Protein AF-0000000085132473 (afdb_homodimer)

Organism: Acidimicrobium ferrooxidans (strain DSM 10331 / JCM 15462 / NBRC 103882 / ICP) (NCBI:txid525909)

pLDDT: mean 80.56, std 19.64, range [21.95, 98.56]

Sequence (642 aa):
MSDLEELVGRARAGDRGATARLISVVERRAGAGEPIGIADLWSARPRVVVGVTGSPGAGKSTLVDRLVGAWRTRGHRVGVVAVDPSSPFSGGAILGDRVRMQGHTHDPDVFIRSVATRGALGGLARSVPEIVRLLGLVGYDLVVIETVGVGQVEVEVVGEADVTVVVITPGWGDAIQANKAGIMEIADLFVINKADRAGLAETRRDLVAMLDLGHREPRPPILETVATSGEGTDAVAEAVVALAAELDDRGILKSRVAARRRRAVERVIVDRVLRAAADADQAVWAQVEAGTVDPGAAADALLDALEIAPGHGARGGSSDEMSDLEELVGRARAGDRGATARLISVVERRAGAGEPIGIADLWSARPRVVVGVTGSPGAGKSTLVDRLVGAWRTRGHRVGVVAVDPSSPFSGGAILGDRVRMQGHTHDPDVFIRSVATRGALGGLARSVPEIVRLLGLVGYDLVVIETVGVGQVEVEVVGEADVTVVVITPGWGDAIQANKAGIMEIADLFVINKADRAGLAETRRDLVAMLDLGHREPRPPILETVATSGEGTDAVAEAVVALAAELDDRGILKSRVAARRRRAVERVIVDRVLRAAADADQAVWAQVEAGTVDPGAAADALLDALEIAPGHGARGGSSDE

Secondary structure (DSSP, 8-state):
--HHHHHHHHHHTT-HHHHHHHHHHHHHHHHTT-----TTTTT---SEEEEEEE-TTS-HHHHHHHHHHHHHHTT--EEEEEEETTTTS-TTHHHHHHHHTGGGTT-TTEEEEEEE-TT-SSSS-TTHHHHHHHHHHTT--EEEEEE-SSS---HHHHTT-SEEEEEE-TTTHHHHHHTHHHHHHH-SEEEE--TTSTTHHHHHHHHHHHHHHTT-SSPPPEEE-BTTTTBTHHHHHHHHHHHHHHHHHTTHHHHHHHHHHHHHHHHHHHHHHHHHHHTT-HHHHHHHHHT-S-HHHHHHHHHHHTT--------------/--HHHHHHHHHHTT-HHHHHHHHHHHHHHHHTT-----TTTTT---SEEEEEEE-TTS-HHHHHHHHHHHHHHTT--EEEEEEETTTTS-TTHHHHHHHHTGGGTT-TTEEEEEEE-TT-SSSS-TTHHHHHHHHHHTT--EEEEEE-SSSS--GGGGGG-SEEEEEE-TTTHHHHHHTHHHHHHH-SEEEE--TTSTTHHHHHHHHHHHHHHTT-SSPPPEEE-BTTTTBTHHHHHHHHHHHHHHHHHTTHHHHHHHHHHHHHHHHHHHHHHHHHHHTT-HHHHHHHHHT-S-HHHHHHHHHHHTT--------------

InterPro domains:
  IPR005129 SIMIBI class G3E GTPase, ArgK/MeaB [TIGR00750] (14-303)
  IPR027417 P-loop containing nucleoside triphosphate hydrolase [G3DSA:3.40.50.300] (43-246)
  IPR027417 P-loop containing nucleoside triphosphate hydrolase [SSF52540] (3-305)
  IPR052040 GTPase and isobutyryl-CoA mutase domain-containing protein [PTHR43087] (9-263)

Solvent-accessible surface area (backbone atoms only — not comparable to full-atom values): 33304 Å² total; per-residue (Å²): 123,56,76,62,53,51,35,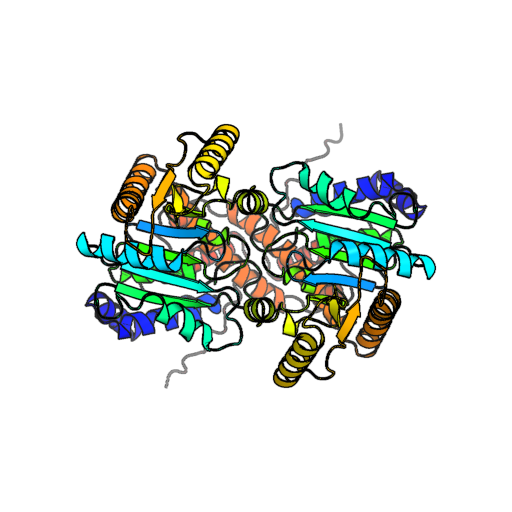47,53,42,18,52,72,58,35,62,67,35,42,53,50,51,45,51,51,38,40,55,24,36,64,68,70,41,80,70,83,56,85,65,38,66,59,29,53,35,79,40,32,35,15,42,43,46,54,62,86,33,47,61,64,50,33,50,41,45,32,51,51,49,40,44,78,70,70,45,26,37,32,37,41,36,35,27,62,47,28,54,66,54,82,49,58,57,56,64,59,56,61,61,46,54,90,40,73,82,41,82,52,44,45,79,42,74,42,55,18,42,84,43,80,46,40,64,34,73,26,51,68,57,45,50,14,44,42,18,62,37,60,24,38,33,33,38,37,31,66,46,64,66,39,50,71,59,66,48,46,55,60,73,28,68,35,26,34,34,37,38,37,46,68,35,60,65,55,48,60,61,50,32,55,57,50,72,73,58,38,53,28,37,34,37,24,51,48,85,44,75,44,37,70,59,38,52,52,52,50,52,51,52,48,59,71,64,65,50,82,78,66,54,52,78,44,56,21,28,42,91,80,43,46,45,34,60,59,52,46,51,45,53,55,51,47,43,52,50,34,43,75,69,47,50,38,57,51,49,51,23,50,40,40,45,50,49,20,51,51,46,39,43,52,52,50,52,58,43,43,72,69,45,42,66,68,55,52,50,32,31,46,68,33,77,44,43,41,66,61,46,26,50,53,34,34,48,62,44,45,28,67,70,73,71,70,81,74,77,76,79,76,86,128,124,57,75,62,53,50,34,48,53,42,16,50,72,58,35,60,67,35,43,51,52,51,46,50,49,40,40,53,24,36,64,67,70,41,81,70,84,58,85,65,37,66,60,29,51,35,81,39,31,35,16,41,40,44,56,61,85,31,45,61,65,51,33,50,41,46,30,53,51,49,38,42,76,68,69,47,25,37,32,35,40,37,33,26,63,47,26,52,67,55,82,48,55,58,55,63,58,55,58,63,46,53,91,41,72,81,39,81,52,43,47,80,45,74,43,55,18,40,85,42,81,44,39,64,33,72,26,52,67,56,45,49,14,44,42,17,62,36,59,24,38,33,33,38,39,33,66,47,64,67,40,47,70,58,65,50,45,56,59,72,29,68,36,26,35,36,35,38,38,44,66,34,60,65,55,48,60,62,51,32,55,57,51,74,73,59,39,52,29,38,32,36,24,48,49,85,45,76,45,36,67,60,39,52,52,51,48,52,52,51,46,60,70,65,64,49,82,78,67,55,52,78,46,55,21,27,43,93,81,43,45,46,34,61,60,51,44,50,44,53,55,51,47,44,52,50,33,43,76,70,46,51,40,59,52,49,51,22,51,41,40,45,50,49,20,51,50,47,38,44,53,51,50,52,57,42,45,71,70,45,42,65,68,56,53,49,33,31,47,70,34,77,44,44,40,65,61,45,26,50,52,33,35,47,61,44,46,28,68,70,73,72,71,81,73,78,75,78,74,81,124

Foldseek 3Di:
DPPLAVLLVCLLVLDLVSLVVLLVLLLVQLLVLHDSPDPCLLVFAAQFEEEEWEAPPLCRLLLVLLLCVLVVVVPFQEEEEEEEAPCDPPPPVPPPSCVSNVVCPPPSSYHYDYDYLYPPPLATRSRVLSSRSSCRSSPGRYYYYYYDDHDQRRVRSLLRGLAYEYGYEAPCVVVCVVNPPRPLVRHLAYEHEPCVDPRNVVVVVVNVVSQVVVVDPPGRYYFYYHSVVSRRSNVVSVVSSVSSVVCVVVCNSVVSSVSSSVVNVVVSVVSVLVVQLVPQDVVLVVCVVVVNDDPVVSVVVSCVSVVNPDPPDPPPPPDPD/DPPLAVLLVCLLVLDLVSLVVLLVLLLVQLLVLHDSPDPCLLVFAAQFEEEEWEAPPLCRLLLVLLLCVLVVVVPFQEEEEEEEAPCPPPPPLPPDSVVSNVVCPPPSSYHYDYDYLYPPVLATRSRVLSSRSSCRSSPGRYYYYYYDDHDARRVRSLLRGLAYEYGAEAPCVVVCVVNPPRPLVRHLAYEHEPCVDPRNVVVVVSNVVSQVVVVDPPGRYYFYYHSVVSRRSNVVSVVSSVSSVVCVVVCNSVVSSVSSSVVNVVVSVVSVLVVQLVPQDVVLVVCVVVVNDDPVVSVVVSCVSVVNPDPPDPPPPPPDD

Radius of gyration: 25.76 Å; Cα contacts (8 Å, |Δi|>4): 1147; chains: 2; bounding box: 74×65×72 Å

Structure (mmCIF, N/CA/C/O backbone):
data_AF-0000000085132473-model_v1
#
loop_
_entity.id
_entity.type
_entity.pdbx_description
1 polymer 'LAO/AO transport system ATPase'
#
loop_
_atom_site.group_PDB
_atom_site.id
_atom_site.type_symbol
_atom_site.label_atom_id
_atom_site.label_alt_id
_atom_site.label_comp_id
_atom_site.label_asym_id
_atom_site.label_entity_id
_atom_site.label_seq_id
_atom_site.pdbx_PDB_ins_code
_atom_site.Cartn_x
_atom_site.Cartn_y
_atom_site.Cartn_z
_atom_site.occupancy
_atom_site.B_iso_or_equiv
_atom_site.auth_seq_id
_atom_site.auth_comp_id
_atom_site.auth_asym_id
_atom_site.auth_atom_id
_atom_site.pdbx_PDB_model_num
ATOM 1 N N . MET A 1 1 ? -15.719 14.625 34.688 1 53.19 1 MET A N 1
ATOM 2 C CA . MET A 1 1 ? -14.992 14.602 33.438 1 53.19 1 MET A CA 1
ATOM 3 C C . MET A 1 1 ? -14.273 13.266 33.25 1 53.19 1 MET A C 1
ATOM 5 O O . MET A 1 1 ? -13.656 12.758 34.188 1 53.19 1 MET A O 1
ATOM 9 N N . SER A 1 2 ? -14.602 12.516 32.125 1 74.38 2 SER A N 1
ATOM 10 C CA . SER A 1 2 ? -13.922 11.25 31.875 1 74.38 2 SER A CA 1
ATOM 11 C C . SER A 1 2 ? -12.406 11.43 31.875 1 74.38 2 SER A C 1
ATOM 13 O O . SER A 1 2 ? -11.906 12.547 31.75 1 74.38 2 SER A O 1
ATOM 15 N N . ASP A 1 3 ? -11.719 10.477 32.312 1 87.06 3 ASP A N 1
ATOM 16 C CA . ASP A 1 3 ? -10.258 10.453 32.312 1 87.06 3 ASP A CA 1
ATOM 17 C C . ASP A 1 3 ? -9.719 10.992 30.984 1 87.06 3 ASP A C 1
ATOM 19 O O . ASP A 1 3 ? -8.773 11.773 30.969 1 87.06 3 ASP A O 1
ATOM 23 N N . LEU A 1 4 ? -10.445 10.867 29.984 1 92.44 4 LEU A N 1
ATOM 24 C CA . LEU A 1 4 ? -10 11.305 28.672 1 92.44 4 LEU A CA 1
ATOM 25 C C . LEU A 1 4 ? -10.219 12.805 28.5 1 92.44 4 LEU A C 1
ATOM 27 O O . LEU A 1 4 ? -9.375 13.5 27.922 1 92.44 4 LEU A O 1
ATOM 31 N N . GLU A 1 5 ? -11.328 13.305 29.047 1 92.38 5 GLU A N 1
ATOM 32 C CA . GLU A 1 5 ? -11.617 14.734 28.969 1 92.38 5 GLU A CA 1
ATOM 33 C C . GLU A 1 5 ? -10.586 15.539 29.75 1 92.38 5 GLU A C 1
ATOM 35 O O . GLU A 1 5 ? -10.164 16.609 29.312 1 92.38 5 GLU A O 1
ATOM 40 N N . GLU A 1 6 ? -10.273 14.969 30.859 1 94.25 6 GLU A N 1
ATOM 41 C CA . GLU A 1 6 ? -9.242 15.625 31.656 1 94.25 6 GLU A CA 1
ATOM 42 C C . GLU A 1 6 ? -7.914 15.672 30.906 1 94.25 6 GLU A C 1
ATOM 44 O O . GLU A 1 6 ? -7.219 16.688 30.922 1 94.25 6 GLU A O 1
ATOM 49 N N . LEU A 1 7 ? -7.559 14.594 30.266 1 95.5 7 LEU A N 1
ATOM 50 C CA . LEU A 1 7 ? -6.328 14.531 29.484 1 95.5 7 LEU A CA 1
ATOM 51 C C . LEU A 1 7 ? -6.348 15.562 28.359 1 95.5 7 LEU A C 1
ATOM 53 O O . LEU A 1 7 ? -5.336 16.203 28.094 1 95.5 7 LEU A O 1
ATOM 57 N N . VAL A 1 8 ? -7.469 15.711 27.75 1 96.56 8 VAL A N 1
ATOM 58 C CA . VAL A 1 8 ? -7.605 16.672 26.656 1 96.56 8 VAL A CA 1
ATOM 59 C C . VAL A 1 8 ? -7.387 18.094 27.188 1 96.56 8 VAL A C 1
ATOM 61 O O . VAL A 1 8 ? -6.688 18.891 26.562 1 96.56 8 VAL A O 1
ATOM 64 N N . GLY A 1 9 ? -8.031 18.375 28.328 1 96 9 GLY A N 1
ATOM 65 C CA . GLY A 1 9 ? -7.844 19.672 28.938 1 96 9 GLY A CA 1
ATOM 66 C C . GLY A 1 9 ? -6.391 19.984 29.234 1 96 9 GLY A C 1
ATOM 67 O O . GLY A 1 9 ? -5.91 21.078 28.938 1 96 9 GLY A O 1
ATOM 68 N N . ARG A 1 10 ? -5.711 19.078 29.797 1 96.5 10 ARG A N 1
ATOM 69 C CA . ARG A 1 10 ? -4.297 19.25 30.125 1 96.5 10 ARG A CA 1
ATOM 70 C C . ARG A 1 10 ? -3.469 19.438 28.859 1 96.5 10 ARG A C 1
ATOM 72 O O . ARG A 1 10 ? -2.557 20.266 28.828 1 96.5 10 ARG A O 1
ATOM 79 N N . ALA A 1 11 ? -3.74 18.672 27.844 1 96.38 11 ALA A N 1
ATOM 80 C CA . ALA A 1 11 ? -3.027 18.797 26.562 1 96.38 11 ALA A CA 1
ATOM 81 C C . ALA A 1 11 ? -3.244 20.172 25.953 1 96.38 11 ALA A C 1
ATOM 83 O O . ALA A 1 11 ? -2.303 20.797 25.438 1 96.38 11 ALA A O 1
ATOM 84 N N . ARG A 1 12 ? -4.453 20.703 26.031 1 95.5 12 ARG A N 1
ATOM 85 C CA . ARG A 1 12 ? -4.773 22.016 25.5 1 95.5 12 ARG A CA 1
ATOM 86 C C . ARG A 1 12 ? -3.99 23.109 26.234 1 95.5 12 ARG A C 1
ATOM 88 O O . ARG A 1 12 ? -3.662 24.141 25.656 1 95.5 12 ARG A O 1
ATOM 95 N N . ALA A 1 13 ? -3.736 22.766 27.469 1 95.19 13 ALA A N 1
ATOM 96 C CA . ALA A 1 13 ? -3.004 23.734 28.297 1 95.19 13 ALA A CA 1
ATOM 97 C C . ALA A 1 13 ? -1.498 23.609 28.078 1 95.19 13 ALA A C 1
ATOM 99 O O . ALA A 1 13 ? -0.71 24.281 28.734 1 95.19 13 ALA A O 1
ATOM 100 N N . GLY A 1 14 ? -1.111 22.734 27.219 1 92.25 14 GLY A N 1
ATOM 101 C CA . GLY A 1 14 ? 0.289 22.672 26.828 1 92.25 14 GLY A CA 1
ATOM 102 C C . GLY A 1 14 ? 1.032 21.516 27.453 1 92.25 14 GLY A C 1
ATOM 103 O O . GLY A 1 14 ? 2.254 21.406 27.328 1 92.25 14 GLY A O 1
ATOM 104 N N . ASP A 1 15 ? 0.376 20.562 28.156 1 93.75 15 ASP A N 1
ATOM 105 C CA . ASP A 1 15 ? 0.994 19.391 28.75 1 93.75 15 ASP A CA 1
ATOM 106 C C . ASP A 1 15 ? 1.361 18.359 27.688 1 93.75 15 ASP A C 1
ATOM 108 O O . ASP A 1 15 ? 0.501 17.609 27.219 1 93.75 15 ASP A O 1
ATOM 112 N N . ARG A 1 16 ? 2.596 18.219 27.438 1 91.44 16 ARG A N 1
ATOM 113 C CA . ARG A 1 16 ? 3.084 17.328 26.391 1 91.44 16 ARG A CA 1
ATOM 114 C C . ARG A 1 16 ? 2.846 15.875 26.766 1 91.44 16 ARG A C 1
ATOM 116 O O . ARG A 1 16 ? 2.568 15.047 25.891 1 91.44 16 ARG A O 1
ATOM 123 N N . GLY A 1 17 ? 3.01 15.625 28.031 1 91.25 17 GLY A N 1
ATOM 124 C CA . GLY A 1 17 ? 2.729 14.266 28.484 1 91.25 17 GLY A CA 1
ATOM 125 C C . GLY A 1 17 ? 1.296 13.836 28.234 1 91.25 17 GLY A C 1
ATOM 126 O O . GLY A 1 17 ? 1.044 12.703 27.828 1 91.25 17 GLY A O 1
ATOM 127 N N . ALA A 1 18 ? 0.455 14.75 28.5 1 94.94 18 ALA A N 1
ATOM 128 C CA . ALA A 1 18 ? -0.956 14.477 28.25 1 94.94 18 ALA A CA 1
ATOM 129 C C . ALA A 1 18 ? -1.208 14.266 26.75 1 94.94 18 ALA A C 1
ATOM 131 O O . ALA A 1 18 ? -1.97 13.375 26.375 1 94.94 18 ALA A O 1
ATOM 132 N N . THR A 1 19 ? -0.599 15.078 25.938 1 94.56 19 THR A N 1
ATOM 133 C CA . THR A 1 19 ? -0.716 14.914 24.484 1 94.56 19 THR A CA 1
ATOM 134 C C . THR A 1 19 ? -0.229 13.539 24.047 1 94.56 19 THR A C 1
ATOM 136 O O . THR A 1 19 ? -0.909 12.844 23.297 1 94.56 19 THR A O 1
ATOM 139 N N . ALA A 1 20 ? 0.874 13.117 24.594 1 91.75 20 ALA A N 1
ATOM 140 C CA . ALA A 1 20 ? 1.444 11.812 24.266 1 91.75 20 ALA A CA 1
ATOM 141 C C . ALA A 1 20 ? 0.502 10.688 24.672 1 91.75 20 ALA A C 1
ATOM 143 O O . ALA A 1 20 ? 0.304 9.734 23.922 1 91.75 20 ALA A O 1
ATOM 144 N N . ARG A 1 21 ? -0.043 10.805 25.797 1 92.56 21 ARG A N 1
ATOM 145 C CA . ARG A 1 21 ? -0.963 9.781 26.266 1 92.56 21 ARG A CA 1
ATOM 146 C C . ARG A 1 21 ? -2.215 9.719 25.406 1 92.56 21 ARG A C 1
ATOM 148 O O . ARG A 1 21 ? -2.707 8.625 25.094 1 92.56 21 ARG A O 1
ATOM 155 N N . LEU A 1 22 ? -2.691 10.875 25.078 1 94.69 22 LEU A N 1
ATOM 156 C CA . LEU A 1 22 ? -3.854 10.93 24.203 1 94.69 22 LEU A CA 1
ATOM 157 C C . LEU A 1 22 ? -3.557 10.258 22.859 1 94.69 22 LEU A C 1
ATOM 159 O O . LEU A 1 22 ? -4.387 9.516 22.344 1 94.69 22 LEU A O 1
ATOM 163 N N . ILE A 1 23 ? -2.426 10.477 22.297 1 92.69 23 ILE A N 1
ATOM 164 C CA . ILE A 1 23 ? -2.047 9.875 21.016 1 92.69 23 ILE A CA 1
ATOM 165 C C . ILE A 1 23 ? -1.986 8.359 21.156 1 92.69 23 ILE A C 1
ATOM 167 O O . ILE A 1 23 ? -2.432 7.629 20.266 1 92.69 23 ILE A O 1
ATOM 171 N N . SER A 1 24 ? -1.526 7.938 22.297 1 90.31 24 SER A N 1
ATOM 172 C CA . SER A 1 24 ? -1.48 6.5 22.547 1 90.31 24 SER A CA 1
ATOM 173 C C . SER A 1 24 ? -2.881 5.898 22.562 1 90.31 24 SER A C 1
ATOM 175 O O . SER A 1 24 ? -3.102 4.816 22 1 90.31 24 SER A O 1
ATOM 177 N N . VAL A 1 25 ? -3.699 6.582 23.188 1 90 25 VAL A N 1
ATOM 178 C CA . VAL A 1 25 ? -5.086 6.129 23.219 1 90 25 VAL A CA 1
ATOM 179 C C . VAL A 1 25 ? -5.66 6.082 21.812 1 90 25 VAL A C 1
ATOM 181 O O . VAL A 1 25 ? -6.281 5.094 21.422 1 90 25 VAL A O 1
ATOM 184 N N . VAL A 1 26 ? -5.461 7.117 21.031 1 89.31 26 VAL A N 1
ATOM 185 C CA . VAL A 1 26 ? -5.961 7.223 19.656 1 89.31 26 VAL A CA 1
ATOM 186 C C . VAL A 1 26 ? -5.379 6.102 18.812 1 89.31 26 VAL A C 1
ATOM 188 O O . VAL A 1 26 ? -6.102 5.445 18.062 1 89.31 26 VAL A O 1
ATOM 191 N N . GLU A 1 27 ? -4.121 5.836 18.922 1 84.5 27 GLU A N 1
ATOM 192 C CA . GLU A 1 27 ? -3.457 4.777 18.156 1 84.5 27 GLU A CA 1
ATOM 193 C C . GLU A 1 27 ? -4.078 3.414 18.469 1 84.5 27 GLU A C 1
ATOM 195 O O . GLU A 1 27 ? -4.371 2.646 17.547 1 84.5 27 GLU A O 1
ATOM 200 N N . ARG A 1 28 ? -4.27 3.205 19.688 1 81.88 28 ARG A N 1
ATOM 201 C CA . ARG A 1 28 ? -4.812 1.918 20.109 1 81.88 28 ARG A CA 1
ATOM 202 C C . ARG A 1 28 ? -6.238 1.732 19.594 1 81.88 28 ARG A C 1
ATOM 204 O O . ARG A 1 28 ? -6.559 0.705 18.984 1 81.88 28 ARG A O 1
ATOM 211 N N . ARG A 1 29 ? -7.016 2.686 19.812 1 81.19 29 ARG A N 1
ATOM 212 C CA . ARG A 1 29 ? -8.43 2.549 19.5 1 81.19 29 ARG A CA 1
ATOM 213 C C . ARG A 1 29 ? -8.664 2.6 17.984 1 81.19 29 ARG A C 1
ATOM 215 O O . ARG A 1 29 ? -9.461 1.833 17.453 1 81.19 29 ARG A O 1
ATOM 222 N N . ALA A 1 30 ? -8.008 3.555 17.359 1 78.19 30 ALA A N 1
ATOM 223 C CA . ALA A 1 30 ? -8.109 3.613 15.898 1 78.19 30 ALA A CA 1
ATOM 224 C C . ALA A 1 30 ? -7.633 2.311 15.258 1 78.19 30 ALA A C 1
ATOM 226 O O . ALA A 1 30 ? -8.258 1.803 14.328 1 78.19 30 ALA A O 1
ATOM 227 N N . GLY A 1 31 ? -6.59 1.85 15.805 1 70.94 31 GLY A N 1
ATOM 228 C CA . GLY A 1 31 ? -6.07 0.581 15.32 1 70.94 31 GLY A CA 1
ATOM 229 C C . GLY A 1 31 ? -7.047 -0.568 15.492 1 70.94 31 GLY A C 1
ATOM 230 O O . GLY A 1 31 ? -7.117 -1.461 14.641 1 70.94 31 GLY A O 1
ATOM 231 N N . ALA A 1 32 ? -7.84 -0.519 16.453 1 69.31 32 ALA A N 1
ATOM 232 C CA . ALA A 1 32 ? -8.789 -1.588 16.75 1 69.31 32 ALA A CA 1
ATOM 233 C C . ALA A 1 32 ? -10.141 -1.328 16.078 1 69.31 32 ALA A C 1
ATOM 235 O O . ALA A 1 32 ? -11.062 -2.143 16.188 1 69.31 32 ALA A O 1
ATOM 236 N N . GLY A 1 33 ? -10.18 -0.192 15.43 1 69.5 33 GLY A N 1
ATOM 237 C CA . GLY A 1 33 ? -11.445 0.162 14.812 1 69.5 33 GLY A CA 1
ATOM 238 C C . GLY A 1 33 ? -12.516 0.522 15.828 1 69.5 33 GLY A C 1
ATOM 239 O O . GLY A 1 33 ? -13.711 0.325 15.578 1 69.5 33 GLY A O 1
ATOM 240 N N . GLU A 1 34 ? -12.078 0.95 16.922 1 72.69 34 GLU A N 1
ATOM 241 C CA . GLU A 1 34 ? -12.984 1.342 18 1 72.69 34 GLU A CA 1
ATOM 242 C C . GLU A 1 34 ? -13.219 2.85 18 1 72.69 34 GLU A C 1
ATOM 244 O O . GLU A 1 34 ? -12.391 3.613 17.516 1 72.69 34 GLU A O 1
ATOM 249 N N . PRO A 1 35 ? -14.367 3.193 18.578 1 76.5 35 PRO A N 1
ATOM 250 C CA . PRO A 1 35 ? -14.547 4.637 18.75 1 76.5 35 PRO A CA 1
ATOM 251 C C . PRO A 1 35 ? -13.477 5.262 19.641 1 76.5 35 PRO A C 1
ATOM 253 O O . PRO A 1 35 ? -13.125 4.695 20.688 1 76.5 35 PRO A O 1
ATOM 256 N N . ILE A 1 36 ? -12.93 6.32 19.297 1 82.94 36 ILE A N 1
ATOM 257 C CA . ILE A 1 36 ? -11.82 6.953 20 1 82.94 36 ILE A CA 1
ATOM 258 C C . ILE A 1 36 ? -12.328 7.535 21.328 1 82.94 36 ILE A C 1
ATOM 260 O O . ILE A 1 36 ? -11.625 7.484 22.344 1 82.94 36 ILE A O 1
ATOM 264 N N . GLY A 1 37 ? -13.617 8.062 21.344 1 84.56 37 GLY A N 1
ATOM 265 C CA . GLY A 1 37 ? -14.242 8.523 22.578 1 84.56 37 GLY A CA 1
ATOM 266 C C . GLY A 1 37 ? -13.766 9.898 23 1 84.56 37 GLY A C 1
ATOM 267 O O . GLY A 1 37 ? -13.828 10.242 24.172 1 84.56 37 GLY A O 1
ATOM 268 N N . ILE A 1 38 ? -13.164 10.68 22.203 1 89.88 38 ILE A N 1
ATOM 269 C CA . ILE A 1 38 ? -12.773 12.055 22.469 1 89.88 38 ILE A CA 1
ATOM 270 C C . ILE A 1 38 ? -13.758 13.016 21.812 1 89.88 38 ILE A C 1
ATOM 272 O O . ILE A 1 38 ? -13.945 12.984 20.594 1 89.88 38 ILE A O 1
ATOM 276 N N . ALA A 1 39 ? -14.281 13.797 22.688 1 85.88 39 ALA A N 1
ATOM 277 C CA . ALA A 1 39 ? -15.281 14.75 22.203 1 85.88 39 ALA A CA 1
ATOM 278 C C . ALA A 1 39 ? -14.672 15.711 21.188 1 85.88 39 ALA A C 1
ATOM 280 O O . ALA A 1 39 ? -13.547 16.188 21.375 1 85.88 39 ALA A O 1
ATOM 281 N N . ASP A 1 40 ? -15.328 16.016 20.094 1 87.81 40 ASP A N 1
ATOM 282 C CA . ASP A 1 40 ? -15.031 17.031 19.094 1 87.81 40 ASP A CA 1
ATOM 283 C C . ASP A 1 40 ? -13.82 16.656 18.25 1 87.81 40 ASP A C 1
ATOM 285 O O . ASP A 1 40 ? -13.359 17.453 17.422 1 87.81 40 ASP A O 1
ATOM 289 N N . LEU A 1 41 ? -13.352 15.461 18.5 1 90.19 41 LEU A N 1
ATOM 290 C CA . LEU A 1 41 ? -12.18 15.039 17.734 1 90.19 41 LEU A CA 1
ATOM 291 C C . LEU A 1 41 ? -12.477 15.055 16.234 1 90.19 41 LEU A C 1
ATOM 293 O O . LEU A 1 41 ? -11.656 15.523 15.438 1 90.19 41 LEU A O 1
ATOM 297 N N . TRP A 1 42 ? -13.625 14.688 15.844 1 85.38 42 TRP A N 1
ATOM 298 C CA . TRP A 1 42 ? -13.953 14.477 14.438 1 85.38 42 TRP A CA 1
ATOM 299 C C . TRP A 1 42 ? -14.07 15.812 13.703 1 85.38 42 TRP A C 1
ATOM 301 O O . TRP A 1 42 ? -13.828 15.891 12.5 1 85.38 42 TRP A O 1
ATOM 311 N N . SER A 1 43 ? -14.406 16.844 14.422 1 87.31 43 SER A N 1
ATOM 312 C CA . SER A 1 43 ? -14.562 18.141 13.781 1 87.31 43 SER A CA 1
ATOM 313 C C . SER A 1 43 ? -13.281 18.953 13.875 1 87.31 43 SER A C 1
ATOM 315 O O . SER A 1 43 ? -13.164 20.016 13.25 1 87.31 43 SER A O 1
ATOM 317 N N . ALA A 1 44 ? -12.383 18.391 14.625 1 91.81 44 ALA A N 1
ATOM 318 C CA . ALA A 1 44 ? -11.148 19.156 14.844 1 91.81 44 ALA A CA 1
ATOM 319 C C . ALA A 1 44 ? -10.172 18.953 13.695 1 91.81 44 ALA A C 1
ATOM 321 O O . ALA A 1 44 ? -10.172 17.891 13.047 1 91.81 44 ALA A O 1
ATOM 322 N N . ARG A 1 45 ? -9.398 19.984 13.453 1 92.38 45 ARG A N 1
ATOM 323 C CA . ARG A 1 45 ? -8.312 19.906 12.484 1 92.38 45 ARG A CA 1
ATOM 324 C C . ARG A 1 45 ? -7.336 21.062 12.672 1 92.38 45 ARG A C 1
ATOM 326 O O . ARG A 1 45 ? -7.734 22.156 13.062 1 92.38 45 ARG A O 1
ATOM 333 N N . PRO A 1 46 ? -6.102 20.859 12.398 1 96.38 46 PRO A N 1
ATOM 334 C CA . PRO A 1 46 ? -5.18 22 12.344 1 96.38 46 PRO A CA 1
ATOM 335 C C . PRO A 1 46 ? -5.516 22.969 11.219 1 96.38 46 PRO A C 1
ATOM 337 O O . PRO A 1 46 ? -6.25 22.625 10.289 1 96.38 46 PRO A O 1
ATOM 340 N N . ARG A 1 47 ? -4.996 24.141 11.383 1 95.38 47 ARG A N 1
ATOM 341 C CA . ARG A 1 47 ? -5.176 25.141 10.336 1 95.38 47 ARG A CA 1
ATOM 342 C C . ARG A 1 47 ? -4.551 24.672 9.023 1 95.38 47 ARG A C 1
ATOM 344 O O . ARG A 1 47 ? -5.129 24.875 7.949 1 95.38 47 ARG A O 1
ATOM 351 N N . VAL A 1 48 ? -3.422 24.094 9.125 1 97.25 48 VAL A N 1
ATOM 352 C CA . VAL A 1 48 ? -2.734 23.594 7.934 1 97.25 48 VAL A CA 1
ATOM 353 C C . VAL A 1 48 ? -2.129 22.219 8.219 1 97.25 48 VAL A C 1
ATOM 355 O O . VAL A 1 48 ? -1.451 22.031 9.227 1 97.25 48 VAL A O 1
ATOM 358 N N . VAL A 1 49 ? -2.406 21.297 7.383 1 96.94 49 VAL A N 1
ATOM 359 C CA . VAL A 1 49 ? -1.738 20 7.391 1 96.94 49 VAL A CA 1
ATOM 360 C C . VAL A 1 49 ? -0.845 19.859 6.16 1 96.94 49 VAL A C 1
ATOM 362 O O . VAL A 1 49 ? -1.324 19.953 5.027 1 96.94 49 VAL A O 1
ATOM 365 N N . VAL A 1 50 ? 0.425 19.625 6.406 1 96.19 50 VAL A N 1
ATOM 366 C CA . VAL A 1 50 ? 1.383 19.531 5.309 1 96.19 50 VAL A CA 1
ATOM 367 C C . VAL A 1 50 ? 1.939 18.125 5.215 1 96.19 50 VAL A C 1
ATOM 369 O O . VAL A 1 50 ? 2.387 17.547 6.215 1 96.19 50 VAL A O 1
ATOM 372 N N . GLY A 1 51 ? 1.812 17.578 4.082 1 92.06 51 GLY A N 1
ATOM 373 C CA . GLY A 1 51 ? 2.48 16.312 3.797 1 92.06 51 GLY A CA 1
ATOM 374 C C . GLY A 1 51 ? 3.805 16.484 3.078 1 92.06 51 GLY A C 1
ATOM 375 O O . GLY A 1 51 ? 3.885 17.203 2.078 1 92.06 51 GLY A O 1
ATOM 376 N N . VAL A 1 52 ? 4.852 15.82 3.615 1 89.12 52 VAL A N 1
ATOM 377 C CA . VAL A 1 52 ? 6.172 15.891 2.998 1 89.12 52 VAL A CA 1
ATOM 378 C C . VAL A 1 52 ? 6.602 14.492 2.539 1 89.12 52 VAL A C 1
ATOM 380 O O . VAL A 1 52 ? 6.656 13.562 3.342 1 89.12 52 VAL A O 1
ATOM 383 N N . THR A 1 53 ? 6.824 14.414 1.268 1 81.94 53 THR A N 1
ATOM 384 C CA . THR A 1 53 ? 7.277 13.148 0.69 1 81.94 53 THR A CA 1
ATOM 385 C C . THR A 1 53 ? 8.43 13.383 -0.279 1 81.94 53 THR A C 1
ATOM 387 O O . THR A 1 53 ? 8.828 14.523 -0.514 1 81.94 53 THR A O 1
ATOM 390 N N . GLY A 1 54 ? 8.992 12.266 -0.737 1 76.62 54 GLY A N 1
ATOM 391 C CA . GLY A 1 54 ? 10.148 12.344 -1.613 1 76.62 54 GLY A CA 1
ATOM 392 C C . GLY A 1 54 ? 11.055 11.125 -1.525 1 76.62 54 GLY A C 1
ATOM 393 O O . GLY A 1 54 ? 10.781 10.203 -0.762 1 76.62 54 GLY A O 1
ATOM 394 N N . SER A 1 55 ? 12.07 11.242 -2.303 1 69.81 55 SER A N 1
ATOM 395 C CA . SER A 1 55 ? 12.961 10.086 -2.379 1 69.81 55 SER A CA 1
ATOM 396 C C . SER A 1 55 ? 13.758 9.914 -1.091 1 69.81 55 SER A C 1
ATOM 398 O O . SER A 1 55 ? 14.023 10.891 -0.382 1 69.81 55 SER A O 1
ATOM 400 N N . PRO A 1 56 ? 14.109 8.617 -0.824 1 65.81 56 PRO A N 1
ATOM 401 C CA . PRO A 1 56 ? 15.023 8.43 0.302 1 65.81 56 PRO A CA 1
ATOM 402 C C . PRO A 1 56 ? 16.328 9.219 0.145 1 65.81 56 PRO A C 1
ATOM 404 O O . PRO A 1 56 ? 16.859 9.32 -0.961 1 65.81 56 PRO A O 1
ATOM 407 N N . GLY A 1 57 ? 16.703 9.789 1.19 1 71.25 57 GLY A N 1
ATOM 408 C CA . GLY A 1 57 ? 17.969 10.508 1.169 1 71.25 57 GLY A CA 1
ATOM 409 C C . GLY A 1 57 ? 17.844 11.922 0.644 1 71.25 57 GLY A C 1
ATOM 410 O O . GLY A 1 57 ? 18.828 12.672 0.621 1 71.25 57 GLY A O 1
ATOM 411 N N . ALA A 1 58 ? 16.719 12.289 0.34 1 81.12 58 ALA A N 1
ATOM 412 C CA . ALA A 1 58 ? 16.516 13.609 -0.243 1 81.12 58 ALA A CA 1
ATOM 413 C C . ALA A 1 58 ? 16.703 14.703 0.804 1 81.12 58 ALA A C 1
ATOM 415 O O . ALA A 1 58 ? 16.781 15.891 0.467 1 81.12 58 ALA A O 1
ATOM 416 N N . GLY A 1 59 ? 16.797 14.328 2.035 1 83.5 59 GLY A N 1
ATOM 417 C CA . GLY A 1 59 ? 16.984 15.297 3.1 1 83.5 59 GLY A CA 1
ATOM 418 C C . GLY A 1 59 ? 15.664 15.797 3.674 1 83.5 59 GLY A C 1
ATOM 419 O O . GLY A 1 59 ? 15.586 16.922 4.176 1 83.5 59 GLY A O 1
ATOM 420 N N . LYS A 1 60 ? 14.648 14.969 3.553 1 86.12 60 LYS A N 1
ATOM 421 C CA . LYS A 1 60 ? 13.312 15.352 3.996 1 86.12 60 LYS A CA 1
ATOM 422 C C . LYS A 1 60 ? 13.305 15.695 5.48 1 86.12 60 LYS A C 1
ATOM 424 O O . LYS A 1 60 ? 12.797 16.75 5.875 1 86.12 60 LYS A O 1
ATOM 429 N N . SER A 1 61 ? 13.914 14.852 6.324 1 84.38 61 SER A N 1
ATOM 430 C CA . SER A 1 61 ? 13.859 15.062 7.77 1 84.38 61 SER A CA 1
ATOM 431 C C . SER A 1 61 ? 14.617 16.328 8.172 1 84.38 61 SER A C 1
ATOM 433 O O . SER A 1 61 ? 14.172 17.062 9.047 1 84.38 61 SER A O 1
ATOM 435 N N . THR A 1 62 ? 15.742 16.578 7.543 1 87.69 62 THR A N 1
ATOM 436 C CA . THR A 1 62 ? 16.484 17.812 7.816 1 87.69 62 THR A CA 1
ATOM 437 C C . THR A 1 62 ? 15.695 19.031 7.395 1 87.69 62 THR A C 1
ATOM 439 O O . THR A 1 62 ? 15.648 20.031 8.117 1 87.69 62 THR A O 1
ATOM 442 N N . LEU A 1 63 ? 15.109 18.891 6.258 1 93.12 63 LEU A N 1
ATOM 443 C CA . LEU A 1 63 ? 14.297 20 5.77 1 93.12 63 LEU A CA 1
ATOM 444 C C . LEU A 1 63 ? 13.109 20.25 6.695 1 93.12 63 LEU A C 1
ATOM 446 O O . LEU A 1 63 ? 12.812 21.391 7.023 1 93.12 63 LEU A O 1
ATOM 450 N N . VAL A 1 64 ? 12.422 19.203 7.109 1 92.5 64 VAL A N 1
ATOM 451 C CA . VAL A 1 64 ? 11.281 19.344 8.008 1 92.5 64 VAL A CA 1
ATOM 452 C C . VAL A 1 64 ? 11.727 20.016 9.312 1 92.5 64 VAL A C 1
ATOM 454 O O . VAL A 1 64 ? 11.039 20.891 9.836 1 92.5 64 VAL A O 1
ATOM 457 N N . ASP A 1 65 ? 12.852 19.656 9.773 1 91.25 65 ASP A N 1
ATOM 458 C CA . ASP A 1 65 ? 13.406 20.281 10.977 1 91.25 65 ASP A CA 1
ATOM 459 C C . ASP A 1 65 ? 13.555 21.797 10.797 1 91.25 65 ASP A C 1
ATOM 461 O O . ASP A 1 65 ? 13.172 22.562 11.672 1 91.25 65 ASP A O 1
ATOM 465 N N . ARG A 1 66 ? 14.109 22.172 9.672 1 93.94 66 ARG A N 1
ATOM 466 C CA . ARG A 1 66 ? 14.297 23.594 9.383 1 93.94 66 ARG A CA 1
ATOM 467 C C . ARG A 1 66 ? 12.953 24.297 9.227 1 93.94 66 ARG A C 1
ATOM 469 O O . ARG A 1 66 ? 12.781 25.438 9.68 1 93.94 66 ARG A O 1
ATOM 476 N N . LEU A 1 67 ? 12.07 23.656 8.594 1 96.44 67 LEU A N 1
ATOM 477 C CA . LEU A 1 67 ? 10.75 24.234 8.383 1 96.44 67 LEU A CA 1
ATOM 478 C C . LEU A 1 67 ? 10.039 24.453 9.711 1 96.44 67 LEU A C 1
ATOM 480 O O . LEU A 1 67 ? 9.383 25.484 9.906 1 96.44 67 LEU A O 1
ATOM 484 N N . VAL A 1 68 ? 10.133 23.469 10.609 1 95.44 68 VAL A N 1
ATOM 485 C CA . VAL A 1 68 ? 9.539 23.609 11.938 1 95.44 68 VAL A CA 1
ATOM 486 C C . VAL A 1 68 ? 10.078 24.859 12.625 1 95.44 68 VAL A C 1
ATOM 488 O O . VAL A 1 68 ? 9.312 25.656 13.156 1 95.44 68 VAL A O 1
ATOM 491 N N . GLY A 1 69 ? 11.391 25.047 12.492 1 94.56 69 GLY A N 1
ATOM 492 C CA . GLY A 1 69 ? 11.984 26.25 13.055 1 94.56 69 GLY A CA 1
ATOM 493 C C . GLY A 1 69 ? 11.445 27.516 12.438 1 94.56 69 GLY A C 1
ATOM 494 O O . GLY A 1 69 ? 11.117 28.469 13.148 1 94.56 69 GLY A O 1
ATOM 495 N N . ALA A 1 70 ? 11.375 27.531 11.188 1 96.81 70 ALA A N 1
ATOM 496 C CA . ALA A 1 70 ? 10.867 28.688 10.469 1 96.81 70 ALA A CA 1
ATOM 497 C C . ALA A 1 70 ? 9.43 29 10.875 1 96.81 70 ALA A C 1
ATOM 499 O O . ALA A 1 70 ? 9.078 30.172 11.062 1 96.81 70 ALA A O 1
ATOM 500 N N . TRP A 1 71 ? 8.617 28.031 11.055 1 97.5 71 TRP A N 1
ATOM 501 C CA . TRP A 1 71 ? 7.223 28.219 11.43 1 97.5 71 TRP A CA 1
ATOM 502 C C . TRP A 1 71 ? 7.105 28.656 12.891 1 97.5 71 TRP A C 1
ATOM 504 O O . TRP A 1 71 ? 6.254 29.484 13.227 1 97.5 71 TRP A O 1
ATOM 514 N N . ARG A 1 72 ? 8.016 28.172 13.719 1 96.19 72 ARG A N 1
ATOM 515 C CA . ARG A 1 72 ? 8.023 28.578 15.125 1 96.19 72 ARG A CA 1
ATOM 516 C C . ARG A 1 72 ? 8.336 30.062 15.258 1 96.19 72 ARG A C 1
ATOM 518 O O . ARG A 1 72 ? 7.691 30.766 16.031 1 96.19 72 ARG A O 1
ATOM 525 N N . THR A 1 73 ? 9.258 30.516 14.438 1 95.81 73 THR A N 1
ATOM 526 C CA . THR A 1 73 ? 9.633 31.922 14.477 1 95.81 73 THR A CA 1
ATOM 527 C C . THR A 1 73 ? 8.477 32.812 14.023 1 95.81 73 THR A C 1
ATOM 529 O O . THR A 1 73 ? 8.438 34 14.328 1 95.81 73 THR A O 1
ATOM 532 N N . ARG A 1 74 ? 7.559 32.219 13.438 1 96.25 74 ARG A N 1
ATOM 533 C CA . ARG A 1 74 ? 6.406 32.938 12.922 1 96.25 74 ARG A CA 1
ATOM 534 C C . ARG A 1 74 ? 5.195 32.75 13.836 1 96.25 74 ARG A C 1
ATOM 536 O O . ARG A 1 74 ? 4.078 33.125 13.469 1 96.25 74 ARG A O 1
ATOM 543 N N . GLY A 1 75 ? 5.344 32.031 14.922 1 95.94 75 GLY A N 1
ATOM 544 C CA . GLY A 1 75 ? 4.332 31.969 15.969 1 95.94 75 GLY A CA 1
ATOM 545 C C . GLY A 1 75 ? 3.449 30.734 15.883 1 95.94 75 GLY A C 1
ATOM 546 O O . GLY A 1 75 ? 2.482 30.609 16.641 1 95.94 75 GLY A O 1
ATOM 547 N N . HIS A 1 76 ? 3.758 29.844 15.016 1 97.06 76 HIS A N 1
ATOM 548 C CA . HIS A 1 76 ? 2.947 28.641 14.883 1 97.06 76 HIS A CA 1
ATOM 549 C C . HIS A 1 76 ? 3.283 27.625 15.969 1 97.06 76 HIS A C 1
ATOM 551 O O . HIS A 1 76 ? 4.434 27.531 16.406 1 97.06 76 HIS A O 1
ATOM 557 N N . ARG A 1 77 ? 2.318 26.938 16.453 1 97.31 77 ARG A N 1
ATOM 558 C CA . ARG A 1 77 ? 2.525 25.688 17.172 1 97.31 77 ARG A CA 1
ATOM 559 C C . ARG A 1 77 ? 2.529 24.5 16.203 1 97.31 77 ARG A C 1
ATOM 561 O O . ARG A 1 77 ? 1.567 24.297 15.461 1 97.31 77 ARG A O 1
ATOM 568 N N . VAL A 1 78 ? 3.617 23.734 16.266 1 96.81 78 VAL A N 1
ATOM 569 C CA . VAL A 1 78 ? 3.85 22.812 15.164 1 96.81 78 VAL A CA 1
ATOM 570 C C . VAL A 1 78 ? 3.863 21.375 15.688 1 96.81 78 VAL A C 1
ATOM 572 O O . VAL A 1 78 ? 4.578 21.062 16.641 1 96.81 78 VAL A O 1
ATOM 575 N N . GLY A 1 79 ? 2.957 20.531 15.164 1 95.69 79 GLY A N 1
ATOM 576 C CA . GLY A 1 79 ? 3.047 19.094 15.359 1 95.69 79 GLY A CA 1
ATOM 577 C C . GLY A 1 79 ? 3.689 18.375 14.195 1 95.69 79 GLY A C 1
ATOM 578 O O . GLY A 1 79 ? 3.461 18.719 13.031 1 95.69 79 GLY A O 1
ATOM 579 N N . VAL A 1 80 ? 4.523 17.328 14.492 1 92.69 80 VAL A N 1
ATOM 580 C CA . VAL A 1 80 ? 5.141 16.516 13.453 1 92.69 80 VAL A CA 1
ATOM 581 C C . VAL A 1 80 ? 4.801 15.047 13.672 1 92.69 80 VAL A C 1
ATOM 583 O O . VAL A 1 80 ? 5.055 14.5 14.742 1 92.69 80 VAL A O 1
ATOM 586 N N . VAL A 1 81 ? 4.184 14.508 12.656 1 90.06 81 VAL A N 1
ATOM 587 C CA . VAL A 1 81 ? 3.902 13.078 12.656 1 90.06 81 VAL A CA 1
ATOM 588 C C . VAL A 1 81 ? 4.797 12.375 11.641 1 90.06 81 VAL A C 1
ATOM 590 O O . VAL A 1 81 ? 4.586 12.5 10.43 1 90.06 81 VAL A O 1
ATOM 593 N N . ALA A 1 82 ? 5.758 11.656 12.117 1 83.12 82 ALA A N 1
ATOM 594 C CA . ALA A 1 82 ? 6.672 10.906 11.258 1 83.12 82 ALA A CA 1
ATOM 595 C C . ALA A 1 82 ? 6.188 9.477 11.055 1 83.12 82 ALA A C 1
ATOM 597 O O . ALA A 1 82 ? 6.062 8.711 12.016 1 83.12 82 ALA A O 1
ATOM 598 N N . VAL A 1 83 ? 5.906 9.133 9.836 1 78.75 83 VAL A N 1
ATOM 599 C CA . VAL A 1 83 ? 5.336 7.824 9.531 1 78.75 83 VAL A CA 1
ATOM 600 C C . VAL A 1 83 ? 6.418 6.914 8.953 1 78.75 83 VAL A C 1
ATOM 602 O O . VAL A 1 83 ? 7.031 7.234 7.938 1 78.75 83 VAL A O 1
ATOM 605 N N . ASP A 1 84 ? 6.641 5.746 9.586 1 64.12 84 ASP A N 1
ATOM 606 C CA . ASP A 1 84 ? 7.656 4.781 9.164 1 64.12 84 ASP A CA 1
ATOM 607 C C . ASP A 1 84 ? 7.02 3.445 8.781 1 64.12 84 ASP A C 1
ATOM 609 O O . ASP A 1 84 ? 6.434 2.768 9.633 1 64.12 84 ASP A O 1
ATOM 613 N N . PRO A 1 85 ? 7.07 3.064 7.492 1 55.94 85 PRO A N 1
ATOM 614 C CA . PRO A 1 85 ? 6.477 1.786 7.098 1 55.94 85 PRO A CA 1
ATOM 615 C C . PRO A 1 85 ? 7.199 0.586 7.703 1 55.94 85 PRO A C 1
ATOM 617 O O . PRO A 1 85 ? 6.633 -0.508 7.777 1 55.94 85 PRO A O 1
ATOM 620 N N . SER A 1 86 ? 8.461 0.506 7.918 1 48.75 86 SER A N 1
ATOM 621 C CA . SER A 1 86 ? 9.273 -0.641 8.297 1 48.75 86 SER A CA 1
ATOM 622 C C . SER A 1 86 ? 9.18 -0.918 9.797 1 48.75 86 SER A C 1
ATOM 624 O O . SER A 1 86 ? 9.695 -1.93 10.273 1 48.75 86 SER A O 1
ATOM 626 N N . SER A 1 87 ? 8.539 -0.016 10.562 1 44.72 87 SER A N 1
ATOM 627 C CA . SER A 1 87 ? 8.734 -0.145 12.008 1 44.72 87 SER A CA 1
ATOM 628 C C . SER A 1 87 ? 7.965 -1.338 12.562 1 44.72 87 SER A C 1
ATOM 630 O O . SER A 1 87 ? 7.309 -1.229 13.602 1 44.72 87 SER A O 1
ATOM 632 N N . PRO A 1 88 ? 7.461 -2.299 11.836 1 38.38 88 PRO A N 1
ATOM 633 C CA . PRO A 1 88 ? 6.66 -3.244 12.609 1 38.38 88 PRO A CA 1
ATOM 634 C C . PRO A 1 88 ? 7.332 -3.65 13.922 1 38.38 88 PRO A C 1
ATOM 636 O O . PRO A 1 88 ? 6.66 -3.795 14.945 1 38.38 88 PRO A O 1
ATOM 639 N N . PHE A 1 89 ? 8.305 -4.629 13.812 1 32.47 89 PHE A N 1
ATOM 640 C CA . PHE A 1 89 ? 8.875 -5.324 14.961 1 32.47 89 PHE A CA 1
ATOM 641 C C . PHE A 1 89 ? 9.672 -4.363 15.836 1 32.47 89 PHE A C 1
ATOM 643 O O . PHE A 1 89 ? 9.977 -4.672 16.984 1 32.47 89 PHE A O 1
ATOM 650 N N . SER A 1 90 ? 10.742 -3.748 15.172 1 32.97 90 SER A N 1
ATOM 651 C CA . SER A 1 90 ? 11.633 -3.18 16.188 1 32.97 90 SER A CA 1
ATOM 652 C C . SER A 1 90 ? 10.945 -2.061 16.953 1 32.97 90 SER A C 1
ATOM 654 O O . SER A 1 90 ? 10.078 -1.37 16.422 1 32.97 90 SER A O 1
ATOM 656 N N . GLY A 1 91 ? 10.508 -2.289 18.047 1 32.44 91 GLY A N 1
ATOM 657 C CA . GLY A 1 91 ? 10.453 -1.237 19.047 1 32.44 91 GLY A CA 1
ATOM 658 C C . GLY A 1 91 ? 11.047 0.074 18.578 1 32.44 91 GLY A C 1
ATOM 659 O O . GLY A 1 91 ? 11.117 1.044 19.328 1 32.44 91 GLY A O 1
ATOM 660 N N . GLY A 1 92 ? 12.047 0.051 17.641 1 33.81 92 GLY A N 1
ATOM 661 C CA . GLY A 1 92 ? 12.992 1.138 17.438 1 33.81 92 GLY A CA 1
ATOM 662 C C . GLY A 1 92 ? 12.469 2.209 16.5 1 33.81 92 GLY A C 1
ATOM 663 O O . GLY A 1 92 ? 13.25 2.941 15.891 1 33.81 92 GLY A O 1
ATOM 664 N N . ALA A 1 93 ? 11.406 2.125 15.719 1 39.5 93 ALA A N 1
ATOM 665 C CA . ALA A 1 93 ? 11.055 3.402 15.102 1 39.5 93 ALA A CA 1
ATOM 666 C C . ALA A 1 93 ? 11.445 4.57 16 1 39.5 93 ALA A C 1
ATOM 668 O O . ALA A 1 93 ? 11.414 5.73 15.578 1 39.5 93 ALA A O 1
ATOM 669 N N . ILE A 1 94 ? 11.367 4.277 17.203 1 35.03 94 ILE A N 1
ATOM 670 C CA . ILE A 1 94 ? 11.578 5.281 18.25 1 35.03 94 ILE A CA 1
ATOM 671 C C . ILE A 1 94 ? 12.844 6.078 17.938 1 35.03 94 ILE A C 1
ATOM 673 O O . ILE A 1 94 ? 12.875 7.297 18.109 1 35.03 94 ILE A O 1
ATOM 677 N N . LEU A 1 95 ? 13.922 5.289 17.703 1 35.38 95 LEU A N 1
ATOM 678 C CA . LEU A 1 95 ? 15.227 5.895 17.938 1 35.38 95 LEU A CA 1
ATOM 679 C C . LEU A 1 95 ? 15.578 6.883 16.828 1 35.38 95 LEU A C 1
ATOM 681 O O . LEU A 1 95 ? 16.172 7.934 17.078 1 35.38 95 LEU A O 1
ATOM 685 N N . GLY A 1 96 ? 15.391 6.316 15.516 1 37.59 96 GLY A N 1
ATOM 686 C CA . GLY A 1 96 ? 16.078 7.133 14.531 1 37.59 96 GLY A CA 1
ATOM 687 C C . GLY A 1 96 ? 15.469 8.508 14.359 1 37.59 96 GLY A C 1
ATOM 688 O O . GLY A 1 96 ? 16.188 9.492 14.148 1 37.59 96 GLY A O 1
ATOM 689 N N . ASP A 1 97 ? 14.148 8.531 14.281 1 41.69 97 ASP A N 1
ATOM 690 C CA . ASP A 1 97 ? 13.5 9.797 13.945 1 41.69 97 ASP A CA 1
ATOM 691 C C . ASP A 1 97 ? 13.703 10.828 15.055 1 41.69 97 ASP A C 1
ATOM 693 O O . ASP A 1 97 ? 13.828 12.023 14.781 1 41.69 97 ASP A O 1
ATOM 697 N N . ARG A 1 98 ? 13.594 10.359 16.359 1 44.69 98 ARG A N 1
ATOM 698 C CA . ARG A 1 98 ? 13.734 11.344 17.422 1 44.69 98 ARG A CA 1
ATOM 699 C C . ARG A 1 98 ? 15.07 12.078 17.328 1 44.69 98 ARG A C 1
ATOM 701 O O . ARG A 1 98 ? 15.164 13.258 17.672 1 44.69 98 ARG A O 1
ATOM 708 N N . VAL A 1 99 ? 15.969 11.211 16.891 1 43.97 99 VAL A N 1
ATOM 709 C CA . VAL A 1 99 ? 17.266 11.867 16.875 1 43.97 99 VAL A CA 1
ATOM 710 C C . VAL A 1 99 ? 17.297 12.953 15.805 1 43.97 99 VAL A C 1
ATOM 712 O O . VAL A 1 99 ? 18.047 13.93 15.922 1 43.97 99 VAL A O 1
ATOM 715 N N . ARG A 1 100 ? 16.375 12.781 14.883 1 48.34 100 ARG A N 1
ATOM 716 C CA . ARG A 1 100 ? 16.578 13.625 13.711 1 48.34 100 ARG A CA 1
ATOM 717 C C . ARG A 1 100 ? 16.125 15.055 13.977 1 48.34 100 ARG A C 1
ATOM 719 O O . ARG A 1 100 ? 16.672 16 13.414 1 48.34 100 ARG A O 1
ATOM 726 N N . MET A 1 101 ? 14.969 15.18 14.773 1 56 101 MET A N 1
ATOM 727 C CA . MET A 1 101 ? 14.531 16.562 14.898 1 56 101 MET A CA 1
ATOM 728 C C . MET A 1 101 ? 14.852 17.109 16.281 1 56 101 MET A C 1
ATOM 730 O O . MET A 1 101 ? 13.945 17.516 17.016 1 56 101 MET A O 1
ATOM 734 N N . GLN A 1 102 ? 16.109 16.953 16.688 1 56.53 102 GLN A N 1
ATOM 735 C CA . GLN A 1 102 ? 16.625 17.266 18.016 1 56.53 102 GLN A CA 1
ATOM 736 C C . GLN A 1 102 ? 16.516 18.75 18.328 1 56.53 102 GLN A C 1
ATOM 738 O O . GLN A 1 102 ? 16.406 19.141 19.484 1 56.53 102 GLN A O 1
ATOM 743 N N . GLY A 1 103 ? 16.5 19.547 17.266 1 62.75 103 GLY A N 1
ATOM 744 C CA . GLY A 1 103 ? 16.594 20.984 17.531 1 62.75 103 GLY A CA 1
ATOM 745 C C . GLY A 1 103 ? 15.352 21.547 18.188 1 62.75 103 GLY A C 1
ATOM 746 O O . GLY A 1 103 ? 15.367 22.672 18.688 1 62.75 103 GLY A O 1
ATOM 747 N N . HIS A 1 104 ? 14.289 20.688 18.281 1 74.38 104 HIS A N 1
ATOM 748 C CA . HIS A 1 104 ? 13.047 21.297 18.766 1 74.38 104 HIS A CA 1
ATOM 749 C C . HIS A 1 104 ? 12.492 20.531 19.953 1 74.38 104 HIS A C 1
ATOM 751 O O . HIS A 1 104 ? 11.359 20.766 20.375 1 74.38 104 HIS A O 1
ATOM 757 N N . THR A 1 105 ? 13.305 19.672 20.453 1 71.25 105 THR A N 1
ATOM 758 C CA . THR A 1 105 ? 12.828 18.781 21.516 1 71.25 105 THR A CA 1
ATOM 759 C C . THR A 1 105 ? 12.453 19.578 22.75 1 71.25 105 THR A C 1
ATOM 761 O O . THR A 1 105 ? 11.57 19.172 23.516 1 71.25 105 THR A O 1
ATOM 764 N N . HIS A 1 106 ? 12.977 20.844 22.875 1 78.94 106 HIS A N 1
ATOM 765 C CA . HIS A 1 106 ? 12.727 21.609 24.094 1 78.94 106 HIS A CA 1
ATOM 766 C C . HIS A 1 106 ? 11.719 22.719 23.844 1 78.94 106 HIS A C 1
ATOM 768 O O . HIS A 1 106 ? 11.32 23.422 24.781 1 78.94 106 HIS A O 1
ATOM 774 N N . ASP A 1 107 ? 11.32 22.891 22.672 1 87.94 107 ASP A N 1
ATOM 775 C CA . ASP A 1 107 ? 10.297 23.875 22.344 1 87.94 107 ASP A CA 1
ATOM 776 C C . ASP A 1 107 ? 8.898 23.359 22.703 1 87.94 107 ASP A C 1
ATOM 778 O O . ASP A 1 107 ? 8.43 22.391 22.125 1 87.94 107 ASP A O 1
ATOM 782 N N . PRO A 1 108 ? 8.234 23.938 23.656 1 88 108 PRO A N 1
ATOM 783 C CA . PRO A 1 108 ? 6.93 23.438 24.109 1 88 108 PRO A CA 1
ATOM 784 C C . PRO A 1 108 ? 5.863 23.547 23.016 1 88 108 PRO A C 1
ATOM 786 O O . PRO A 1 108 ? 4.801 22.922 23.125 1 88 108 PRO A O 1
ATOM 789 N N . ASP A 1 109 ? 6.16 24.359 22.047 1 94 109 ASP A N 1
ATOM 790 C CA . ASP A 1 109 ? 5.184 24.578 20.984 1 94 109 ASP A CA 1
ATOM 791 C C . ASP A 1 109 ? 5.465 23.672 19.797 1 94 109 ASP A C 1
ATOM 793 O O . ASP A 1 109 ? 4.898 23.859 18.719 1 94 109 ASP A O 1
ATOM 797 N N . VAL A 1 110 ? 6.348 22.703 20.016 1 93.56 110 VAL A N 1
ATOM 798 C CA . VAL A 1 110 ? 6.633 21.688 19.016 1 93.56 110 VAL A CA 1
ATOM 799 C C . VAL A 1 110 ? 6.387 20.297 19.594 1 93.56 110 VAL A C 1
ATOM 801 O O . VAL A 1 110 ? 6.832 20 20.703 1 93.56 110 VAL A O 1
ATOM 804 N N . PHE A 1 111 ? 5.605 19.516 18.938 1 93.25 111 PHE A N 1
ATOM 805 C CA . PHE A 1 111 ? 5.367 18.141 19.344 1 93.25 111 PHE A CA 1
ATOM 806 C C . PHE A 1 111 ? 5.699 17.188 18.203 1 93.25 111 PHE A C 1
ATOM 808 O O . PHE A 1 111 ? 5.195 17.344 17.094 1 93.25 111 PHE A O 1
ATOM 815 N N . ILE A 1 112 ? 6.547 16.188 18.469 1 89 112 ILE A N 1
ATOM 816 C CA . ILE A 1 112 ? 6.973 15.227 17.453 1 89 112 ILE A CA 1
ATOM 817 C C . ILE A 1 112 ? 6.578 13.82 17.875 1 89 112 ILE A C 1
ATOM 819 O O . ILE A 1 112 ? 6.832 13.414 19.016 1 89 112 ILE A O 1
ATOM 823 N N . ARG A 1 113 ? 5.926 13.188 16.953 1 86.25 113 ARG A N 1
ATOM 824 C CA . ARG A 1 113 ? 5.539 11.805 17.203 1 86.25 113 ARG A CA 1
ATOM 825 C C . ARG A 1 113 ? 5.867 10.922 16 1 86.25 113 ARG A C 1
ATOM 827 O O . ARG A 1 113 ? 5.555 11.273 14.859 1 86.25 113 ARG A O 1
ATOM 834 N N . SER A 1 114 ? 6.469 9.75 16.297 1 80.81 114 SER A N 1
ATOM 835 C CA . SER A 1 114 ? 6.68 8.734 15.266 1 80.81 114 SER A CA 1
ATOM 836 C C . SER A 1 114 ? 5.59 7.672 15.312 1 80.81 114 SER A C 1
ATOM 838 O O . SER A 1 114 ? 5.188 7.234 16.391 1 80.81 114 SER A O 1
ATOM 840 N N . VAL A 1 115 ? 5.039 7.41 14.133 1 76.38 115 VAL A N 1
ATOM 841 C CA . VAL A 1 115 ? 3.99 6.398 14.023 1 76.38 115 VAL A CA 1
ATOM 842 C C . VAL A 1 115 ? 4.445 5.285 13.078 1 76.38 115 VAL A C 1
ATOM 844 O O . VAL A 1 115 ? 4.938 5.555 11.984 1 76.38 115 VAL A O 1
ATOM 847 N N . ALA A 1 116 ? 4.336 4.055 13.539 1 64.56 116 ALA A N 1
ATOM 848 C CA . ALA A 1 116 ? 4.684 2.896 12.719 1 64.56 116 ALA A CA 1
ATOM 849 C C . ALA A 1 116 ? 3.473 2.398 11.938 1 64.56 116 ALA A C 1
ATOM 851 O O . ALA A 1 116 ? 2.352 2.389 12.445 1 64.56 116 ALA A O 1
ATOM 852 N N . THR A 1 117 ? 3.504 2.352 10.641 1 57.56 117 THR A N 1
ATOM 853 C CA . THR A 1 117 ? 2.414 1.801 9.844 1 57.56 117 THR A CA 1
ATOM 854 C C . THR A 1 117 ? 2.559 0.289 9.703 1 57.56 117 THR A C 1
ATOM 856 O O . THR A 1 117 ? 1.874 -0.33 8.883 1 57.56 117 THR A O 1
ATOM 859 N N . ARG A 1 118 ? 2.906 -0.455 10.711 1 46.12 118 ARG A N 1
ATOM 860 C CA . ARG A 1 118 ? 3.068 -1.903 10.633 1 46.12 118 ARG A CA 1
ATOM 861 C C . ARG A 1 118 ? 1.908 -2.545 9.883 1 46.12 118 ARG A C 1
ATOM 863 O O . ARG A 1 118 ? 0.742 -2.283 10.188 1 46.12 118 ARG A O 1
ATOM 870 N N . GLY A 1 119 ? 2.248 -3.49 8.969 1 41.78 119 GLY A N 1
ATOM 871 C CA . GLY A 1 119 ? 1.308 -4.473 8.453 1 41.78 119 GLY A CA 1
ATOM 872 C C . GLY A 1 119 ? 0.105 -3.846 7.773 1 41.78 119 GLY A C 1
ATOM 873 O O . GLY A 1 119 ? -0.851 -4.543 7.422 1 41.78 119 GLY A O 1
ATOM 874 N N . ALA A 1 120 ? -0.002 -2.512 8.172 1 40.66 120 ALA A N 1
ATOM 875 C CA . ALA A 1 120 ? -1.246 -2.074 7.543 1 40.66 120 ALA A CA 1
ATOM 876 C C . ALA A 1 120 ? -1.187 -2.252 6.031 1 40.66 120 ALA A C 1
ATOM 878 O O . ALA A 1 120 ? -0.186 -1.908 5.398 1 40.66 120 ALA A O 1
ATOM 879 N N . LEU A 1 121 ? -1.512 -3.371 5.652 1 37.31 121 LEU A N 1
ATOM 880 C CA . LEU A 1 121 ? -1.689 -3.586 4.219 1 37.31 121 LEU A CA 1
ATOM 881 C C . LEU A 1 121 ? -1.871 -2.258 3.488 1 37.31 121 LEU A C 1
ATOM 883 O O . LEU A 1 121 ? -2.963 -1.686 3.496 1 37.31 121 LEU A O 1
ATOM 887 N N . GLY A 1 122 ? -0.724 -1.624 2.936 1 42.12 122 GLY A N 1
ATOM 888 C CA . GLY A 1 122 ? -0.655 -0.654 1.854 1 42.12 122 GLY A CA 1
ATOM 889 C C . GLY A 1 122 ? -0.97 0.761 2.301 1 42.12 122 GLY A C 1
ATOM 890 O O . GLY A 1 122 ? -0.928 1.695 1.498 1 42.12 122 GLY A O 1
ATOM 891 N N . GLY A 1 123 ? -1.328 0.912 3.6 1 48.12 123 GLY A N 1
ATOM 892 C CA . GLY A 1 123 ? -1.703 2.311 3.742 1 48.12 123 GLY A CA 1
ATOM 893 C C . GLY A 1 123 ? -1.212 2.93 5.035 1 48.12 123 GLY A C 1
ATOM 894 O O . GLY A 1 123 ? -0.464 2.301 5.789 1 48.12 123 GLY A O 1
ATOM 895 N N . LEU A 1 124 ? -1.224 4.27 5.082 1 56.91 124 LEU A N 1
ATOM 896 C CA . LEU A 1 124 ? -1.021 5.07 6.285 1 56.91 124 LEU A CA 1
ATOM 897 C C . LEU A 1 124 ? -1.663 4.406 7.496 1 56.91 124 LEU A C 1
ATOM 899 O O . LEU A 1 124 ? -2.729 3.795 7.383 1 56.91 124 LEU A O 1
ATOM 903 N N . ALA A 1 125 ? -0.83 4.32 8.508 1 64.69 125 ALA A N 1
ATOM 904 C CA . ALA A 1 125 ? -1.387 3.801 9.758 1 64.69 125 ALA A CA 1
ATOM 905 C C . ALA A 1 125 ? -2.787 4.355 10.008 1 64.69 125 ALA A C 1
ATOM 907 O O . ALA A 1 125 ? -3.037 5.543 9.789 1 64.69 125 ALA A O 1
ATOM 908 N N . ARG A 1 126 ? -3.691 3.553 10.242 1 71.62 126 ARG A N 1
ATOM 909 C CA . ARG A 1 126 ? -5.094 3.863 10.5 1 71.62 126 ARG A CA 1
ATOM 910 C C . ARG A 1 126 ? -5.227 4.996 11.516 1 71.62 126 ARG A C 1
ATOM 912 O O . ARG A 1 126 ? -6.234 5.707 11.531 1 71.62 126 ARG A O 1
ATOM 919 N N . SER A 1 127 ? -4.141 5.227 12.18 1 83.38 127 SER A N 1
ATOM 920 C CA . SER A 1 127 ? -4.254 6.168 13.289 1 83.38 127 SER A CA 1
ATOM 921 C C . SER A 1 127 ? -3.795 7.562 12.883 1 83.38 127 SER A C 1
ATOM 923 O O . SER A 1 127 ? -4.07 8.539 13.578 1 83.38 127 SER A O 1
ATOM 925 N N . VAL A 1 128 ? -3.129 7.738 11.812 1 87.19 128 VAL A N 1
ATOM 926 C CA . VAL A 1 128 ? -2.465 8.984 11.453 1 87.19 128 VAL A CA 1
ATOM 927 C C . VAL A 1 128 ? -3.502 10.094 11.281 1 87.19 128 VAL A C 1
ATOM 929 O O . VAL A 1 128 ? -3.369 11.172 11.859 1 87.19 128 VAL A O 1
ATOM 932 N N . PRO A 1 129 ? -4.578 9.836 10.578 1 88.12 129 PRO A N 1
ATOM 933 C CA . PRO A 1 129 ? -5.57 10.906 10.453 1 88.12 129 PRO A CA 1
ATOM 934 C C . PRO A 1 129 ? -6.129 11.352 11.805 1 88.12 129 PRO A C 1
ATOM 936 O O . PRO A 1 129 ? -6.344 12.547 12.023 1 88.12 129 PRO A O 1
ATOM 939 N N . GLU A 1 130 ? -6.312 10.422 12.695 1 89.5 130 GLU A N 1
ATOM 940 C CA . GLU A 1 130 ? -6.859 10.734 14.008 1 89.5 130 GLU A CA 1
ATOM 941 C C . GLU A 1 130 ? -5.848 11.492 14.859 1 89.5 130 GLU A C 1
ATOM 943 O O . GLU A 1 130 ? -6.215 12.367 15.648 1 89.5 130 GLU A O 1
ATOM 948 N N . ILE A 1 131 ? -4.656 11.109 14.672 1 92.44 131 ILE A N 1
ATOM 949 C CA . ILE A 1 131 ? -3.594 11.797 15.391 1 92.44 131 ILE A CA 1
ATOM 950 C C . ILE A 1 131 ? -3.506 13.25 14.922 1 92.44 131 ILE A C 1
ATOM 952 O O . ILE A 1 131 ? -3.365 14.164 15.734 1 92.44 131 ILE A O 1
ATOM 956 N N . VAL A 1 132 ? -3.615 13.43 13.672 1 94.5 132 VAL A N 1
ATOM 957 C CA . VAL A 1 132 ? -3.578 14.766 13.102 1 94.5 132 VAL A CA 1
ATOM 958 C C . VAL A 1 132 ? -4.738 15.594 13.648 1 94.5 132 VAL A C 1
ATOM 960 O O . VAL A 1 132 ? -4.551 16.734 14.07 1 94.5 132 VAL A O 1
ATOM 963 N N . ARG A 1 133 ? -5.898 15.055 13.703 1 93.56 133 ARG A N 1
ATOM 964 C CA . ARG A 1 133 ? -7.059 15.742 14.266 1 93.56 133 ARG A CA 1
ATOM 965 C C . ARG A 1 133 ? -6.836 16.094 15.734 1 93.56 133 ARG A C 1
ATOM 967 O O . ARG A 1 133 ? -7.188 17.188 16.172 1 93.56 133 ARG A O 1
ATOM 974 N N . LEU A 1 134 ? -6.273 15.141 16.438 1 95.94 134 LEU A N 1
ATOM 975 C CA . LEU A 1 134 ? -6.027 15.344 17.859 1 95.94 134 LEU A CA 1
ATOM 976 C C . LEU A 1 134 ? -5.078 16.516 18.078 1 95.94 134 LEU A C 1
ATOM 978 O O . LEU A 1 134 ? -5.312 17.359 18.953 1 95.94 134 LEU A O 1
ATOM 982 N N . LEU A 1 135 ? -4.066 16.547 17.297 1 97.19 135 LEU A N 1
ATOM 983 C CA . LEU A 1 135 ? -3.119 17.641 17.422 1 97.19 135 LEU A CA 1
ATOM 984 C C . LEU A 1 135 ? -3.803 18.984 17.156 1 97.19 135 LEU A C 1
ATOM 986 O O . LEU A 1 135 ? -3.551 19.969 17.844 1 97.19 135 LEU A O 1
ATOM 990 N N . GLY A 1 136 ? -4.629 19 16.203 1 97.06 136 GLY A N 1
ATOM 991 C CA . GLY A 1 136 ? -5.441 20.188 15.977 1 97.06 136 GLY A CA 1
ATOM 992 C C . GLY A 1 136 ? -6.316 20.547 17.172 1 97.06 136 GLY A C 1
ATOM 993 O O . GLY A 1 136 ? -6.395 21.703 17.562 1 97.06 136 GLY A O 1
ATOM 994 N N . LEU A 1 137 ? -6.934 19.547 17.672 1 96.25 137 LEU A N 1
ATOM 995 C CA . LEU A 1 137 ? -7.852 19.719 18.797 1 96.25 137 LEU A CA 1
ATOM 996 C C . LEU A 1 137 ? -7.137 20.328 20 1 96.25 137 LEU A C 1
ATOM 998 O O . LEU A 1 137 ? -7.711 21.156 20.719 1 96.25 137 LEU A O 1
ATOM 1002 N N . VAL A 1 138 ? -5.902 19.969 20.172 1 97.19 138 VAL A N 1
ATOM 1003 C CA . VAL A 1 138 ? -5.234 20.391 21.406 1 97.19 138 VAL A CA 1
ATOM 1004 C C . VAL A 1 138 ? -4.371 21.625 21.109 1 97.19 138 VAL A C 1
ATOM 1006 O O . VAL A 1 138 ? -3.566 22.031 21.953 1 97.19 138 VAL A O 1
ATOM 1009 N N . GLY A 1 139 ? -4.453 22.172 19.875 1 96.88 139 GLY A N 1
ATOM 1010 C CA . GLY A 1 139 ? -3.992 23.547 19.719 1 96.88 139 GLY A CA 1
ATOM 1011 C C . GLY A 1 139 ? -2.84 23.672 18.734 1 96.88 139 GLY A C 1
ATOM 1012 O O . GLY A 1 139 ? -2.322 24.781 18.531 1 96.88 139 GLY A O 1
ATOM 1013 N N . TYR A 1 140 ? -2.383 22.656 18.156 1 97.44 140 TYR A N 1
ATOM 1014 C CA . TYR A 1 140 ? -1.374 22.781 17.109 1 97.44 140 TYR A CA 1
ATOM 1015 C C . TYR A 1 140 ? -2.002 23.234 15.789 1 97.44 140 TYR A C 1
ATOM 1017 O O . TYR A 1 140 ? -2.898 22.578 15.266 1 97.44 140 TYR A O 1
ATOM 1025 N N . ASP A 1 141 ? -1.498 24.312 15.336 1 97.25 141 ASP A N 1
ATOM 1026 C CA . ASP A 1 141 ? -2.191 24.891 14.188 1 97.25 141 ASP A CA 1
ATOM 1027 C C . ASP A 1 141 ? -1.549 24.438 12.875 1 97.25 141 ASP A C 1
ATOM 1029 O O . ASP A 1 141 ? -2.162 24.531 11.812 1 97.25 141 ASP A O 1
ATOM 1033 N N . LEU A 1 142 ? -0.338 24.016 12.906 1 98 142 LEU A N 1
ATOM 1034 C CA . LEU A 1 142 ? 0.339 23.469 11.742 1 98 142 LEU A CA 1
ATOM 1035 C C . LEU A 1 142 ? 0.881 22.062 12.039 1 98 142 LEU A C 1
ATOM 1037 O O . LEU A 1 142 ? 1.625 21.875 13.008 1 98 142 LEU A O 1
ATOM 1041 N N . VAL A 1 143 ? 0.462 21.094 11.258 1 97.31 143 VAL A N 1
ATOM 1042 C CA . VAL A 1 143 ? 0.898 19.719 11.477 1 97.31 143 VAL A CA 1
ATOM 1043 C C . VAL A 1 143 ? 1.563 19.172 10.211 1 97.31 143 VAL A C 1
ATOM 1045 O O . VAL A 1 143 ? 1.018 19.297 9.117 1 97.31 143 VAL A O 1
ATOM 1048 N N . VAL A 1 144 ? 2.742 18.578 10.406 1 95.31 144 VAL A N 1
ATOM 1049 C CA . VAL A 1 144 ? 3.5 17.984 9.312 1 95.31 144 VAL A CA 1
ATOM 1050 C C . VAL A 1 144 ? 3.393 16.453 9.375 1 95.31 144 VAL A C 1
ATOM 1052 O O . VAL A 1 144 ? 3.566 15.867 10.445 1 95.31 144 VAL A O 1
ATOM 1055 N N . ILE A 1 145 ? 3.008 15.93 8.273 1 91.06 145 ILE A N 1
ATOM 1056 C CA . ILE A 1 145 ? 3.102 14.484 8.102 1 91.06 145 ILE A CA 1
ATOM 1057 C C . ILE A 1 145 ? 4.297 14.141 7.211 1 91.06 145 ILE A C 1
ATOM 1059 O O . ILE A 1 145 ? 4.348 14.555 6.051 1 91.06 145 ILE A O 1
ATOM 1063 N N . GLU A 1 146 ? 5.199 13.438 7.758 1 85.5 146 GLU A N 1
ATOM 1064 C CA . GLU A 1 146 ? 6.395 13.07 7.004 1 85.5 146 GLU A CA 1
ATOM 1065 C C . GLU A 1 146 ? 6.5 11.555 6.84 1 85.5 146 GLU A C 1
ATOM 1067 O O . GLU A 1 146 ? 6.414 10.812 7.82 1 85.5 146 GLU A O 1
ATOM 1072 N N . THR A 1 147 ? 6.617 11.18 5.641 1 74.75 147 THR A N 1
ATOM 1073 C CA . THR A 1 147 ? 6.93 9.773 5.422 1 74.75 147 THR A CA 1
ATOM 1074 C C . THR A 1 147 ? 8.43 9.516 5.574 1 74.75 147 THR A C 1
ATOM 1076 O O . THR A 1 147 ? 9.25 10.297 5.09 1 74.75 147 THR A O 1
ATOM 1079 N N . VAL A 1 148 ? 8.688 8.477 6.492 1 58.97 148 VAL A N 1
ATOM 1080 C CA . VAL A 1 148 ? 10.094 8.156 6.723 1 58.97 148 VAL A CA 1
ATOM 1081 C C . VAL A 1 148 ? 10.453 6.848 6.027 1 58.97 148 VAL A C 1
ATOM 1083 O O . VAL A 1 148 ? 9.602 5.969 5.871 1 58.97 148 VAL A O 1
ATOM 1086 N N . GLY A 1 149 ? 11.711 6.84 5.297 1 50.78 149 GLY A N 1
ATOM 1087 C CA . GLY A 1 149 ? 12.25 5.574 4.816 1 50.78 149 GLY A CA 1
ATOM 1088 C C . GLY A 1 149 ? 12.07 5.383 3.322 1 50.78 149 GLY A C 1
ATOM 1089 O O . GLY A 1 149 ? 11.508 6.238 2.643 1 50.78 149 GLY A O 1
ATOM 1090 N N . VAL A 1 150 ? 12.703 4.441 2.77 1 45.25 150 VAL A N 1
ATOM 1091 C CA . VAL A 1 150 ? 13.172 4.164 1.418 1 45.25 150 VAL A CA 1
ATOM 1092 C C . VAL A 1 150 ? 12 3.76 0.531 1 45.25 150 VAL A C 1
ATOM 1094 O O . VAL A 1 150 ? 12.133 3.688 -0.693 1 45.25 150 VAL A O 1
ATOM 1097 N N . GLY A 1 151 ? 10.914 3.531 1.11 1 42.94 151 GLY A N 1
ATOM 1098 C CA . GLY A 1 151 ? 10.016 2.885 0.169 1 42.94 151 GLY A CA 1
ATOM 1099 C C . GLY A 1 151 ? 9.102 3.859 -0.553 1 42.94 151 GLY A C 1
ATOM 1100 O O . GLY A 1 151 ? 9.312 5.07 -0.495 1 42.94 151 GLY A O 1
ATOM 1101 N N . GLN A 1 152 ? 8.141 3.352 -1.35 1 44.44 152 GLN A N 1
ATOM 1102 C CA . GLN A 1 152 ? 7.195 3.986 -2.262 1 44.44 152 GLN A CA 1
ATOM 1103 C C . GLN A 1 152 ? 6.602 5.25 -1.646 1 44.44 152 GLN A C 1
ATOM 1105 O O . GLN A 1 152 ? 6.52 5.371 -0.422 1 44.44 152 GLN A O 1
ATOM 1110 N N . VAL A 1 153 ? 6.977 6.32 -2.395 1 44.72 153 VAL A N 1
ATOM 1111 C CA . VAL A 1 153 ? 6.227 7.562 -2.225 1 44.72 153 VAL A CA 1
ATOM 1112 C C . VAL A 1 153 ? 4.82 7.254 -1.721 1 44.72 153 VAL A C 1
ATOM 1114 O O . VAL A 1 153 ? 4.031 6.617 -2.42 1 44.72 153 VAL A O 1
ATOM 1117 N N . GLU A 1 154 ? 4.727 7.086 -0.427 1 49.69 154 GLU A N 1
ATOM 1118 C CA . GLU A 1 154 ? 3.467 6.723 0.208 1 49.69 154 GLU A CA 1
ATOM 1119 C C . GLU A 1 154 ? 2.367 7.723 -0.132 1 49.69 154 GLU A C 1
ATOM 1121 O O . GLU A 1 154 ? 2.381 8.859 0.354 1 49.69 154 GLU A O 1
ATOM 1126 N N . VAL A 1 155 ? 1.872 7.656 -1.454 1 51.75 155 VAL A N 1
ATOM 1127 C CA . VAL A 1 155 ? 0.699 8.391 -1.918 1 51.75 155 VAL A CA 1
ATOM 1128 C C . VAL A 1 155 ? -0.306 8.531 -0.777 1 51.75 155 VAL A C 1
ATOM 1130 O O . VAL A 1 155 ? -1.096 9.477 -0.752 1 51.75 155 VAL A O 1
ATOM 1133 N N . GLU A 1 156 ? 0.008 7.77 0.239 1 59.34 156 GLU A N 1
ATOM 1134 C CA . GLU A 1 156 ? -0.998 7.793 1.297 1 59.34 156 GLU A CA 1
ATOM 1135 C C . GLU A 1 156 ? -0.926 9.086 2.104 1 59.34 156 GLU A C 1
ATOM 1137 O O . GLU A 1 156 ? -1.945 9.57 2.596 1 59.34 156 GLU A O 1
ATOM 1142 N N . VAL A 1 157 ? 0.232 9.672 2.104 1 64.31 157 VAL A N 1
ATOM 1143 C CA . VAL A 1 157 ? 0.353 10.938 2.83 1 64.31 157 VAL A CA 1
ATOM 1144 C C . VAL A 1 157 ? -0.529 12 2.176 1 64.31 157 VAL A C 1
ATOM 1146 O O . VAL A 1 157 ? -1.184 12.781 2.865 1 64.31 157 VAL A O 1
ATOM 1149 N N . VAL A 1 158 ? -0.543 11.906 0.831 1 64.62 158 VAL A N 1
ATOM 1150 C CA . VAL A 1 158 ? -1.243 12.922 0.044 1 64.62 158 VAL A CA 1
ATOM 1151 C C . VAL A 1 158 ? -2.721 12.938 0.427 1 64.62 158 VAL A C 1
ATOM 1153 O O . VAL A 1 158 ? -3.35 14 0.448 1 64.62 158 VAL A O 1
ATOM 1156 N N . GLY A 1 159 ? -3.035 11.82 0.843 1 75 159 GLY A N 1
ATOM 1157 C CA . GLY A 1 159 ? -4.465 11.766 1.098 1 75 159 GLY A CA 1
ATOM 1158 C C . GLY A 1 159 ? -4.863 12.422 2.408 1 75 159 GLY A C 1
ATOM 1159 O O . GLY A 1 159 ? -6.027 12.773 2.604 1 75 159 GLY A O 1
ATOM 1160 N N . GLU A 1 160 ? -3.883 12.75 3.199 1 85.44 160 GLU A N 1
ATOM 1161 C CA . GLU A 1 160 ? -4.211 13.281 4.52 1 85.44 160 GLU A CA 1
ATOM 1162 C C . GLU A 1 160 ? -3.744 14.727 4.664 1 85.44 160 GLU A C 1
ATOM 1164 O O . GLU A 1 160 ? -4.012 15.367 5.68 1 85.44 160 GLU A O 1
ATOM 1169 N N . ALA A 1 161 ? -3.129 15.25 3.604 1 92 161 ALA A N 1
ATOM 1170 C CA . ALA A 1 161 ? -2.533 16.578 3.725 1 92 161 ALA A CA 1
ATOM 1171 C C . ALA A 1 161 ? -3.375 17.625 3 1 92 161 ALA A C 1
ATOM 1173 O O . ALA A 1 161 ? -4.102 17.312 2.059 1 92 161 ALA A O 1
ATOM 1174 N N . ASP A 1 162 ? -3.277 18.875 3.533 1 95.31 162 ASP A N 1
ATOM 1175 C CA . ASP A 1 162 ? -3.816 20.031 2.824 1 95.31 162 ASP A CA 1
ATOM 1176 C C . ASP A 1 162 ? -2.9 20.453 1.675 1 95.31 162 ASP A C 1
ATOM 1178 O O . ASP A 1 162 ? -3.373 20.797 0.592 1 95.31 162 ASP A O 1
ATOM 1182 N N . VAL A 1 163 ? -1.68 20.438 1.998 1 95.31 163 VAL A N 1
ATOM 1183 C CA . VAL A 1 163 ? -0.628 20.781 1.046 1 95.31 163 VAL A CA 1
ATOM 1184 C C . VAL A 1 163 ? 0.404 19.656 0.99 1 95.31 163 VAL A C 1
ATOM 1186 O O . VAL A 1 163 ? 0.896 19.203 2.027 1 95.31 163 VAL A O 1
ATOM 1189 N N . THR A 1 164 ? 0.684 19.219 -0.25 1 92 164 THR A N 1
ATOM 1190 C CA . THR A 1 164 ? 1.674 18.156 -0.428 1 92 164 THR A CA 1
ATOM 1191 C C . THR A 1 164 ? 2.975 18.734 -0.99 1 92 164 THR A C 1
ATOM 1193 O O . THR A 1 164 ? 2.979 19.344 -2.057 1 92 164 THR A O 1
ATOM 1196 N N . VAL A 1 165 ? 4.039 18.453 -0.249 1 92.94 165 VAL A N 1
ATOM 1197 C CA . VAL A 1 165 ? 5.371 18.875 -0.66 1 92.94 165 VAL A CA 1
ATOM 1198 C C . VAL A 1 165 ? 6.184 17.672 -1.105 1 92.94 165 VAL A C 1
ATOM 1200 O O . VAL A 1 165 ? 6.352 16.703 -0.347 1 92.94 165 VAL A O 1
ATOM 1203 N N . VAL A 1 166 ? 6.66 17.75 -2.326 1 87.88 166 VAL A N 1
ATOM 1204 C CA . VAL A 1 166 ? 7.535 16.703 -2.83 1 87.88 166 VAL A CA 1
ATOM 1205 C C . VAL A 1 166 ? 8.977 17.203 -2.877 1 87.88 166 VAL A C 1
ATOM 1207 O O . VAL A 1 166 ? 9.273 18.203 -3.545 1 87.88 166 VAL A O 1
ATOM 1210 N N . VAL A 1 167 ? 9.828 16.469 -2.158 1 89.31 167 VAL A N 1
ATOM 1211 C CA . VAL A 1 167 ? 11.234 16.859 -2.068 1 89.31 167 VAL A CA 1
ATOM 1212 C C . VAL A 1 167 ? 12.07 15.977 -2.996 1 89.31 167 VAL A C 1
ATOM 1214 O O . VAL A 1 167 ? 12.016 14.742 -2.914 1 89.31 167 VAL A O 1
ATOM 1217 N N . ILE A 1 168 ? 12.852 16.625 -3.877 1 87.31 168 ILE A N 1
ATOM 1218 C CA . ILE A 1 168 ? 13.742 15.898 -4.781 1 87.31 168 ILE A CA 1
ATOM 1219 C C . ILE A 1 168 ? 15.156 16.469 -4.684 1 87.31 168 ILE A C 1
ATOM 1221 O O . ILE A 1 168 ? 15.359 17.516 -4.059 1 87.31 168 ILE A O 1
ATOM 1225 N N . THR A 1 169 ? 16.109 15.766 -5.156 1 89.75 169 THR A N 1
ATOM 1226 C CA . THR A 1 169 ? 17.5 16.219 -5.16 1 89.75 169 THR A CA 1
ATOM 1227 C C . THR A 1 169 ? 18.031 16.328 -6.59 1 89.75 169 THR A C 1
ATOM 1229 O O . THR A 1 169 ? 17.5 15.68 -7.5 1 89.75 169 THR A O 1
ATOM 1232 N N . PRO A 1 170 ? 19.016 17.172 -6.727 1 89.94 170 PRO A N 1
ATOM 1233 C CA . PRO A 1 170 ? 19.641 17.219 -8.055 1 89.94 170 PRO A CA 1
ATOM 1234 C C . PRO A 1 170 ? 20.125 15.852 -8.523 1 89.94 170 PRO A C 1
ATOM 1236 O O . PRO A 1 170 ? 20.672 15.078 -7.73 1 89.94 170 PRO A O 1
ATOM 1239 N N . GLY A 1 171 ? 20 15.562 -9.812 1 76.06 171 GLY A N 1
ATOM 1240 C CA . GLY A 1 171 ? 20.422 14.297 -10.398 1 76.06 171 GLY A CA 1
ATOM 1241 C C . GLY A 1 171 ? 19.391 13.195 -10.234 1 76.06 171 GLY A C 1
ATOM 1242 O O . GLY A 1 171 ? 19.625 12.062 -10.664 1 76.06 171 GLY A O 1
ATOM 1243 N N . TRP A 1 172 ? 18.438 13.477 -9.516 1 61.81 172 TRP A N 1
ATOM 1244 C CA . TRP A 1 172 ? 17.438 12.461 -9.195 1 61.81 172 TRP A CA 1
ATOM 1245 C C . TRP A 1 172 ? 16.531 12.195 -10.391 1 61.81 172 TRP A C 1
ATOM 1247 O O . TRP A 1 172 ? 15.438 11.633 -10.242 1 61.81 172 TRP A O 1
ATOM 1257 N N . GLY A 1 173 ? 16.922 12.766 -11.453 1 53.5 173 GLY A N 1
ATOM 1258 C CA . GLY A 1 173 ? 16.109 12.602 -12.641 1 53.5 173 GLY A CA 1
ATOM 1259 C C . GLY A 1 173 ? 15.609 11.18 -12.828 1 53.5 173 GLY A C 1
ATOM 1260 O O . GLY A 1 173 ? 14.422 10.969 -13.094 1 53.5 173 GLY A O 1
ATOM 1261 N N . ASP A 1 174 ? 16.438 10.25 -12.609 1 49.56 174 ASP A N 1
ATOM 1262 C CA . ASP A 1 174 ? 16.031 8.859 -12.82 1 49.56 174 ASP A CA 1
ATOM 1263 C C . ASP A 1 174 ? 15.047 8.406 -11.742 1 49.56 174 ASP A C 1
ATOM 1265 O O . ASP A 1 174 ? 14.141 7.621 -12.016 1 49.56 174 ASP A O 1
ATOM 1269 N N . ALA A 1 175 ? 15.273 8.984 -10.625 1 49.12 175 ALA A N 1
ATOM 1270 C CA . ALA A 1 175 ? 14.43 8.578 -9.508 1 49.12 175 ALA A CA 1
ATOM 1271 C C . ALA A 1 175 ? 13.016 9.133 -9.656 1 49.12 175 ALA A C 1
ATOM 1273 O O . ALA A 1 175 ? 12.039 8.469 -9.305 1 49.12 175 ALA A O 1
ATOM 1274 N N . ILE A 1 176 ? 12.984 10.391 -10.172 1 52.56 176 ILE A N 1
ATOM 1275 C CA . ILE A 1 176 ? 11.68 11 -10.438 1 52.56 176 ILE A CA 1
ATOM 1276 C C . ILE A 1 176 ? 10.914 10.156 -11.453 1 52.56 176 ILE A C 1
ATOM 1278 O O . ILE A 1 176 ? 9.703 9.984 -11.328 1 52.56 176 ILE A O 1
ATOM 1282 N N . GLN A 1 177 ? 11.695 9.703 -12.328 1 47.5 177 GLN A N 1
ATOM 1283 C CA . GLN A 1 177 ? 11.094 8.914 -13.398 1 47.5 177 GLN A CA 1
ATOM 1284 C C . GLN A 1 177 ? 10.492 7.621 -12.844 1 47.5 177 GLN A C 1
ATOM 1286 O O . GLN A 1 177 ? 9.453 7.164 -13.32 1 47.5 177 GLN A O 1
ATOM 1291 N N . ALA A 1 178 ? 11.289 7.16 -11.961 1 45.03 178 ALA A N 1
ATOM 1292 C CA . ALA A 1 178 ? 10.844 5.891 -11.391 1 45.03 178 ALA A CA 1
ATOM 1293 C C . ALA A 1 178 ? 9.57 6.07 -10.57 1 45.03 178 ALA A C 1
ATOM 1295 O O . ALA A 1 178 ? 8.766 5.141 -10.453 1 45.03 178 ALA A O 1
ATOM 1296 N N . ASN A 1 179 ? 9.469 7.254 -9.945 1 46.81 179 ASN A N 1
ATOM 1297 C CA . ASN A 1 179 ? 8.375 7.496 -9.016 1 46.81 179 ASN A CA 1
ATOM 1298 C C . ASN A 1 179 ? 7.254 8.305 -9.656 1 46.81 179 ASN A C 1
ATOM 1300 O O . ASN A 1 179 ? 6.523 9.023 -8.969 1 46.81 179 ASN A O 1
ATOM 1304 N N . LYS A 1 180 ? 7.359 8.406 -10.984 1 48.34 180 LYS A N 1
ATOM 1305 C CA . LYS A 1 180 ? 6.723 9.43 -11.812 1 48.34 180 LYS A CA 1
ATOM 1306 C C . LYS A 1 180 ? 5.223 9.492 -11.547 1 48.34 180 LYS A C 1
ATOM 1308 O O . LYS A 1 180 ? 4.676 10.578 -11.328 1 48.34 180 LYS A O 1
ATOM 1313 N N . ALA A 1 181 ? 4.508 8.367 -11.906 1 49.03 181 ALA A N 1
ATOM 1314 C CA . ALA A 1 181 ? 3.145 8.633 -12.352 1 49.03 181 ALA A CA 1
ATOM 1315 C C . ALA A 1 181 ? 2.258 9.062 -11.188 1 49.03 181 ALA A C 1
ATOM 1317 O O . ALA A 1 181 ? 1.368 9.898 -11.344 1 49.03 181 ALA A O 1
ATOM 1318 N N . GLY A 1 182 ? 2.891 9.109 -9.969 1 56.66 182 GLY A N 1
ATOM 1319 C CA . GLY A 1 182 ? 1.915 9.414 -8.93 1 56.66 182 GLY A CA 1
ATOM 1320 C C . GLY A 1 182 ? 2.293 10.617 -8.086 1 56.66 182 GLY A C 1
ATOM 1321 O O . GLY A 1 182 ? 1.447 11.461 -7.793 1 56.66 182 GLY A O 1
ATOM 1322 N N . ILE A 1 183 ? 3.51 10.898 -8.133 1 64 183 ILE A N 1
ATOM 1323 C CA . ILE A 1 183 ? 3.926 11.945 -7.207 1 64 183 ILE A CA 1
ATOM 1324 C C . ILE A 1 183 ? 3.799 13.312 -7.879 1 64 183 ILE A C 1
ATOM 1326 O O . ILE A 1 183 ? 3.484 14.305 -7.223 1 64 183 ILE A O 1
ATOM 1330 N N . MET A 1 184 ? 3.979 13.312 -9.211 1 70.12 184 MET A N 1
ATOM 1331 C CA . MET A 1 184 ? 3.902 14.555 -9.977 1 70.12 184 MET A CA 1
ATOM 1332 C C . MET A 1 184 ? 2.486 15.117 -9.961 1 70.12 184 MET A C 1
ATOM 1334 O O . MET A 1 184 ? 2.299 16.328 -10.031 1 70.12 184 MET A O 1
ATOM 1338 N N . GLU A 1 185 ? 1.612 14.195 -9.781 1 72.44 185 GLU A N 1
ATOM 1339 C CA . GLU A 1 185 ? 0.21 14.594 -9.852 1 72.44 185 GLU A CA 1
ATOM 1340 C C . GLU A 1 185 ? -0.287 15.109 -8.508 1 72.44 185 GLU A C 1
ATOM 1342 O O . GLU A 1 185 ? -1.229 15.906 -8.453 1 72.44 185 GLU A O 1
ATOM 1347 N N . ILE A 1 186 ? 0.413 14.758 -7.559 1 74.75 186 ILE A N 1
ATOM 1348 C CA . ILE A 1 186 ? -0.17 15.039 -6.25 1 74.75 186 ILE A CA 1
ATOM 1349 C C . ILE A 1 186 ? 0.539 16.234 -5.613 1 74.75 186 ILE A C 1
ATOM 1351 O O . ILE A 1 186 ? 0.027 16.828 -4.664 1 74.75 186 ILE A O 1
ATOM 1355 N N . ALA A 1 187 ? 1.612 16.625 -6.148 1 86.38 187 ALA A N 1
ATOM 1356 C CA . ALA A 1 187 ? 2.428 17.672 -5.52 1 86.38 187 ALA A CA 1
ATOM 1357 C C . ALA A 1 187 ? 1.782 19.047 -5.668 1 86.38 187 ALA A C 1
ATOM 1359 O O . ALA A 1 187 ? 1.353 19.422 -6.762 1 86.38 187 ALA A O 1
ATOM 1360 N N . ASP A 1 188 ? 1.708 19.75 -4.555 1 92.19 188 ASP A N 1
ATOM 1361 C CA . ASP A 1 188 ? 1.325 21.156 -4.59 1 92.19 188 ASP A CA 1
ATOM 1362 C C . ASP A 1 188 ? 2.557 22.062 -4.637 1 92.19 188 ASP A C 1
ATOM 1364 O O . ASP A 1 188 ? 2.471 23.219 -5.059 1 92.19 188 ASP A O 1
ATOM 1368 N N . LEU A 1 189 ? 3.629 21.531 -4.168 1 95.06 189 LEU A N 1
ATOM 1369 C CA . LEU A 1 189 ? 4.91 22.234 -4.105 1 95.06 189 LEU A CA 1
ATOM 1370 C C . LEU A 1 189 ? 6.07 21.266 -4.305 1 95.06 189 LEU A C 1
ATOM 1372 O O . LEU A 1 189 ? 6.102 20.188 -3.684 1 95.06 189 LEU A O 1
ATOM 1376 N N . PHE A 1 190 ? 6.945 21.625 -5.188 1 92.81 190 PHE A N 1
ATOM 1377 C CA . PHE A 1 190 ? 8.195 20.891 -5.332 1 92.81 190 PHE A CA 1
ATOM 1378 C C . PHE A 1 190 ? 9.344 21.625 -4.668 1 92.81 190 PHE A C 1
ATOM 1380 O O . PHE A 1 190 ? 9.484 22.844 -4.824 1 92.81 190 PHE A O 1
ATOM 1387 N N . VAL A 1 191 ? 10.125 20.906 -3.953 1 95.75 191 VAL A N 1
ATOM 1388 C CA . VAL A 1 191 ? 11.336 21.453 -3.357 1 95.75 191 VAL A CA 1
ATOM 1389 C C . VAL A 1 191 ? 12.555 20.672 -3.842 1 95.75 191 VAL A C 1
ATOM 1391 O O . VAL A 1 191 ? 12.648 19.453 -3.613 1 95.75 191 VAL A O 1
ATOM 1394 N N . ILE A 1 192 ? 13.445 21.328 -4.543 1 95.38 192 ILE A N 1
ATOM 1395 C CA . ILE A 1 192 ? 14.734 20.734 -4.855 1 95.38 192 ILE A CA 1
ATOM 1396 C C . ILE A 1 192 ? 15.719 21 -3.719 1 95.38 192 ILE A C 1
ATOM 1398 O O . ILE A 1 192 ? 16.312 22.078 -3.65 1 95.38 192 ILE A O 1
ATOM 1402 N N . ASN A 1 193 ? 15.852 20.062 -2.842 1 95.25 193 ASN A N 1
ATOM 1403 C CA . ASN A 1 193 ? 16.781 20.188 -1.722 1 95.25 193 ASN A CA 1
ATOM 1404 C C . ASN A 1 193 ? 18.188 19.781 -2.125 1 95.25 193 ASN A C 1
ATOM 1406 O O . ASN A 1 193 ? 18.391 19.172 -3.174 1 95.25 193 ASN A O 1
ATOM 1410 N N . LYS A 1 194 ? 19.188 20.125 -1.348 1 96.12 194 LYS A N 1
ATOM 1411 C CA . LYS A 1 194 ? 20.609 20 -1.669 1 96.12 194 LYS A CA 1
ATOM 1412 C C . LYS A 1 194 ? 20.953 20.766 -2.939 1 96.12 194 LYS A C 1
ATOM 1414 O O . LYS A 1 194 ? 21.656 20.25 -3.818 1 96.12 194 LYS A O 1
ATOM 1419 N N . ALA A 1 195 ? 20.422 21.922 -2.986 1 96.19 195 ALA A N 1
ATOM 1420 C CA . ALA A 1 195 ? 20.516 22.766 -4.18 1 96.19 195 ALA A CA 1
ATOM 1421 C C . ALA A 1 195 ? 21.953 23.234 -4.395 1 96.19 195 ALA A C 1
ATOM 1423 O O . ALA A 1 195 ? 22.266 23.859 -5.41 1 96.19 195 ALA A O 1
ATOM 1424 N N . ASP A 1 196 ? 22.828 22.984 -3.51 1 95.69 196 ASP A N 1
ATOM 1425 C CA . ASP A 1 196 ? 24.25 23.328 -3.637 1 95.69 196 ASP A CA 1
ATOM 1426 C C . ASP A 1 196 ? 24.984 22.266 -4.461 1 95.69 196 ASP A C 1
ATOM 1428 O O . ASP A 1 196 ? 26.156 22.453 -4.797 1 95.69 196 ASP A O 1
ATOM 1432 N N . ARG A 1 197 ? 24.328 21.266 -4.859 1 93.12 197 ARG A N 1
ATOM 1433 C CA . ARG A 1 197 ? 24.969 20.172 -5.617 1 93.12 197 ARG A CA 1
ATOM 1434 C C . ARG A 1 197 ? 24.859 20.438 -7.117 1 93.12 197 ARG A C 1
ATOM 1436 O O . ARG A 1 197 ? 24.031 21.219 -7.566 1 93.12 197 ARG A O 1
ATOM 1443 N N . ALA A 1 198 ? 25.719 19.688 -7.82 1 91.94 198 ALA A N 1
ATOM 1444 C CA . ALA A 1 198 ? 25.688 19.766 -9.281 1 91.94 198 ALA A CA 1
ATOM 1445 C C . ALA A 1 198 ? 24.406 19.141 -9.844 1 91.94 198 ALA A C 1
ATOM 1447 O O . ALA A 1 198 ? 23.859 18.219 -9.258 1 91.94 198 ALA A O 1
ATOM 1448 N N . GLY A 1 199 ? 23.906 19.766 -10.938 1 92.44 199 GLY A N 1
ATOM 1449 C CA . GLY A 1 199 ? 22.766 19.188 -11.641 1 92.44 199 GLY A CA 1
ATOM 1450 C C . GLY A 1 199 ? 21.453 19.906 -11.336 1 92.44 199 GLY A C 1
ATOM 1451 O O . GLY A 1 199 ? 20.391 19.484 -11.797 1 92.44 199 GLY A O 1
ATOM 1452 N N . LEU A 1 200 ? 21.547 20.938 -10.508 1 93.94 200 LEU A N 1
ATOM 1453 C CA . LEU A 1 200 ? 20.359 21.688 -10.102 1 93.94 200 LEU A CA 1
ATOM 1454 C C . LEU A 1 200 ? 19.609 22.219 -11.32 1 93.94 200 LEU A C 1
ATOM 1456 O O . LEU A 1 200 ? 18.406 22 -11.445 1 93.94 200 LEU A O 1
ATOM 1460 N N . ALA A 1 201 ? 20.328 22.844 -12.172 1 93.75 201 ALA A N 1
ATOM 1461 C CA . ALA A 1 201 ? 19.703 23.469 -13.328 1 93.75 201 ALA A CA 1
ATOM 1462 C C . ALA A 1 201 ? 19.031 22.438 -14.219 1 93.75 201 ALA A C 1
ATOM 1464 O O . ALA A 1 201 ? 17.906 22.656 -14.688 1 93.75 201 ALA A O 1
ATOM 1465 N N . GLU A 1 202 ? 19.703 21.375 -14.43 1 92.12 202 GLU A N 1
ATOM 1466 C CA . GLU A 1 202 ? 19.156 20.297 -15.25 1 92.12 202 GLU A CA 1
ATOM 1467 C C . GLU A 1 202 ? 17.906 19.703 -14.586 1 92.12 202 GLU A C 1
ATOM 1469 O O . GLU A 1 202 ? 16.906 19.453 -15.258 1 92.12 202 GLU A O 1
ATOM 1474 N N . THR A 1 203 ? 17.969 19.5 -13.359 1 90.25 203 THR A N 1
ATOM 1475 C CA . THR A 1 203 ? 16.844 18.922 -12.617 1 90.25 203 THR A CA 1
ATOM 1476 C C . THR A 1 203 ? 15.633 19.844 -12.68 1 90.25 203 THR A C 1
ATOM 1478 O O . THR A 1 203 ? 14.508 19.391 -12.906 1 90.25 203 THR A O 1
ATOM 1481 N N . ARG A 1 204 ? 15.875 21.109 -12.484 1 92.5 204 ARG A N 1
ATOM 1482 C CA . ARG A 1 204 ? 14.781 22.078 -12.547 1 92.5 204 ARG A CA 1
ATOM 1483 C C . ARG A 1 204 ? 14.148 22.094 -13.938 1 92.5 204 ARG A C 1
ATOM 1485 O O . ARG A 1 204 ? 12.93 22.094 -14.07 1 92.5 204 ARG A O 1
ATOM 1492 N N . ARG A 1 205 ? 14.961 22.078 -14.938 1 90.56 205 ARG A N 1
ATOM 1493 C CA . ARG A 1 205 ? 14.469 22.078 -16.312 1 90.56 205 ARG A CA 1
ATOM 1494 C C . ARG A 1 205 ? 13.625 20.844 -16.578 1 90.56 205 ARG A C 1
ATOM 1496 O O . ARG A 1 205 ? 12.547 20.938 -17.172 1 90.56 205 ARG A O 1
ATOM 1503 N N . ASP A 1 206 ? 14.133 19.797 -16.156 1 85.12 206 ASP A N 1
ATOM 1504 C CA . ASP A 1 206 ? 13.422 18.531 -16.375 1 85.12 206 ASP A CA 1
ATOM 1505 C C . ASP A 1 206 ? 12.078 18.547 -15.648 1 85.12 206 ASP A C 1
ATOM 1507 O O . ASP A 1 206 ? 11.07 18.094 -16.188 1 85.12 206 ASP A O 1
ATOM 1511 N N . LEU A 1 207 ? 12.109 19.016 -14.445 1 86.25 207 LEU A N 1
ATOM 1512 C CA . LEU A 1 207 ? 10.883 19.078 -13.648 1 86.25 207 LEU A CA 1
ATOM 1513 C C . LEU A 1 207 ? 9.852 19.984 -14.312 1 86.25 207 LEU A C 1
ATOM 1515 O O . LEU A 1 207 ? 8.68 19.625 -14.422 1 86.25 207 LEU A O 1
ATOM 1519 N N . VAL A 1 208 ? 10.32 21.078 -14.766 1 88.06 208 VAL A N 1
ATOM 1520 C CA . VAL A 1 208 ? 9.43 22.031 -15.43 1 88.06 208 VAL A CA 1
ATOM 1521 C C . VAL A 1 208 ? 8.828 21.391 -16.672 1 88.06 208 VAL A C 1
ATOM 1523 O O . VAL A 1 208 ? 7.621 21.484 -16.922 1 88.06 208 VAL A O 1
ATOM 1526 N N . ALA A 1 209 ? 9.609 20.703 -17.391 1 84.25 209 ALA A N 1
ATOM 1527 C CA . ALA A 1 209 ? 9.148 20.031 -18.609 1 84.25 209 ALA A CA 1
ATOM 1528 C C . ALA A 1 209 ? 8.094 18.984 -18.297 1 84.25 209 ALA A C 1
ATOM 1530 O O . ALA A 1 209 ? 7.086 18.875 -19 1 84.25 209 ALA A O 1
ATOM 1531 N N . MET A 1 210 ? 8.336 18.312 -17.297 1 80 210 MET A N 1
ATOM 1532 C CA . MET A 1 210 ? 7.395 17.266 -16.891 1 80 210 MET A CA 1
ATOM 1533 C C . MET A 1 210 ? 6.07 17.875 -16.438 1 80 210 MET A C 1
ATOM 1535 O O . MET A 1 210 ? 5 17.344 -16.75 1 80 210 MET A O 1
ATOM 1539 N N . LEU A 1 211 ? 6.172 18.922 -15.641 1 82.94 211 LEU A N 1
ATOM 1540 C CA . LEU A 1 211 ? 4.969 19.578 -15.148 1 82.94 211 LEU A CA 1
ATOM 1541 C C . LEU A 1 211 ? 4.176 20.188 -16.297 1 82.94 211 LEU A C 1
ATOM 1543 O O . LEU A 1 211 ? 2.943 20.188 -16.281 1 82.94 211 LEU A O 1
ATOM 1547 N N . ASP A 1 212 ? 4.809 20.641 -17.25 1 81.5 212 ASP A N 1
ATOM 1548 C CA . ASP A 1 212 ? 4.145 21.219 -18.422 1 81.5 212 ASP A CA 1
ATOM 1549 C C . ASP A 1 212 ? 3.445 20.156 -19.25 1 81.5 212 ASP A C 1
ATOM 1551 O O . ASP A 1 212 ? 2.361 20.375 -19.781 1 81.5 212 ASP A O 1
ATOM 1555 N N . LEU A 1 213 ? 4.023 19.031 -19.25 1 76.5 213 LEU A N 1
ATOM 1556 C CA . LEU A 1 213 ? 3.438 17.922 -19.984 1 76.5 213 LEU A CA 1
ATOM 1557 C C . LEU A 1 213 ? 2.164 17.422 -19.312 1 76.5 213 LEU A C 1
ATOM 1559 O O . LEU A 1 213 ? 1.244 16.953 -19.969 1 76.5 213 LEU A O 1
ATOM 1563 N N . GLY A 1 214 ? 2.195 17.5 -18.047 1 71.44 214 GLY A N 1
ATOM 1564 C CA . GLY A 1 214 ? 1.04 17.031 -17.297 1 71.44 214 GLY A CA 1
ATOM 1565 C C . GLY A 1 214 ? -0.117 18.016 -17.328 1 71.44 214 GLY A C 1
ATOM 1566 O O . GLY A 1 214 ? -1.206 17.703 -16.828 1 71.44 214 GLY A O 1
ATOM 1567 N N . HIS A 1 215 ? -0 19.062 -17.922 1 65.12 215 HIS A N 1
ATOM 1568 C CA . HIS A 1 215 ? -1.007 20.094 -18.109 1 65.12 215 HIS A CA 1
ATOM 1569 C C . HIS A 1 215 ? -1.667 20.469 -16.797 1 65.12 215 HIS A C 1
ATOM 1571 O O . HIS A 1 215 ? -2.881 20.688 -16.734 1 65.12 215 HIS A O 1
ATOM 1577 N N . ARG A 1 216 ? -0.94 20.438 -15.805 1 68.75 216 ARG A N 1
ATOM 1578 C CA . ARG A 1 216 ? -1.499 20.891 -14.539 1 68.75 216 ARG A CA 1
ATOM 1579 C C . ARG A 1 216 ? -1.499 22.422 -14.453 1 68.75 216 ARG A C 1
ATOM 1581 O O . ARG A 1 216 ? -0.45 23.047 -14.578 1 68.75 216 ARG A O 1
ATOM 1588 N N . GLU A 1 217 ? -2.707 22.969 -14.328 1 74.12 217 GLU A N 1
ATOM 1589 C CA . GLU A 1 217 ? -2.867 24.406 -14.164 1 74.12 217 GLU A CA 1
ATOM 1590 C C . GLU A 1 217 ? -3.637 24.734 -12.883 1 74.12 217 GLU A C 1
ATOM 1592 O O . GLU A 1 217 ? -4.75 24.25 -12.688 1 74.12 217 GLU A O 1
ATOM 1597 N N . PRO A 1 218 ? -2.959 25.656 -12.055 1 81.44 218 PRO A N 1
ATOM 1598 C CA . PRO A 1 218 ? -1.627 26.25 -12.141 1 81.44 218 PRO A CA 1
ATOM 1599 C C . PRO A 1 218 ? -0.508 25.266 -11.828 1 81.44 218 PRO A C 1
ATOM 1601 O O . PRO A 1 218 ? -0.727 24.281 -11.102 1 81.44 218 PRO A O 1
ATOM 1604 N N . ARG A 1 219 ? 0.636 25.5 -12.445 1 88.38 219 ARG A N 1
ATOM 1605 C CA . ARG A 1 219 ? 1.814 24.688 -12.18 1 88.38 219 ARG A CA 1
ATOM 1606 C C . ARG A 1 219 ? 2.258 24.812 -10.727 1 88.38 219 ARG A C 1
ATOM 1608 O O . ARG A 1 219 ? 2.357 25.906 -10.195 1 88.38 219 ARG A O 1
ATOM 1615 N N . PRO A 1 220 ? 2.533 23.734 -10.148 1 92.44 220 PRO A N 1
ATOM 1616 C CA . PRO A 1 220 ? 3.07 23.828 -8.789 1 92.44 220 PRO A CA 1
ATOM 1617 C C . PRO A 1 220 ? 4.402 24.562 -8.727 1 92.44 220 PRO A C 1
ATOM 1619 O O . PRO A 1 220 ? 5.234 24.422 -9.625 1 92.44 220 PRO A O 1
ATOM 1622 N N . PRO A 1 221 ? 4.535 25.406 -7.754 1 95.69 221 PRO A N 1
ATOM 1623 C CA . PRO A 1 221 ? 5.816 26.094 -7.598 1 95.69 221 PRO A CA 1
ATOM 1624 C C . PRO A 1 221 ? 6.973 25.125 -7.328 1 95.69 221 PRO A C 1
ATOM 1626 O O . PRO A 1 221 ? 6.762 24.047 -6.789 1 95.69 221 PRO A O 1
ATOM 1629 N N . ILE A 1 222 ? 8.156 25.578 -7.805 1 95.62 222 ILE A N 1
ATOM 1630 C CA . ILE A 1 222 ? 9.398 24.859 -7.547 1 95.62 222 ILE A CA 1
ATOM 1631 C C . ILE A 1 222 ? 10.352 25.766 -6.758 1 95.62 222 ILE A C 1
ATOM 1633 O O . ILE A 1 222 ? 10.734 26.828 -7.223 1 95.62 222 ILE A O 1
ATOM 1637 N N . LEU A 1 223 ? 10.664 25.359 -5.555 1 98.19 223 LEU A N 1
ATOM 1638 C CA . LEU A 1 223 ? 11.594 26.109 -4.723 1 98.19 223 LEU A CA 1
ATOM 1639 C C . LEU A 1 223 ? 12.852 25.297 -4.43 1 98.19 223 LEU A C 1
ATOM 1641 O O . LEU A 1 223 ? 12.836 24.062 -4.535 1 98.19 223 LEU A O 1
ATOM 1645 N N . GLU A 1 224 ? 13.922 26 -4.152 1 97.94 224 GLU A N 1
ATOM 1646 C CA . GLU A 1 224 ? 15.203 25.359 -3.895 1 97.94 224 GLU A CA 1
ATOM 1647 C C . GLU A 1 224 ? 15.641 25.562 -2.445 1 97.94 224 GLU A C 1
ATOM 1649 O O . GLU A 1 224 ? 15.453 26.641 -1.88 1 97.94 224 GLU A O 1
ATOM 1654 N N . THR A 1 225 ? 16.203 24.531 -1.898 1 98.25 225 THR A N 1
ATOM 1655 C CA . THR A 1 225 ? 16.688 24.641 -0.528 1 98.25 225 THR A CA 1
ATOM 1656 C C . THR A 1 225 ? 18.031 23.938 -0.369 1 98.25 225 THR A C 1
ATOM 1658 O O . THR A 1 225 ? 18.375 23.062 -1.172 1 98.25 225 THR A O 1
ATOM 1661 N N . VAL A 1 226 ? 18.797 24.375 0.555 1 97.69 226 VAL A N 1
ATOM 1662 C CA . VAL A 1 226 ? 19.875 23.625 1.188 1 97.69 226 VAL A CA 1
ATOM 1663 C C . VAL A 1 226 ? 19.609 23.484 2.682 1 97.69 226 VAL A C 1
ATOM 1665 O O . VAL A 1 226 ? 19.953 24.359 3.477 1 97.69 226 VAL A O 1
ATOM 1668 N N . ALA A 1 227 ? 19.031 22.406 3.049 1 93.75 227 ALA A N 1
ATOM 1669 C CA . ALA A 1 227 ? 18.469 22.219 4.387 1 93.75 227 ALA A CA 1
ATOM 1670 C C . ALA A 1 227 ? 19.547 22.297 5.453 1 93.75 227 ALA A C 1
ATOM 1672 O O . ALA A 1 227 ? 19.328 22.828 6.543 1 93.75 227 ALA A O 1
ATOM 1673 N N . THR A 1 228 ? 20.672 21.828 5.109 1 92.25 228 THR A N 1
ATOM 1674 C CA . THR A 1 228 ? 21.75 21.797 6.09 1 92.25 228 THR A CA 1
ATOM 1675 C C . THR A 1 228 ? 22.156 23.203 6.52 1 92.25 228 THR A C 1
ATOM 1677 O O . THR A 1 228 ? 22.469 23.438 7.688 1 92.25 228 THR A O 1
ATOM 1680 N N . SER A 1 229 ? 22.078 24.172 5.617 1 95 229 SER A N 1
ATOM 1681 C CA . SER A 1 229 ? 22.438 25.547 5.938 1 95 229 SER A CA 1
ATOM 1682 C C . SER A 1 229 ? 21.203 26.375 6.258 1 95 229 SER A C 1
ATOM 1684 O O . SER A 1 229 ? 21.297 27.453 6.836 1 95 229 SER A O 1
ATOM 1686 N N . GLY A 1 230 ? 20.094 25.922 5.824 1 95.25 230 GLY A N 1
ATOM 1687 C CA . GLY A 1 230 ? 18.844 26.656 6.043 1 95.25 230 GLY A CA 1
ATOM 1688 C C . GLY A 1 230 ? 18.453 27.531 4.871 1 95.25 230 GLY A C 1
ATOM 1689 O O . GLY A 1 230 ? 17.375 28.141 4.879 1 95.25 230 GLY A O 1
ATOM 1690 N N . GLU A 1 231 ? 19.297 27.5 3.875 1 97.44 231 GLU A N 1
ATOM 1691 C CA . GLU A 1 231 ? 19.016 28.328 2.701 1 97.44 231 GLU A CA 1
ATOM 1692 C C . GLU A 1 231 ? 17.719 27.891 2.031 1 97.44 231 GLU A C 1
ATOM 1694 O O . GLU A 1 231 ? 17.484 26.688 1.823 1 97.44 231 GLU A O 1
ATOM 1699 N N . GLY A 1 232 ? 16.844 28.891 1.796 1 98.12 232 GLY A N 1
ATOM 1700 C CA . GLY A 1 232 ? 15.609 28.641 1.059 1 98.12 232 GLY A CA 1
ATOM 1701 C C . GLY A 1 232 ? 14.484 28.125 1.934 1 98.12 232 GLY A C 1
ATOM 1702 O O . GLY A 1 232 ? 13.352 27.984 1.477 1 98.12 232 GLY A O 1
ATOM 1703 N N . THR A 1 233 ? 14.734 27.844 3.162 1 97.25 233 THR A N 1
ATOM 1704 C CA . THR A 1 233 ? 13.766 27.219 4.051 1 97.25 233 THR A CA 1
ATOM 1705 C C . THR A 1 233 ? 12.625 28.172 4.367 1 97.25 233 THR A C 1
ATOM 1707 O O . THR A 1 233 ? 11.461 27.781 4.41 1 97.25 233 THR A O 1
ATOM 1710 N N . ASP A 1 234 ? 12.945 29.438 4.582 1 98 234 ASP A N 1
ATOM 1711 C CA . ASP A 1 234 ? 11.914 30.438 4.875 1 98 234 ASP A CA 1
ATOM 1712 C C . ASP A 1 234 ? 10.938 30.562 3.713 1 98 234 ASP A C 1
ATOM 1714 O O . ASP A 1 234 ? 9.727 30.656 3.926 1 98 234 ASP A O 1
ATOM 1718 N N . ALA A 1 235 ? 11.461 30.547 2.561 1 98.38 235 ALA A N 1
ATOM 1719 C CA . ALA A 1 235 ? 10.617 30.641 1.378 1 98.38 235 ALA A CA 1
ATOM 1720 C C . ALA A 1 235 ? 9.648 29.453 1.293 1 98.38 235 ALA A C 1
ATOM 1722 O O . ALA A 1 235 ? 8.477 29.625 0.961 1 98.38 235 ALA A O 1
ATOM 1723 N N . VAL A 1 236 ? 10.164 28.281 1.579 1 98.56 236 VAL A N 1
ATOM 1724 C CA . VAL A 1 236 ? 9.32 27.078 1.555 1 98.56 236 VAL A CA 1
ATOM 1725 C C . VAL A 1 236 ? 8.266 27.172 2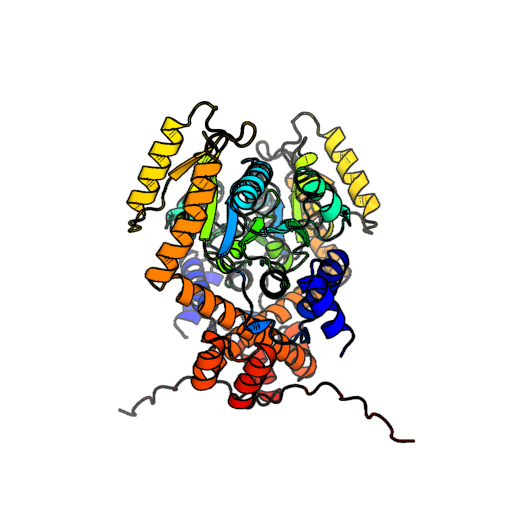.648 1 98.56 236 VAL A C 1
ATOM 1727 O O . VAL A 1 236 ? 7.09 26.875 2.41 1 98.56 236 VAL A O 1
ATOM 1730 N N . ALA A 1 237 ? 8.648 27.609 3.828 1 98.44 237 ALA A N 1
ATOM 1731 C CA . ALA A 1 237 ? 7.727 27.734 4.953 1 98.44 237 ALA A CA 1
ATOM 1732 C C . ALA A 1 237 ? 6.582 28.688 4.613 1 98.44 237 ALA A C 1
ATOM 1734 O O . ALA A 1 237 ? 5.414 28.391 4.875 1 98.44 237 ALA A O 1
ATOM 1735 N N . GLU A 1 238 ? 6.945 29.781 4.023 1 98.31 238 GLU A N 1
ATOM 1736 C CA . GLU A 1 238 ? 5.945 30.766 3.627 1 98.31 238 GLU A CA 1
ATOM 1737 C C . GLU A 1 238 ? 5.051 30.234 2.514 1 98.31 238 GLU A C 1
ATOM 1739 O O . GLU A 1 238 ? 3.836 30.438 2.533 1 98.31 238 GLU A O 1
ATOM 1744 N N . ALA A 1 239 ? 5.637 29.562 1.624 1 98.38 239 ALA A N 1
ATOM 1745 C CA . ALA A 1 239 ? 4.898 29.047 0.477 1 98.38 239 ALA A CA 1
ATOM 1746 C C . ALA A 1 239 ? 3.84 28.031 0.918 1 98.38 239 ALA A C 1
ATOM 1748 O O . ALA A 1 239 ? 2.732 28.016 0.375 1 98.38 239 ALA A O 1
ATOM 1749 N N . VAL A 1 240 ? 4.156 27.203 1.831 1 97.94 240 VAL A N 1
ATOM 1750 C CA . VAL A 1 240 ? 3.234 26.172 2.316 1 97.94 240 VAL A CA 1
ATOM 1751 C C . VAL A 1 240 ? 1.976 26.844 2.869 1 97.94 240 VAL A C 1
ATOM 1753 O O . VAL A 1 240 ? 0.858 26.453 2.516 1 97.94 240 VAL A O 1
ATOM 1756 N N . VAL A 1 241 ? 2.16 27.875 3.695 1 97.62 241 VAL A N 1
ATOM 1757 C CA . VAL A 1 241 ? 1.035 28.562 4.316 1 97.62 241 VAL A CA 1
ATOM 1758 C C . VAL A 1 241 ? 0.237 29.312 3.256 1 97.62 241 VAL A C 1
ATOM 1760 O O . VAL A 1 241 ? -0.996 29.266 3.252 1 97.62 241 VAL A O 1
ATOM 1763 N N . ALA A 1 242 ? 0.944 29.922 2.359 1 97.62 242 ALA A N 1
ATOM 1764 C CA . ALA A 1 242 ? 0.286 30.672 1.285 1 97.62 242 ALA A CA 1
ATOM 1765 C C . ALA A 1 242 ? -0.519 29.734 0.388 1 97.62 242 ALA A C 1
ATOM 1767 O O . ALA A 1 242 ? -1.639 30.062 -0.012 1 97.62 242 ALA A O 1
ATOM 1768 N N . LEU A 1 243 ? 0.072 28.594 0.098 1 97.38 243 LEU A N 1
ATOM 1769 C CA . LEU A 1 243 ? -0.61 27.625 -0.746 1 97.38 243 LEU A CA 1
ATOM 1770 C C . LEU A 1 243 ? -1.867 27.094 -0.061 1 97.38 243 LEU A C 1
ATOM 1772 O O . LEU A 1 243 ? -2.9 26.922 -0.708 1 97.38 243 LEU A O 1
ATOM 1776 N N . ALA A 1 244 ? -1.757 26.828 1.187 1 96.81 244 ALA A N 1
ATOM 1777 C CA . ALA A 1 244 ? -2.932 26.391 1.932 1 96.81 244 ALA A CA 1
ATOM 1778 C C . ALA A 1 244 ? -4.066 27.406 1.827 1 96.81 244 ALA A C 1
ATOM 1780 O O . ALA A 1 244 ? -5.215 27.031 1.585 1 96.81 244 ALA A O 1
ATOM 1781 N N . ALA A 1 245 ? -3.715 28.641 2.02 1 96.69 245 ALA A N 1
ATOM 1782 C CA . ALA A 1 245 ? -4.707 29.719 1.92 1 96.69 245 ALA A CA 1
ATOM 1783 C C . ALA A 1 245 ? -5.301 29.781 0.516 1 96.69 245 ALA A C 1
ATOM 1785 O O . ALA A 1 245 ? -6.516 29.922 0.356 1 96.69 245 ALA A O 1
ATOM 1786 N N . GLU A 1 246 ? -4.48 29.656 -0.44 1 96.12 246 GLU A N 1
ATOM 1787 C CA . GLU A 1 246 ? -4.934 29.703 -1.827 1 96.12 246 GLU A CA 1
ATOM 1788 C C . GLU A 1 246 ? -5.867 28.531 -2.139 1 96.12 246 GLU A C 1
ATOM 1790 O O . GLU A 1 246 ? -6.906 28.719 -2.777 1 96.12 246 GLU A O 1
ATOM 1795 N N . LEU A 1 247 ? -5.445 27.391 -1.724 1 94.62 247 LEU A N 1
ATOM 1796 C CA . LEU A 1 247 ? -6.262 26.203 -1.951 1 94.62 247 LEU A CA 1
ATOM 1797 C C . LEU A 1 247 ? -7.609 26.328 -1.247 1 94.62 247 LEU A C 1
ATOM 1799 O O . LEU A 1 247 ? -8.633 25.859 -1.759 1 94.62 247 LEU A O 1
ATOM 1803 N N . ASP A 1 248 ? -7.602 26.906 -0.141 1 94.94 248 ASP A N 1
ATOM 1804 C CA . ASP A 1 248 ? -8.844 27.156 0.589 1 94.94 248 ASP A CA 1
ATOM 1805 C C . ASP A 1 248 ? -9.75 28.109 -0.173 1 94.94 248 ASP A C 1
ATOM 1807 O O . ASP A 1 248 ? -10.938 27.844 -0.356 1 94.94 248 ASP A O 1
ATOM 1811 N N . ASP A 1 249 ? -9.148 29.203 -0.615 1 95.38 249 ASP A N 1
ATOM 1812 C CA . ASP A 1 249 ? -9.891 30.219 -1.353 1 95.38 249 ASP A CA 1
ATOM 1813 C C . ASP A 1 249 ? -10.523 29.641 -2.609 1 95.38 249 ASP A C 1
ATOM 1815 O O . ASP A 1 249 ? -11.633 30.016 -2.988 1 95.38 249 ASP A O 1
ATOM 1819 N N . ARG A 1 250 ? -9.875 28.672 -3.1 1 93.94 250 ARG A N 1
ATOM 1820 C CA . ARG A 1 250 ? -10.336 28.047 -4.34 1 93.94 250 ARG A CA 1
ATOM 1821 C C . ARG A 1 250 ? -11.297 26.906 -4.051 1 93.94 250 ARG A C 1
ATOM 1823 O O . ARG A 1 250 ? -11.805 26.266 -4.977 1 93.94 250 ARG A O 1
ATOM 1830 N N . GLY A 1 251 ? -11.453 26.578 -2.82 1 93.69 251 GLY A N 1
ATOM 1831 C CA . GLY A 1 251 ? -12.391 25.531 -2.445 1 93.69 251 GLY A CA 1
ATOM 1832 C C . GLY A 1 251 ? -11.789 24.141 -2.553 1 93.69 251 GLY A C 1
ATOM 1833 O O . GLY A 1 251 ? -12.477 23.141 -2.32 1 93.69 251 GLY A O 1
ATOM 1834 N N . ILE A 1 252 ? -10.578 24.062 -2.873 1 92.31 252 ILE A N 1
ATOM 1835 C CA . ILE A 1 252 ? -9.906 22.781 -3.043 1 92.31 252 ILE A CA 1
ATOM 1836 C C . ILE A 1 252 ? -9.695 22.125 -1.682 1 92.31 252 ILE A C 1
ATOM 1838 O O . ILE A 1 252 ? -9.898 20.906 -1.532 1 92.31 252 ILE A O 1
ATOM 1842 N N . LEU A 1 253 ? -9.328 22.859 -0.722 1 92.81 253 LEU A N 1
ATOM 1843 C CA . LEU A 1 253 ? -9.094 22.328 0.616 1 92.81 253 LEU A CA 1
ATOM 1844 C C . LEU A 1 253 ? -10.383 21.75 1.202 1 92.81 253 LEU A C 1
ATOM 1846 O O . LEU A 1 253 ? -10.352 20.703 1.859 1 92.81 253 LEU A O 1
ATOM 1850 N N . LYS A 1 254 ? -11.438 22.453 1.014 1 92.06 254 LYS A N 1
ATOM 1851 C CA . LYS A 1 254 ? -12.734 21.953 1.477 1 92.06 254 LYS A CA 1
ATOM 1852 C C . LYS A 1 254 ? -13.031 20.578 0.89 1 92.06 254 LYS A C 1
ATOM 1854 O O . LYS A 1 254 ? -13.477 19.688 1.604 1 92.06 254 LYS A O 1
ATOM 1859 N N . SER A 1 255 ? -12.797 20.469 -0.326 1 93.06 255 SER A N 1
ATOM 1860 C CA . SER A 1 255 ? -13.023 19.188 -1.004 1 93.06 255 SER A CA 1
ATOM 1861 C C . SER A 1 255 ? -12.094 18.109 -0.467 1 93.06 255 SER A C 1
ATOM 1863 O O . SER A 1 255 ? -12.508 16.969 -0.263 1 93.06 255 SER A O 1
ATOM 1865 N N . ARG A 1 256 ? -10.859 18.422 -0.212 1 91.62 256 ARG A N 1
ATOM 1866 C CA . ARG A 1 256 ? -9.891 17.484 0.34 1 91.62 256 ARG A CA 1
ATOM 1867 C C . ARG A 1 256 ? -10.32 17 1.723 1 91.62 256 ARG A C 1
ATOM 1869 O O . ARG A 1 256 ? -10.273 15.805 2.018 1 91.62 256 ARG A O 1
ATOM 1876 N N . VAL A 1 257 ? -10.719 17.938 2.486 1 92.31 257 VAL A N 1
ATOM 1877 C CA . VAL A 1 257 ? -11.141 17.625 3.846 1 92.31 257 VAL A CA 1
ATOM 1878 C C . VAL A 1 257 ? -12.383 16.734 3.805 1 92.31 257 VAL A C 1
ATOM 1880 O O . VAL A 1 257 ? -12.469 15.742 4.535 1 92.31 257 VAL A O 1
ATOM 1883 N N . ALA A 1 258 ? -13.297 17.062 2.971 1 92.81 258 ALA A N 1
ATOM 1884 C CA . ALA A 1 258 ? -14.508 16.266 2.807 1 92.81 258 ALA A CA 1
ATOM 1885 C C . ALA A 1 258 ? -14.156 14.836 2.381 1 92.81 258 ALA A C 1
ATOM 1887 O O . ALA A 1 258 ? -14.711 13.867 2.916 1 92.81 258 ALA A O 1
ATOM 1888 N N . ALA A 1 259 ? -13.289 14.758 1.469 1 91.25 259 ALA A N 1
ATOM 1889 C CA . ALA A 1 259 ? -12.875 13.445 0.99 1 91.25 259 ALA A CA 1
ATOM 1890 C C . ALA A 1 259 ? -12.234 12.633 2.113 1 91.25 259 ALA A C 1
ATOM 1892 O O . ALA A 1 259 ? -12.477 11.422 2.227 1 91.25 259 ALA A O 1
ATOM 1893 N N . ARG A 1 260 ? -11.453 13.273 2.902 1 89.06 260 ARG A N 1
ATOM 1894 C CA . ARG A 1 260 ? -10.805 12.602 4.027 1 89.06 260 ARG A C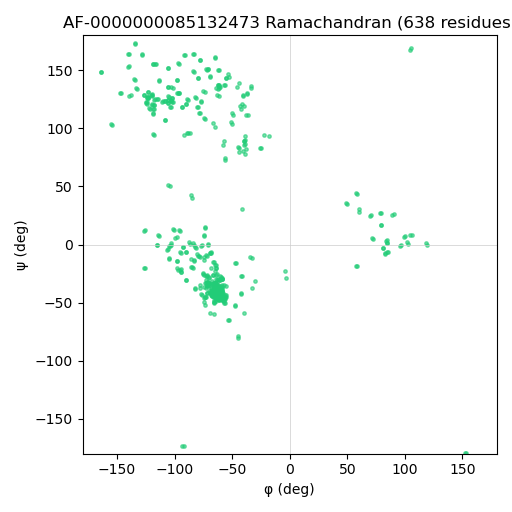A 1
ATOM 1895 C C . ARG A 1 260 ? -11.844 12.109 5.035 1 89.06 260 ARG A C 1
ATOM 1897 O O . ARG A 1 260 ? -11.719 11 5.566 1 89.06 260 ARG A O 1
ATOM 1904 N N . ARG A 1 261 ? -12.75 12.883 5.273 1 90.94 261 ARG A N 1
ATOM 1905 C CA . ARG A 1 261 ? -13.812 12.5 6.199 1 90.94 261 ARG A CA 1
ATOM 1906 C C . ARG A 1 261 ? -14.609 11.312 5.66 1 90.94 261 ARG A C 1
ATOM 1908 O O . ARG A 1 261 ? -14.953 10.398 6.406 1 90.94 261 ARG A O 1
ATOM 1915 N N . ARG A 1 262 ? -14.859 11.406 4.438 1 92.31 262 ARG A N 1
ATOM 1916 C CA . ARG A 1 262 ? -15.57 10.297 3.812 1 92.31 262 ARG A CA 1
ATOM 1917 C C . ARG A 1 262 ? -14.781 9 3.943 1 92.31 262 ARG A C 1
ATOM 1919 O O . ARG A 1 262 ? -15.344 7.961 4.309 1 92.31 262 ARG A O 1
ATOM 1926 N N . ARG A 1 263 ? -13.562 9.039 3.695 1 89.25 263 ARG A N 1
ATOM 1927 C CA . ARG A 1 263 ? -12.711 7.852 3.789 1 89.25 263 ARG A CA 1
ATOM 1928 C C . ARG A 1 263 ? -12.703 7.297 5.211 1 89.25 263 ARG A C 1
ATOM 1930 O O . ARG A 1 263 ? -12.656 6.082 5.406 1 89.25 263 ARG A O 1
ATOM 1937 N N . ALA A 1 264 ? -12.719 8.172 6.094 1 86.56 264 ALA A N 1
ATOM 1938 C CA . ALA A 1 264 ? -12.742 7.734 7.492 1 86.56 264 ALA A CA 1
ATOM 1939 C C . ALA A 1 264 ? -14 6.926 7.793 1 86.56 264 ALA A C 1
ATOM 1941 O O . ALA A 1 264 ? -13.938 5.891 8.461 1 86.56 264 ALA A O 1
ATOM 1942 N N . VAL A 1 265 ? -15.031 7.395 7.316 1 90.69 265 VAL A N 1
ATOM 1943 C CA . VAL A 1 265 ? -16.297 6.695 7.527 1 90.69 265 VAL A CA 1
ATOM 1944 C C . VAL A 1 265 ? -16.281 5.355 6.793 1 90.69 265 VA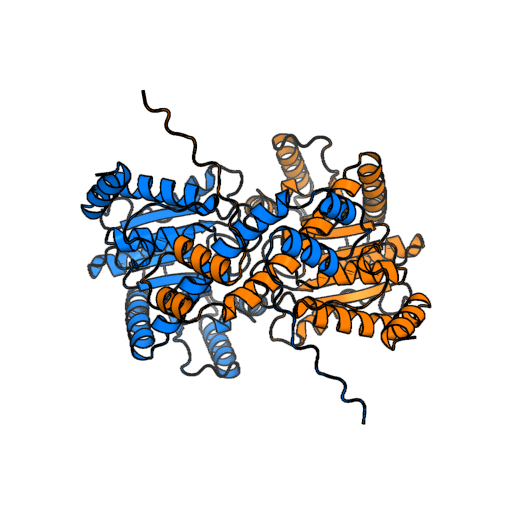L A C 1
ATOM 1946 O O . VAL A 1 265 ? -16.672 4.332 7.352 1 90.69 265 VAL A O 1
ATOM 1949 N N . GLU A 1 266 ? -15.797 5.379 5.598 1 91.56 266 GLU A N 1
ATOM 1950 C CA . GLU A 1 266 ? -15.711 4.156 4.809 1 91.56 266 GLU A CA 1
ATOM 1951 C C . GLU A 1 266 ? -14.859 3.104 5.52 1 91.56 266 GLU A C 1
ATOM 1953 O O . GLU A 1 266 ? -15.203 1.918 5.516 1 91.56 266 GLU A O 1
ATOM 1958 N N . ARG A 1 267 ? -13.852 3.512 6.098 1 86.75 267 ARG A N 1
ATOM 1959 C CA . ARG A 1 267 ? -12.984 2.59 6.824 1 86.75 267 ARG A CA 1
ATOM 1960 C C . ARG A 1 267 ? -13.734 1.934 7.98 1 86.75 267 ARG A C 1
ATOM 1962 O O . ARG A 1 267 ? -13.609 0.729 8.211 1 86.75 267 ARG A O 1
ATOM 1969 N N . VAL A 1 268 ? -14.43 2.729 8.672 1 85.12 268 VAL A N 1
ATOM 1970 C CA . VAL A 1 268 ? -15.195 2.205 9.797 1 85.12 268 VAL A CA 1
ATOM 1971 C C . VAL A 1 268 ? -16.25 1.221 9.297 1 85.12 268 VAL A C 1
ATOM 1973 O O . VAL A 1 268 ? -16.438 0.154 9.883 1 85.12 268 VAL A O 1
ATOM 1976 N N . ILE A 1 269 ? -16.875 1.59 8.234 1 90.06 269 ILE A N 1
ATOM 1977 C CA . ILE A 1 269 ? -17.875 0.709 7.641 1 90.06 269 ILE A CA 1
ATOM 1978 C C . ILE A 1 269 ? -17.234 -0.635 7.297 1 90.06 269 ILE A C 1
ATOM 1980 O O . ILE A 1 269 ? -17.766 -1.689 7.648 1 90.06 269 ILE A O 1
ATOM 1984 N N . VAL A 1 270 ? -16.141 -0.571 6.668 1 89.75 270 VAL A N 1
ATOM 1985 C CA . VAL A 1 270 ? -15.438 -1.773 6.223 1 89.75 270 VAL A CA 1
ATOM 1986 C C . VAL A 1 270 ? -15.078 -2.641 7.426 1 89.75 270 VAL A C 1
ATOM 1988 O O . VAL A 1 270 ? -15.352 -3.844 7.438 1 89.75 270 VAL A O 1
ATOM 1991 N N . ASP A 1 271 ? -14.57 -2.035 8.406 1 85.81 271 ASP A N 1
ATOM 1992 C CA . ASP A 1 271 ? -14.172 -2.771 9.594 1 85.81 271 ASP A CA 1
ATOM 1993 C C . ASP A 1 271 ? -15.359 -3.475 10.234 1 85.81 271 ASP A C 1
ATOM 1995 O O . ASP A 1 271 ? -15.289 -4.66 10.562 1 85.81 271 ASP A O 1
ATOM 1999 N N . ARG A 1 272 ? -16.344 -2.805 10.336 1 86.38 272 ARG A N 1
ATOM 2000 C CA . ARG A 1 272 ? -17.531 -3.35 10.992 1 86.38 272 ARG A CA 1
ATOM 2001 C C . ARG A 1 272 ? -18.125 -4.48 10.164 1 86.38 272 ARG A C 1
ATOM 2003 O O . ARG A 1 272 ? -18.5 -5.523 10.711 1 86.38 272 ARG A O 1
ATOM 2010 N N . VAL A 1 273 ? -18.203 -4.254 8.938 1 90.5 273 VAL A N 1
ATOM 2011 C CA . VAL A 1 273 ? -18.844 -5.234 8.07 1 90.5 273 VAL A CA 1
ATOM 2012 C C . VAL A 1 273 ? -17.984 -6.5 8 1 90.5 273 VAL A C 1
ATOM 2014 O O . VAL A 1 273 ? -18.516 -7.613 8.039 1 90.5 273 VAL A O 1
ATOM 2017 N N . LEU A 1 274 ? -16.703 -6.324 7.898 1 91.12 274 LEU A N 1
ATOM 2018 C CA . LEU A 1 274 ? -15.844 -7.496 7.809 1 91.12 274 LEU A CA 1
ATOM 2019 C C . LEU A 1 274 ? -15.852 -8.281 9.117 1 91.12 274 LEU A C 1
ATOM 2021 O O . LEU A 1 274 ? -15.805 -9.508 9.109 1 91.12 274 LEU A O 1
ATOM 2025 N N . ARG A 1 275 ? -15.961 -7.586 10.227 1 86.44 275 ARG A N 1
ATOM 2026 C CA . ARG A 1 275 ? -16.078 -8.266 11.508 1 86.44 275 ARG A CA 1
ATOM 2027 C C . ARG A 1 275 ? -17.375 -9.062 11.586 1 86.44 275 ARG A C 1
ATOM 2029 O O . ARG A 1 275 ? -17.375 -10.211 12.023 1 86.44 275 ARG A O 1
ATOM 2036 N N . ALA A 1 276 ? -18.375 -8.477 11.141 1 88.69 276 ALA A N 1
ATOM 2037 C CA . ALA A 1 276 ? -19.656 -9.156 11.148 1 88.69 276 ALA A CA 1
ATOM 2038 C C . ALA A 1 276 ? -19.672 -10.344 10.188 1 88.69 276 ALA A C 1
ATOM 2040 O O . ALA A 1 276 ? -20.219 -11.398 10.508 1 88.69 276 ALA A O 1
ATOM 2041 N N . ALA A 1 277 ? -19.109 -10.148 9.055 1 92.44 277 ALA A N 1
ATOM 2042 C CA . ALA A 1 277 ? -19.078 -11.188 8.031 1 92.44 277 ALA A CA 1
ATOM 2043 C C . ALA A 1 277 ? -18.266 -12.391 8.484 1 92.44 277 ALA A C 1
ATOM 2045 O O . ALA A 1 277 ? -18.562 -13.531 8.125 1 92.44 277 ALA A O 1
ATOM 2046 N N . ALA A 1 278 ? -17.25 -12.078 9.242 1 91.69 278 ALA A N 1
ATOM 2047 C CA . ALA A 1 278 ? -16.344 -13.141 9.688 1 91.69 278 ALA A CA 1
ATOM 2048 C C . ALA A 1 278 ? -17.109 -14.203 10.477 1 91.69 278 ALA A C 1
ATOM 2050 O O . ALA A 1 278 ? -16.781 -15.391 10.406 1 91.69 278 ALA A O 1
ATOM 2051 N N . ASP A 1 279 ? -18.172 -13.797 11.125 1 89.69 279 ASP A N 1
ATOM 2052 C CA . ASP A 1 279 ? -18.891 -14.711 12.008 1 89.69 279 ASP A CA 1
ATOM 2053 C C . ASP A 1 279 ? -20.297 -15 11.461 1 89.69 279 ASP A C 1
ATOM 2055 O O . ASP A 1 279 ? -21.094 -15.68 12.109 1 89.69 279 ASP A O 1
ATOM 2059 N N . ALA A 1 280 ? -20.578 -14.586 10.328 1 88.69 280 ALA A N 1
ATOM 2060 C CA . ALA A 1 280 ? -21.953 -14.578 9.828 1 88.69 280 ALA A CA 1
ATOM 2061 C C . ALA A 1 280 ? -22.406 -15.984 9.469 1 88.69 280 ALA A C 1
ATOM 2063 O O . ALA A 1 280 ? -23.547 -16.375 9.766 1 88.69 280 ALA A O 1
ATOM 2064 N N . ASP A 1 281 ? -21.547 -16.734 8.758 1 92.44 281 ASP A N 1
ATOM 2065 C CA . ASP A 1 281 ? -21.922 -18.062 8.266 1 92.44 281 ASP A CA 1
ATOM 2066 C C . ASP A 1 281 ? -20.672 -18.938 8.07 1 92.44 281 ASP A C 1
ATOM 2068 O O . ASP A 1 281 ? -20.047 -18.891 7.008 1 92.44 281 ASP A O 1
ATOM 2072 N N . GLN A 1 282 ? -20.484 -19.766 8.953 1 94.56 282 GLN A N 1
ATOM 2073 C CA . GLN A 1 282 ? -19.266 -20.562 8.945 1 94.56 282 GLN A CA 1
ATOM 2074 C C . GLN A 1 282 ? -19.297 -21.594 7.816 1 94.56 282 GLN A C 1
ATOM 2076 O O . GLN A 1 282 ? -18.25 -21.984 7.301 1 94.56 282 GLN A O 1
ATOM 2081 N N . ALA A 1 283 ? -20.484 -21.938 7.48 1 95.88 283 ALA A N 1
ATOM 2082 C CA . ALA A 1 283 ? -20.609 -22.891 6.379 1 95.88 283 ALA A CA 1
ATOM 2083 C C . ALA A 1 283 ? -20.156 -22.25 5.062 1 95.88 283 ALA A C 1
ATOM 2085 O O . ALA A 1 283 ? -19.484 -22.906 4.254 1 95.88 283 ALA A O 1
ATOM 2086 N N . VAL A 1 284 ? -20.484 -21.031 4.898 1 95.62 284 VAL A N 1
ATOM 2087 C CA . VAL A 1 284 ? -20.078 -20.312 3.693 1 95.62 284 VAL A CA 1
ATOM 2088 C C . VAL A 1 284 ? -18.562 -20.141 3.689 1 95.62 284 VAL A C 1
ATOM 2090 O O . VAL A 1 284 ? -17.906 -20.359 2.668 1 95.62 284 VAL A O 1
ATOM 2093 N N . TRP A 1 285 ? -17.969 -19.797 4.797 1 95.81 285 TRP A N 1
ATOM 2094 C CA . TRP A 1 285 ? -16.531 -19.609 4.875 1 95.81 285 TRP A CA 1
ATOM 2095 C C . TRP A 1 285 ? -15.797 -20.922 4.625 1 95.81 285 TRP A C 1
ATOM 2097 O O . TRP A 1 285 ? -14.727 -20.938 4.008 1 95.81 285 TRP A O 1
ATOM 2107 N N . ALA A 1 286 ? -16.438 -22.016 5.066 1 95.5 286 ALA A N 1
ATOM 2108 C CA . ALA A 1 286 ? -15.859 -23.328 4.785 1 95.5 286 ALA A CA 1
ATOM 2109 C C . ALA A 1 286 ? -15.828 -23.609 3.287 1 95.5 286 ALA A C 1
ATOM 2111 O O . ALA A 1 286 ? -14.852 -24.141 2.766 1 95.5 286 ALA A O 1
ATOM 2112 N N . GLN A 1 287 ? -16.875 -23.234 2.682 1 93.88 287 GLN A N 1
ATOM 2113 C CA . GLN A 1 287 ? -16.938 -23.406 1.233 1 93.88 287 GLN A CA 1
ATOM 2114 C C . GLN A 1 287 ? -15.906 -22.516 0.536 1 93.88 287 GLN A C 1
ATOM 2116 O O . GLN A 1 287 ? -15.297 -22.938 -0.458 1 93.88 287 GLN A O 1
ATOM 2121 N N . VAL A 1 288 ? -15.695 -21.297 1.065 1 93 288 VAL A N 1
ATOM 2122 C CA . VAL A 1 288 ? -14.703 -20.375 0.532 1 93 288 VAL A CA 1
ATOM 2123 C C . VAL A 1 288 ? -13.305 -20.969 0.661 1 93 288 VAL A C 1
ATOM 2125 O O . VAL A 1 288 ? -12.562 -21.047 -0.32 1 93 288 VAL A O 1
ATOM 2128 N N . GLU A 1 289 ? -13.039 -21.484 1.756 1 92.56 289 GLU A N 1
ATOM 2129 C CA . GLU A 1 289 ? -11.711 -22.031 2.021 1 92.56 289 GLU A CA 1
ATOM 2130 C C . GLU A 1 289 ? -11.453 -23.297 1.211 1 92.56 289 GLU A C 1
ATOM 2132 O O . GLU A 1 289 ? -10.32 -23.562 0.806 1 92.56 289 GLU A O 1
ATOM 2137 N N . ALA A 1 290 ? -12.562 -24 0.931 1 90.06 290 ALA A N 1
ATOM 2138 C CA . ALA A 1 290 ? -12.461 -25.219 0.148 1 90.06 290 ALA A CA 1
ATOM 2139 C C . ALA A 1 290 ? -12.422 -24.922 -1.347 1 90.06 290 ALA A C 1
ATOM 2141 O O . ALA A 1 290 ? -12.117 -25.797 -2.156 1 90.06 290 ALA A O 1
ATOM 2142 N N . GLY A 1 291 ? -12.766 -23.688 -1.682 1 87.44 291 GLY A N 1
ATOM 2143 C CA . GLY A 1 291 ? -12.75 -23.297 -3.082 1 87.44 291 GLY A CA 1
ATOM 2144 C C . GLY A 1 291 ? -13.961 -23.781 -3.854 1 87.44 291 GLY A C 1
ATOM 2145 O O . GLY A 1 291 ? -13.906 -23.953 -5.074 1 87.44 291 GLY A O 1
ATOM 2146 N N . THR A 1 292 ? -15.07 -23.984 -3.201 1 88.38 292 THR A N 1
ATOM 2147 C CA . THR A 1 292 ? -16.234 -24.562 -3.859 1 88.38 292 THR A CA 1
ATOM 2148 C C . THR A 1 292 ? -17.281 -23.5 -4.141 1 88.38 292 THR A C 1
ATOM 2150 O O . THR A 1 292 ? -18.359 -23.797 -4.676 1 88.38 292 THR A O 1
ATOM 2153 N N . VAL A 1 293 ? -16.969 -22.297 -3.736 1 87.19 293 VAL A N 1
ATOM 2154 C CA . VAL A 1 293 ? -17.875 -21.188 -4.023 1 87.19 293 VAL A CA 1
ATOM 2155 C C . VAL A 1 293 ? -17.062 -19.984 -4.516 1 87.19 293 VAL A C 1
ATOM 2157 O O . VAL A 1 293 ? -15.969 -19.719 -4.02 1 87.19 293 VAL A O 1
ATOM 2160 N N . ASP A 1 294 ? -17.609 -19.266 -5.48 1 85.12 294 ASP A N 1
ATOM 2161 C CA . ASP A 1 294 ? -16.906 -18.078 -5.953 1 85.12 294 ASP A CA 1
ATOM 2162 C C . ASP A 1 294 ? -17.078 -16.906 -4.984 1 85.12 294 ASP A C 1
ATOM 2164 O O . ASP A 1 294 ? -18.062 -16.859 -4.246 1 85.12 294 ASP A O 1
ATOM 2168 N N . PRO A 1 295 ? -16.203 -16.016 -5.082 1 87.12 295 PRO A N 1
ATOM 2169 C CA . PRO A 1 295 ? -16.203 -14.906 -4.121 1 87.12 295 PRO A CA 1
ATOM 2170 C C . PRO A 1 295 ? -17.484 -14.086 -4.164 1 87.12 295 PRO A C 1
ATOM 2172 O O . PRO A 1 295 ? -17.969 -13.648 -3.121 1 87.12 295 PRO A O 1
ATOM 2175 N N . GLY A 1 296 ? -18 -13.836 -5.355 1 85.94 296 GLY A N 1
ATOM 2176 C CA . GLY A 1 296 ? -19.219 -13.062 -5.469 1 85.94 296 GLY A CA 1
ATOM 2177 C C . GLY A 1 296 ? -20.406 -13.719 -4.777 1 85.94 296 GLY A C 1
ATOM 2178 O O . GLY A 1 296 ? -21.125 -13.07 -4.016 1 85.94 296 GLY A O 1
ATOM 2179 N N . ALA A 1 297 ? -20.531 -15.008 -5.078 1 87.25 297 ALA A N 1
ATOM 2180 C CA . ALA A 1 297 ? -21.625 -15.766 -4.465 1 87.25 297 ALA A CA 1
ATOM 2181 C C . ALA A 1 297 ? -21.438 -15.852 -2.949 1 87.25 297 ALA A C 1
ATOM 2183 O O . ALA A 1 297 ? -22.422 -15.734 -2.197 1 87.25 297 ALA A O 1
ATOM 2184 N N . ALA A 1 298 ? -20.234 -16.094 -2.561 1 91.56 298 ALA A N 1
ATOM 2185 C CA . ALA A 1 298 ? -19.938 -16.141 -1.13 1 91.56 298 ALA A CA 1
ATOM 2186 C C . ALA A 1 298 ? -20.266 -14.812 -0.456 1 91.56 298 ALA A C 1
ATOM 2188 O O . ALA A 1 298 ? -20.875 -14.781 0.615 1 91.56 298 ALA A O 1
ATOM 2189 N N . ALA A 1 299 ? -19.828 -13.781 -1.093 1 91.31 299 ALA A N 1
ATOM 2190 C CA . ALA A 1 299 ? -20.094 -12.445 -0.555 1 91.31 299 ALA A CA 1
ATOM 2191 C C . ALA A 1 299 ? -21.594 -12.211 -0.417 1 91.31 299 ALA A C 1
ATOM 2193 O O . ALA A 1 299 ? -22.062 -11.703 0.606 1 91.31 299 ALA A O 1
ATOM 2194 N N . ASP A 1 300 ? -22.328 -12.602 -1.415 1 89.06 300 ASP A N 1
ATOM 2195 C CA . ASP A 1 300 ? -23.781 -12.461 -1.373 1 89.06 300 ASP A CA 1
ATOM 2196 C C . ASP A 1 300 ? -24.375 -13.234 -0.2 1 89.06 300 ASP A C 1
ATOM 2198 O O . ASP A 1 300 ? -25.203 -12.711 0.538 1 89.06 300 ASP A O 1
ATOM 2202 N N . ALA A 1 301 ? -23.938 -14.398 -0.093 1 91.56 301 ALA A N 1
ATOM 2203 C CA . ALA A 1 301 ? -24.453 -15.25 0.98 1 91.56 301 ALA A CA 1
ATOM 2204 C C . ALA A 1 301 ? -24.141 -14.656 2.35 1 91.56 301 ALA A C 1
ATOM 2206 O O . ALA A 1 301 ? -24.984 -14.648 3.242 1 91.56 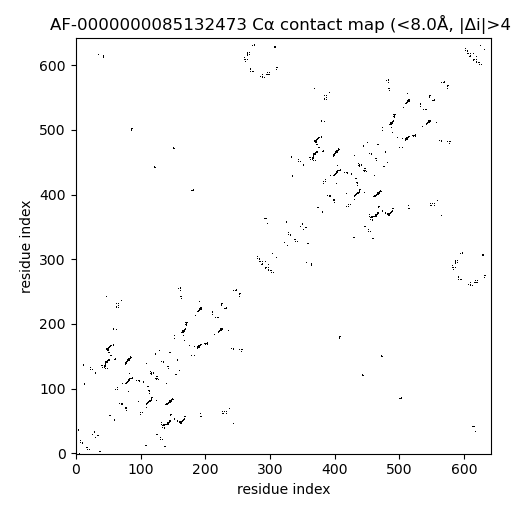301 ALA A O 1
ATOM 2207 N N . LEU A 1 302 ? -22.953 -14.18 2.492 1 92.75 302 LEU A N 1
ATOM 2208 C CA . LEU A 1 302 ? -22.516 -13.617 3.771 1 92.75 302 LEU A CA 1
ATOM 2209 C C . LEU A 1 302 ? -23.266 -12.32 4.074 1 92.75 302 LEU A C 1
ATOM 2211 O O . LEU A 1 302 ? -23.672 -12.078 5.215 1 92.75 302 LEU A O 1
ATOM 2215 N N . LEU A 1 303 ? -23.375 -11.523 3.041 1 90.25 303 LEU A N 1
ATOM 2216 C CA . LEU A 1 303 ? -24.109 -10.273 3.221 1 90.25 303 LEU A CA 1
ATOM 2217 C C . LEU A 1 303 ? -25.594 -10.555 3.506 1 90.25 303 LEU A C 1
ATOM 2219 O O . LEU A 1 303 ? -26.219 -9.852 4.301 1 90.25 303 LEU A O 1
ATOM 2223 N N . ASP A 1 304 ? -26.141 -11.555 2.848 1 88.19 304 ASP A N 1
ATOM 2224 C CA . ASP A 1 304 ? -27.5 -11.977 3.137 1 88.19 304 ASP A CA 1
ATOM 2225 C C . ASP A 1 304 ? -27.641 -12.422 4.59 1 88.19 304 ASP A C 1
ATOM 2227 O O . ASP A 1 304 ? -28.625 -12.086 5.258 1 88.19 304 ASP A O 1
ATOM 2231 N N . ALA A 1 305 ? -26.719 -13.117 5.027 1 88.25 305 ALA A N 1
ATOM 2232 C CA . ALA A 1 305 ? -26.719 -13.594 6.406 1 88.25 305 ALA A CA 1
ATOM 2233 C C . ALA A 1 305 ? -26.688 -12.422 7.391 1 88.25 305 ALA A C 1
ATOM 2235 O O . ALA A 1 305 ? -27.203 -12.539 8.508 1 88.25 305 ALA A O 1
ATOM 2236 N N . LEU A 1 306 ? -26.078 -11.359 6.926 1 85.38 306 LEU A N 1
ATOM 2237 C CA . LEU A 1 306 ? -26 -10.156 7.75 1 85.38 306 LEU A CA 1
ATOM 2238 C C . LEU A 1 306 ? -27.25 -9.289 7.555 1 85.38 306 LEU A C 1
ATOM 2240 O O . LEU A 1 306 ? -27.375 -8.234 8.18 1 85.38 306 LEU A O 1
ATOM 2244 N N . GLU A 1 307 ? -28.141 -9.789 6.703 1 78.06 307 GLU A N 1
ATOM 2245 C CA . GLU A 1 307 ? -29.344 -9.047 6.355 1 78.06 307 GLU A CA 1
ATOM 2246 C C . GLU A 1 307 ? -29.016 -7.711 5.703 1 78.06 307 GLU A C 1
ATOM 2248 O O . GLU A 1 307 ? -29.609 -6.684 6.031 1 78.06 307 GLU A O 1
ATOM 2253 N N . ILE A 1 308 ? -27.875 -7.711 5.059 1 64.75 308 ILE A N 1
ATOM 2254 C CA . ILE A 1 308 ? -27.5 -6.535 4.285 1 64.75 308 ILE A CA 1
ATOM 2255 C C . ILE A 1 308 ? -28.031 -6.668 2.857 1 64.75 308 ILE A C 1
ATOM 2257 O O . ILE A 1 308 ? -27.75 -7.656 2.174 1 64.75 308 ILE A O 1
ATOM 2261 N N . ALA A 1 309 ? -29.297 -6.07 2.432 1 54.16 309 ALA A N 1
ATOM 2262 C CA . ALA A 1 309 ? -29.844 -6.125 1.077 1 54.16 309 ALA A CA 1
ATOM 2263 C C . ALA A 1 309 ? -28.797 -5.688 0.052 1 54.16 309 ALA A C 1
ATOM 2265 O O . ALA A 1 309 ? -28.234 -4.598 0.162 1 54.16 309 ALA A O 1
ATOM 2266 N N . PRO A 1 310 ? -28.203 -6.582 -0.65 1 51.22 310 PRO A N 1
ATOM 2267 C CA . PRO A 1 310 ? -27.281 -6.156 -1.702 1 51.22 310 PRO A CA 1
ATOM 2268 C C . PRO A 1 310 ? -27.875 -5.098 -2.625 1 51.22 310 PRO A C 1
ATOM 2270 O O . PRO A 1 310 ? -29.094 -5.027 -2.779 1 51.22 310 PRO A O 1
ATOM 2273 N N . GLY A 1 311 ? -27.609 -3.953 -2.779 1 42.16 311 GLY A N 1
ATOM 2274 C CA . GLY A 1 311 ? -28.141 -3.143 -3.863 1 42.16 311 GLY A CA 1
ATOM 2275 C C . GLY A 1 311 ? -28.234 -3.896 -5.176 1 42.16 311 GLY A C 1
ATOM 2276 O O . GLY A 1 311 ? -27.219 -4.285 -5.754 1 42.16 311 GLY A O 1
ATOM 2277 N N . HIS A 1 312 ? -29.266 -4.766 -5.367 1 39.75 312 HIS A N 1
ATOM 2278 C CA . HIS A 1 312 ? -29.516 -5.344 -6.68 1 39.75 312 HIS A CA 1
ATOM 2279 C C . HIS A 1 312 ? -29.281 -4.328 -7.789 1 39.75 312 HIS A C 1
ATOM 2281 O O . HIS A 1 312 ? -29.812 -3.221 -7.758 1 39.75 312 HIS A O 1
ATOM 2287 N N . GLY A 1 313 ? -28.141 -4.246 -8.375 1 34.78 313 GLY A N 1
ATOM 2288 C CA . GLY A 1 313 ? -28.219 -3.559 -9.656 1 34.78 313 GLY A CA 1
ATOM 2289 C C . GLY A 1 313 ? -29.531 -3.805 -10.383 1 34.78 313 GLY A C 1
ATOM 2290 O O . GLY A 1 313 ? -30.141 -4.871 -10.242 1 34.78 313 GLY A O 1
ATOM 2291 N N . ALA A 1 314 ? -30.188 -2.725 -11.008 1 30.14 314 ALA A N 1
ATOM 2292 C CA . ALA A 1 314 ? -31.328 -2.734 -11.938 1 30.14 314 ALA A CA 1
ATOM 2293 C C . ALA A 1 314 ? -31.156 -3.82 -12.992 1 30.14 314 ALA A C 1
ATOM 2295 O O . ALA A 1 314 ? -30.234 -3.762 -13.812 1 30.14 314 ALA A O 1
ATOM 2296 N N . ARG A 1 315 ? -31.422 -5.086 -12.766 1 31.11 315 ARG A N 1
ATOM 2297 C CA . ARG A 1 315 ? -31.688 -5.961 -13.906 1 31.11 315 ARG A CA 1
ATOM 2298 C C . ARG A 1 315 ? -32.531 -5.25 -14.961 1 31.11 315 ARG A C 1
ATOM 2300 O O . ARG A 1 315 ? -33.625 -4.77 -14.664 1 31.11 315 ARG A O 1
ATOM 2307 N N . GLY A 1 316 ? -31.875 -4.527 -15.945 1 27.39 316 GLY A N 1
ATOM 2308 C CA . GLY A 1 316 ? -32.625 -4.141 -17.141 1 27.39 316 GLY A CA 1
ATOM 2309 C C . GLY A 1 316 ? -33.594 -5.207 -17.609 1 27.39 316 GLY A C 1
ATOM 2310 O O . GLY A 1 316 ? -33.25 -6.395 -17.609 1 27.39 316 GLY A O 1
ATOM 2311 N N . GLY A 1 317 ? -34.875 -4.965 -17.5 1 28.55 317 GLY A N 1
ATOM 2312 C CA . GLY A 1 317 ? -36.031 -5.578 -18.125 1 28.55 317 GLY A CA 1
ATOM 2313 C C . GLY A 1 317 ? -35.812 -5.922 -19.578 1 28.55 317 GLY A C 1
ATOM 2314 O O . GLY A 1 317 ? -35.531 -5.043 -20.406 1 28.55 317 GLY A O 1
ATOM 2315 N N . SER A 1 318 ? -35.25 -7.059 -20.016 1 26.72 318 SER A N 1
ATOM 2316 C CA . SER A 1 318 ? -35.531 -7.555 -21.359 1 26.72 318 SER A CA 1
ATOM 2317 C C . SER A 1 318 ? -37 -7.492 -21.703 1 26.72 318 SER A C 1
ATOM 2319 O O . SER A 1 318 ? -37.812 -8.109 -21.016 1 26.72 318 SER A O 1
ATOM 2321 N N . SER A 1 319 ? -37.5 -6.328 -22.172 1 25.36 319 SER A N 1
ATOM 2322 C CA . SER A 1 319 ? -38.75 -6.324 -22.938 1 25.36 319 SER A CA 1
ATOM 2323 C C . SER A 1 319 ? -38.812 -7.488 -23.922 1 25.36 319 SER A C 1
ATOM 2325 O O . SER A 1 319 ? -37.812 -7.777 -24.594 1 25.36 319 SER A O 1
ATOM 2327 N N . ASP A 1 320 ? -39.812 -8.359 -23.812 1 24.62 320 ASP A N 1
ATOM 2328 C CA . ASP A 1 320 ? -40.469 -9.352 -24.656 1 24.62 320 ASP A CA 1
ATOM 2329 C C . ASP A 1 320 ? -40.625 -8.859 -26.094 1 24.62 320 ASP A C 1
ATOM 2331 O O . ASP A 1 320 ? -40.375 -9.602 -27.031 1 24.62 320 ASP A O 1
ATOM 2335 N N . GLU A 1 321 ? -41.344 -7.668 -26.438 1 22.64 321 GLU A N 1
ATOM 2336 C CA . GLU A 1 321 ? -41.875 -7.57 -27.797 1 22.64 321 GLU A CA 1
ATOM 2337 C C . GLU A 1 321 ? -40.781 -7.203 -28.797 1 22.64 321 GLU A C 1
ATOM 2339 O O . GLU A 1 321 ? -39.938 -6.352 -28.5 1 22.64 321 GLU A O 1
ATOM 2344 N N . MET B 1 1 ? -21.938 -21.875 -26.359 1 53.72 1 MET B N 1
ATOM 2345 C CA . MET B 1 1 ? -20.828 -21.484 -25.484 1 53.72 1 MET B CA 1
ATOM 2346 C C . MET B 1 1 ? -20.609 -19.984 -25.484 1 53.72 1 MET B C 1
ATOM 2348 O O . MET B 1 1 ? -20.641 -19.359 -26.547 1 53.72 1 MET B O 1
ATOM 2352 N N . SER B 1 2 ? -20.719 -19.312 -24.297 1 74.5 2 SER B N 1
ATOM 2353 C CA . SER B 1 2 ? -20.484 -17.875 -24.234 1 74.5 2 SER B CA 1
ATOM 2354 C C . SER B 1 2 ? -19.141 -17.5 -24.844 1 74.5 2 SER B C 1
ATOM 2356 O O . SER B 1 2 ? -18.266 -18.359 -25.031 1 74.5 2 SER B O 1
ATOM 2358 N N . ASP B 1 3 ? -19.078 -16.406 -25.469 1 87.19 3 ASP B N 1
ATOM 2359 C CA . ASP B 1 3 ? -17.844 -15.875 -26.031 1 87.19 3 ASP B CA 1
ATOM 2360 C C . ASP B 1 3 ? -16.656 -16.078 -25.078 1 87.19 3 ASP B C 1
ATOM 2362 O O . ASP B 1 3 ? -15.57 -16.469 -25.5 1 87.19 3 ASP B O 1
ATOM 2366 N N . LEU B 1 4 ? -16.922 -16.141 -23.875 1 92.44 4 LEU B N 1
ATOM 2367 C CA . LEU B 1 4 ? -15.867 -16.297 -22.875 1 92.44 4 LEU B CA 1
ATOM 2368 C C . LEU B 1 4 ? -15.453 -17.766 -22.75 1 92.44 4 LEU B C 1
ATOM 2370 O O . LEU B 1 4 ? -14.266 -18.062 -22.609 1 92.44 4 LEU B O 1
ATOM 2374 N N . GLU B 1 5 ? -16.438 -18.656 -22.844 1 92.5 5 GLU B N 1
ATOM 2375 C CA . GLU B 1 5 ? -16.141 -20.078 -22.781 1 92.5 5 GLU B CA 1
ATOM 2376 C C . GLU B 1 5 ? -15.289 -20.531 -23.969 1 92.5 5 GLU B C 1
ATOM 2378 O O . GLU B 1 5 ? -14.383 -21.344 -23.812 1 92.5 5 GLU B O 1
ATOM 2383 N N . GLU B 1 6 ? -15.664 -19.984 -25.062 1 94.31 6 GLU B N 1
ATOM 2384 C CA . GLU B 1 6 ? -14.875 -20.281 -26.25 1 94.31 6 GLU B CA 1
ATOM 2385 C C . GLU B 1 6 ? -13.438 -19.812 -26.094 1 94.31 6 GLU B C 1
ATOM 2387 O O . GLU B 1 6 ? -12.5 -20.516 -26.469 1 94.31 6 GLU B O 1
ATOM 2392 N N . LEU B 1 7 ? -13.266 -18.625 -25.562 1 95.5 7 LEU B N 1
ATOM 2393 C CA . LEU B 1 7 ? -11.938 -18.078 -25.328 1 95.5 7 LEU B CA 1
ATOM 2394 C C . LEU B 1 7 ? -11.141 -18.953 -24.375 1 95.5 7 LEU B C 1
ATOM 2396 O O . LEU B 1 7 ? -9.945 -19.172 -24.578 1 95.5 7 LEU B O 1
ATOM 2400 N N . VAL B 1 8 ? -11.781 -19.453 -23.391 1 96.5 8 VAL B N 1
ATOM 2401 C CA . VAL B 1 8 ? -11.117 -20.312 -22.406 1 96.5 8 VAL B CA 1
ATOM 2402 C C . VAL B 1 8 ? -10.648 -21.594 -23.094 1 96.5 8 VAL B C 1
ATOM 2404 O O . VAL B 1 8 ? -9.516 -22.031 -22.859 1 96.5 8 VAL B O 1
ATOM 2407 N N . GLY B 1 9 ? -11.562 -22.172 -23.891 1 96 9 GLY B N 1
ATOM 2408 C CA . GLY B 1 9 ? -11.18 -23.359 -24.625 1 96 9 GLY B CA 1
ATOM 2409 C C . GLY B 1 9 ? -9.961 -23.156 -25.516 1 96 9 GLY B C 1
ATOM 2410 O O . GLY B 1 9 ? -9.047 -23.984 -25.516 1 96 9 GLY B O 1
ATOM 2411 N N . ARG B 1 10 ? -9.93 -22.109 -26.219 1 96.5 10 ARG B N 1
ATOM 2412 C CA . ARG B 1 10 ? -8.805 -21.781 -27.094 1 96.5 10 ARG B CA 1
ATOM 2413 C C . ARG B 1 10 ? -7.531 -21.578 -26.281 1 96.5 10 ARG B C 1
ATOM 2415 O O . ARG B 1 10 ? -6.453 -22.031 -26.672 1 96.5 10 ARG B O 1
ATOM 2422 N N . ALA B 1 11 ? -7.625 -20.891 -25.188 1 96.38 11 ALA B N 1
ATOM 2423 C CA . ALA B 1 11 ? -6.473 -20.656 -24.312 1 96.38 11 ALA B CA 1
ATOM 2424 C C . ALA B 1 11 ? -5.922 -21.969 -23.766 1 96.38 11 ALA B C 1
ATOM 2426 O O . ALA B 1 11 ? -4.703 -22.172 -23.734 1 96.38 11 ALA B O 1
ATOM 2427 N N . ARG B 1 12 ? -6.789 -22.875 -23.406 1 95.5 12 ARG B N 1
ATOM 2428 C CA . ARG B 1 12 ? -6.383 -24.188 -22.906 1 95.5 12 ARG B CA 1
ATOM 2429 C C . ARG B 1 12 ? -5.629 -24.984 -23.953 1 95.5 12 ARG B C 1
ATOM 2431 O O . ARG B 1 12 ? -4.75 -25.781 -23.641 1 95.5 12 ARG B O 1
ATOM 2438 N N . ALA B 1 13 ? -6.016 -24.688 -25.156 1 95.12 13 ALA B N 1
ATOM 2439 C CA . ALA B 1 13 ? -5.387 -25.375 -26.281 1 95.12 13 ALA B CA 1
ATOM 2440 C C . ALA B 1 13 ? -4.07 -24.719 -26.672 1 95.12 13 ALA B C 1
ATOM 2442 O O . ALA B 1 13 ? -3.42 -25.125 -27.641 1 95.12 13 ALA B O 1
ATOM 2443 N N . GLY B 1 14 ? -3.717 -23.688 -25.984 1 92.25 14 GLY B N 1
ATOM 2444 C CA . GLY B 1 14 ? -2.396 -23.109 -26.188 1 92.25 14 GLY B CA 1
ATOM 2445 C C . GLY B 1 14 ? -2.428 -21.812 -26.953 1 92.25 14 GLY B C 1
ATOM 2446 O O . GLY B 1 14 ? -1.38 -21.266 -27.312 1 92.25 14 GLY B O 1
ATOM 2447 N N . ASP B 1 15 ? -3.602 -21.219 -27.234 1 93.69 15 ASP B N 1
ATOM 2448 C CA . ASP B 1 15 ? -3.734 -19.938 -27.938 1 93.69 15 ASP B CA 1
ATOM 2449 C C . ASP B 1 15 ? -3.363 -18.766 -27.031 1 93.69 15 ASP B C 1
ATOM 2451 O O . ASP B 1 15 ? -4.164 -18.344 -26.203 1 93.69 15 ASP B O 1
ATOM 2455 N N . ARG B 1 16 ? -2.268 -18.188 -27.312 1 91.38 16 ARG B N 1
ATOM 2456 C CA . ARG B 1 16 ? -1.753 -17.094 -26.484 1 91.38 16 ARG B CA 1
ATOM 2457 C C . ARG B 1 16 ? -2.619 -15.852 -26.609 1 91.38 16 ARG B C 1
ATOM 2459 O O . ARG B 1 16 ? -2.801 -15.117 -25.641 1 91.38 16 ARG B O 1
ATOM 2466 N N . GLY B 1 17 ? -3.072 -15.648 -27.812 1 91.19 17 GLY B N 1
ATOM 2467 C CA . GLY B 1 17 ? -3.971 -14.523 -28.016 1 91.19 17 GLY B CA 1
ATOM 2468 C C . GLY B 1 17 ? -5.234 -14.617 -27.172 1 91.19 17 GLY B C 1
ATOM 2469 O O . GLY B 1 17 ? -5.688 -13.617 -26.609 1 91.19 17 GLY B O 1
ATOM 2470 N N . ALA B 1 18 ? -5.742 -15.789 -27.156 1 94.88 18 ALA B N 1
ATOM 2471 C CA . ALA B 1 18 ? -6.926 -16.016 -26.328 1 94.88 18 ALA B CA 1
ATOM 2472 C C . ALA B 1 18 ? -6.617 -15.805 -24.859 1 94.88 18 ALA B C 1
ATOM 2474 O O . ALA B 1 18 ? -7.422 -15.219 -24.125 1 94.88 18 ALA B O 1
ATOM 2475 N N . THR B 1 19 ? -5.484 -16.266 -24.406 1 94.5 19 THR B N 1
ATOM 2476 C CA . THR B 1 19 ? -5.062 -16.062 -23.031 1 94.5 19 THR B CA 1
ATOM 2477 C C . THR B 1 19 ? -4.961 -14.562 -22.719 1 94.5 19 THR B C 1
ATOM 2479 O O . THR B 1 19 ? -5.477 -14.102 -21.703 1 94.5 19 THR B O 1
ATOM 2482 N N . ALA B 1 20 ? -4.402 -13.828 -23.625 1 91.75 20 ALA B N 1
ATOM 2483 C CA . ALA B 1 20 ? -4.246 -12.383 -23.438 1 91.75 20 ALA B CA 1
ATOM 2484 C C . ALA B 1 20 ? -5.605 -11.695 -23.344 1 91.75 20 ALA B C 1
ATOM 2486 O O . ALA B 1 20 ? -5.809 -10.82 -22.5 1 91.75 20 ALA B O 1
ATOM 2487 N N . ARG B 1 21 ? -6.469 -12.086 -24.156 1 92.5 21 ARG B N 1
ATOM 2488 C CA . ARG B 1 21 ? -7.801 -11.492 -24.156 1 92.5 21 ARG B CA 1
ATOM 2489 C C . ARG B 1 21 ? -8.531 -11.805 -22.859 1 92.5 21 ARG B C 1
ATOM 2491 O O . ARG B 1 21 ? -9.219 -10.945 -22.297 1 92.5 21 ARG B O 1
ATOM 2498 N N . LEU B 1 22 ? -8.406 -13.039 -22.469 1 94.69 22 LEU B N 1
ATOM 2499 C CA . LEU B 1 22 ? -9.016 -13.438 -21.203 1 94.69 22 LEU B CA 1
ATOM 2500 C C . LEU B 1 22 ? -8.469 -12.602 -20.047 1 94.69 22 LEU B C 1
ATOM 2502 O O . LEU B 1 22 ? -9.227 -12.164 -19.172 1 94.69 22 LEU B O 1
ATOM 2506 N N . ILE B 1 23 ? -7.199 -12.367 -20 1 92.56 23 ILE B N 1
ATOM 2507 C CA . ILE B 1 23 ? -6.582 -11.578 -18.938 1 92.56 23 ILE B CA 1
ATOM 2508 C C . ILE B 1 23 ? -7.121 -10.148 -18.969 1 92.56 23 ILE B C 1
ATOM 2510 O O . ILE B 1 23 ? -7.402 -9.562 -17.906 1 92.56 23 ILE B O 1
ATOM 2514 N N . SER B 1 24 ? -7.344 -9.672 -20.141 1 90.38 24 SER B N 1
ATOM 2515 C CA . SER B 1 24 ? -7.914 -8.336 -20.281 1 90.38 24 SER B CA 1
ATOM 2516 C C . SER B 1 24 ? -9.32 -8.273 -19.688 1 90.38 24 SER B C 1
ATOM 2518 O O . SER B 1 24 ? -9.664 -7.301 -19.016 1 90.38 24 SER B O 1
ATOM 2520 N N . VAL B 1 25 ? -10.008 -9.25 -19.984 1 90 25 VAL B N 1
ATOM 2521 C CA . VAL B 1 25 ? -11.359 -9.32 -19.438 1 90 25 VAL B CA 1
ATOM 2522 C C . VAL B 1 25 ? -11.297 -9.375 -17.922 1 90 25 VAL B C 1
ATOM 2524 O O . VAL B 1 25 ? -12.023 -8.648 -17.234 1 90 25 VAL B O 1
ATOM 2527 N N . VAL B 1 26 ? -10.453 -10.211 -17.359 1 89.31 26 VAL B N 1
ATOM 2528 C CA . VAL B 1 26 ? -10.289 -10.391 -15.922 1 89.31 26 VAL B CA 1
ATOM 2529 C C . VAL B 1 26 ? -9.852 -9.07 -15.281 1 89.31 26 VAL B C 1
ATOM 2531 O O . VAL B 1 26 ? -10.398 -8.656 -14.258 1 89.31 26 VAL B O 1
ATOM 2534 N N . GLU B 1 27 ? -8.93 -8.383 -15.867 1 84.5 27 GLU B N 1
ATOM 2535 C CA . GLU B 1 27 ? -8.445 -7.102 -15.359 1 84.5 27 GLU B CA 1
ATOM 2536 C C . GLU B 1 27 ? -9.57 -6.078 -15.281 1 84.5 27 GLU B C 1
ATOM 2538 O O . GLU B 1 27 ? -9.727 -5.395 -14.266 1 84.5 27 GLU B O 1
ATOM 2543 N N . ARG B 1 28 ? -10.289 -6.043 -16.312 1 81.94 28 ARG B N 1
ATOM 2544 C CA . ARG B 1 28 ? -11.367 -5.066 -16.375 1 81.94 28 ARG B CA 1
ATOM 2545 C C . ARG B 1 28 ? -12.438 -5.363 -15.328 1 81.94 28 ARG B C 1
ATOM 2547 O O . ARG B 1 28 ? -12.828 -4.473 -14.57 1 81.94 28 ARG B O 1
ATOM 2554 N N . ARG B 1 29 ? -12.859 -6.539 -15.297 1 81.38 29 ARG B N 1
ATOM 2555 C CA . ARG B 1 29 ? -13.977 -6.891 -14.43 1 81.38 29 ARG B CA 1
ATOM 2556 C C . ARG B 1 29 ? -13.555 -6.906 -12.969 1 81.38 29 ARG B C 1
ATOM 2558 O O . ARG B 1 29 ? -14.289 -6.434 -12.094 1 81.38 29 ARG B O 1
ATOM 2565 N N . ALA B 1 30 ? -12.398 -7.512 -12.719 1 78.38 30 ALA B N 1
ATOM 2566 C CA . ALA B 1 30 ? -11.883 -7.492 -11.352 1 78.38 30 ALA B CA 1
ATOM 2567 C C . ALA B 1 30 ? -11.688 -6.059 -10.859 1 78.38 30 ALA B C 1
ATOM 2569 O O . ALA B 1 30 ? -12.031 -5.734 -9.719 1 78.38 30 ALA B O 1
ATOM 2570 N N . GLY B 1 31 ? -11.18 -5.301 -11.734 1 71 31 GLY B N 1
ATOM 2571 C CA . GLY B 1 31 ? -10.992 -3.896 -11.398 1 71 31 GLY B CA 1
ATOM 2572 C C . GLY B 1 31 ? -12.297 -3.184 -11.078 1 71 31 GLY B C 1
ATOM 2573 O O . GLY B 1 31 ? -12.328 -2.307 -10.211 1 71 31 GLY B O 1
ATOM 2574 N N . ALA B 1 32 ? -13.328 -3.582 -11.648 1 69.25 32 ALA B N 1
ATOM 2575 C CA . ALA B 1 32 ? -14.633 -2.943 -11.469 1 69.25 32 ALA B CA 1
ATOM 2576 C C . ALA B 1 32 ? -15.414 -3.609 -10.344 1 69.25 32 ALA B C 1
ATOM 2578 O O . ALA B 1 32 ? -16.531 -3.188 -10.016 1 69.25 32 ALA B O 1
ATOM 2579 N N . GLY B 1 33 ? -14.781 -4.633 -9.812 1 69.5 33 GLY B N 1
ATOM 2580 C CA . GLY B 1 33 ? -15.492 -5.363 -8.773 1 69.5 33 GLY B CA 1
ATOM 2581 C C . GLY B 1 33 ? -16.672 -6.156 -9.305 1 69.5 33 GLY B C 1
ATOM 2582 O O . GLY B 1 33 ? -17.656 -6.379 -8.586 1 69.5 33 GLY B O 1
ATOM 2583 N N . GLU B 1 34 ? -16.594 -6.477 -10.516 1 72.75 34 GLU B N 1
ATOM 2584 C CA . GLU B 1 34 ? -17.641 -7.242 -11.172 1 72.75 34 GLU B CA 1
ATOM 2585 C C . GLU B 1 34 ? -17.312 -8.734 -11.195 1 72.75 34 GLU B C 1
ATOM 2587 O O . GLU B 1 34 ? -16.141 -9.117 -11.125 1 72.75 34 GLU B O 1
ATOM 2592 N N . PRO B 1 35 ? -18.391 -9.508 -11.289 1 76.62 35 PRO B N 1
ATOM 2593 C CA . PRO B 1 35 ? -18.109 -10.93 -11.484 1 76.62 35 PRO B CA 1
ATOM 2594 C C . PRO B 1 35 ? -17.328 -11.195 -12.773 1 76.62 35 PRO B C 1
ATOM 2596 O O . PRO B 1 35 ? -17.641 -10.633 -13.82 1 76.62 35 PRO B O 1
ATOM 2599 N N . ILE B 1 36 ? -16.359 -11.977 -12.75 1 83 36 ILE B N 1
ATOM 2600 C CA . ILE B 1 36 ? -15.484 -12.227 -13.891 1 83 36 ILE B CA 1
ATOM 2601 C C . ILE B 1 36 ? -16.219 -13.047 -14.938 1 83 36 ILE B C 1
ATOM 2603 O O . ILE B 1 36 ? -16.047 -12.836 -16.141 1 83 36 ILE B O 1
ATOM 2607 N N . GLY B 1 37 ? -17.141 -14 -14.484 1 84.81 37 GLY B N 1
ATOM 2608 C CA . GLY B 1 37 ? -17.984 -14.742 -15.406 1 84.81 37 GLY B CA 1
ATOM 2609 C C . GLY B 1 37 ? -17.266 -15.891 -16.078 1 84.81 37 GLY B C 1
ATOM 2610 O O . GLY B 1 37 ? -17.672 -16.328 -17.172 1 84.81 37 GLY B O 1
ATOM 2611 N N . ILE B 1 38 ? -16.172 -16.359 -15.648 1 89.94 38 ILE B N 1
ATOM 2612 C CA . ILE B 1 38 ? -15.461 -17.516 -16.156 1 89.94 38 ILE B CA 1
ATOM 2613 C C . ILE B 1 38 ? -15.695 -18.719 -15.234 1 89.94 38 ILE B C 1
ATOM 2615 O O . ILE B 1 38 ? -15.383 -18.656 -14.039 1 89.94 38 ILE B O 1
ATOM 2619 N N . ALA B 1 39 ? -16.203 -19.688 -15.891 1 85.88 39 ALA B N 1
ATOM 2620 C CA . ALA B 1 39 ? -16.531 -20.891 -15.125 1 85.88 39 ALA B CA 1
ATOM 2621 C C . ALA B 1 39 ? -15.266 -21.5 -14.508 1 85.88 39 ALA B C 1
ATOM 2623 O O . ALA B 1 39 ? -14.219 -21.562 -15.156 1 85.88 39 ALA B O 1
ATOM 2624 N N . ASP B 1 40 ? -15.273 -21.938 -13.273 1 87.81 40 ASP B N 1
ATOM 2625 C CA . ASP B 1 40 ? -14.273 -22.719 -12.562 1 87.81 40 ASP B CA 1
ATOM 2626 C C . ASP B 1 40 ? -13.047 -21.859 -12.234 1 87.81 40 ASP B C 1
ATOM 2628 O O . ASP B 1 40 ? -12.047 -22.375 -11.727 1 87.81 40 ASP B O 1
ATOM 2632 N N . LEU B 1 41 ? -13.156 -20.609 -12.547 1 90.25 41 LEU B N 1
ATOM 2633 C CA . LEU B 1 41 ? -12.008 -19.75 -12.281 1 90.25 41 LEU B CA 1
ATOM 2634 C C . LEU B 1 41 ? -11.648 -19.75 -10.805 1 90.25 41 LEU B C 1
ATOM 2636 O O . LEU B 1 41 ? -10.477 -19.844 -10.445 1 90.25 41 LEU B O 1
ATOM 2640 N N . TRP B 1 42 ? -12.602 -19.812 -9.953 1 85.5 42 TRP B N 1
ATOM 2641 C CA . TRP B 1 42 ? -12.383 -19.625 -8.523 1 85.5 42 TRP B CA 1
ATOM 2642 C C . TRP B 1 42 ? -11.719 -20.859 -7.914 1 85.5 42 TRP B C 1
ATOM 2644 O O . TRP B 1 42 ? -11 -20.75 -6.918 1 85.5 42 TRP B O 1
ATOM 2654 N N . SER B 1 43 ? -11.93 -21.969 -8.523 1 87.31 43 SER B N 1
ATOM 2655 C CA . SER B 1 43 ? -11.344 -23.188 -7.977 1 87.31 43 SER B CA 1
ATOM 2656 C C . SER B 1 43 ? -10.008 -23.516 -8.648 1 87.31 43 SER B C 1
ATOM 2658 O O . SER B 1 43 ? -9.289 -24.406 -8.211 1 87.31 43 SER B O 1
ATOM 2660 N N . ALA B 1 44 ? -9.75 -22.719 -9.641 1 91.88 44 ALA B N 1
ATOM 2661 C CA . ALA B 1 44 ? -8.523 -22.984 -10.398 1 91.88 44 ALA B CA 1
ATOM 2662 C C . ALA B 1 44 ? -7.309 -22.375 -9.711 1 91.88 44 ALA B C 1
ATOM 2664 O O . ALA B 1 44 ? -7.422 -21.344 -9.039 1 91.88 44 ALA B O 1
ATOM 2665 N N . ARG B 1 45 ? -6.195 -23.047 -9.883 1 92.38 45 ARG B N 1
ATOM 2666 C CA . ARG B 1 45 ? -4.91 -22.516 -9.43 1 92.38 45 ARG B CA 1
ATOM 2667 C C . ARG B 1 45 ? -3.754 -23.266 -10.086 1 92.38 45 ARG B C 1
ATOM 2669 O O . ARG B 1 45 ? -3.863 -24.453 -10.383 1 92.38 45 ARG B O 1
ATOM 2676 N N . PRO B 1 46 ? -2.676 -22.609 -10.305 1 96.38 46 PRO B N 1
ATOM 2677 C CA . PRO B 1 46 ? -1.472 -23.344 -10.719 1 96.38 46 PRO B CA 1
ATOM 2678 C C . PRO B 1 46 ? -0.96 -24.281 -9.633 1 96.38 46 PRO B C 1
ATOM 2680 O O . PRO B 1 46 ? -1.337 -24.156 -8.469 1 96.38 46 PRO B O 1
ATOM 2683 N N . ARG B 1 47 ? -0.163 -25.203 -10.086 1 95.25 47 ARG B N 1
ATOM 2684 C CA . ARG B 1 47 ? 0.46 -26.125 -9.133 1 95.25 47 ARG B CA 1
ATOM 2685 C C . ARG B 1 47 ? 1.348 -25.375 -8.148 1 95.25 47 ARG B C 1
ATOM 2687 O O . ARG B 1 47 ? 1.357 -25.688 -6.953 1 95.25 47 ARG B O 1
ATOM 2694 N N . VAL B 1 48 ? 2.039 -24.422 -8.648 1 97.19 48 VAL B N 1
ATOM 2695 C CA . VAL B 1 48 ? 2.92 -23.625 -7.793 1 97.19 48 VAL B CA 1
ATOM 2696 C C . VAL B 1 48 ? 2.836 -22.156 -8.18 1 97.19 48 VAL B C 1
ATOM 2698 O O . VAL B 1 48 ? 2.938 -21.812 -9.359 1 97.19 48 VAL B O 1
ATOM 2701 N N . VAL B 1 49 ? 2.6 -21.328 -7.246 1 97 49 VAL B N 1
ATOM 2702 C CA . VAL B 1 49 ? 2.701 -19.891 -7.414 1 97 49 VAL B CA 1
ATOM 2703 C C . VAL B 1 49 ? 3.904 -19.359 -6.637 1 97 49 VAL B C 1
ATOM 2705 O O . VAL B 1 49 ? 3.984 -19.531 -5.418 1 97 49 VAL B O 1
ATOM 2708 N N . VAL B 1 50 ? 4.793 -18.688 -7.344 1 96.19 50 VAL B N 1
ATOM 2709 C CA . VAL B 1 50 ? 6.012 -18.188 -6.719 1 96.19 50 VAL B CA 1
ATOM 2710 C C . VAL B 1 50 ? 6.016 -16.656 -6.742 1 96.19 50 VAL B C 1
ATOM 2712 O O . VAL B 1 50 ? 5.797 -16.047 -7.789 1 96.19 50 VAL B O 1
ATOM 2715 N N . GLY B 1 51 ? 6.172 -16.109 -5.617 1 92.12 51 GLY B N 1
ATOM 2716 C CA . GLY B 1 51 ? 6.402 -14.68 -5.523 1 92.12 51 GLY B CA 1
ATOM 2717 C C . GLY B 1 51 ? 7.871 -14.32 -5.41 1 92.12 51 GLY B C 1
ATOM 2718 O O . GLY B 1 51 ? 8.594 -14.883 -4.582 1 92.12 51 GLY B O 1
ATOM 2719 N N . VAL B 1 52 ? 8.305 -13.359 -6.262 1 89.12 52 VAL B N 1
ATOM 2720 C CA . VAL B 1 52 ? 9.688 -12.906 -6.23 1 89.12 52 VAL B CA 1
ATOM 2721 C C . VAL B 1 52 ? 9.742 -11.422 -5.875 1 89.12 52 VAL B C 1
ATOM 2723 O O . VAL B 1 52 ? 9.133 -10.586 -6.551 1 89.12 52 VAL B O 1
ATOM 2726 N N . THR B 1 53 ? 10.406 -11.172 -4.793 1 81.94 53 THR B N 1
ATOM 2727 C CA . THR B 1 53 ? 10.57 -9.789 -4.348 1 81.94 53 THR B CA 1
ATOM 2728 C C . THR B 1 53 ? 12.016 -9.523 -3.941 1 81.94 53 THR B C 1
ATOM 2730 O O . THR B 1 53 ? 12.852 -10.43 -3.963 1 81.94 53 THR B O 1
ATOM 2733 N N . GLY B 1 54 ? 12.281 -8.234 -3.67 1 76.62 54 GLY B N 1
ATOM 2734 C CA . GLY B 1 54 ? 13.641 -7.832 -3.34 1 76.62 54 GLY B CA 1
ATOM 2735 C C . GLY B 1 54 ? 13.938 -6.383 -3.682 1 76.62 54 GLY B C 1
ATOM 2736 O O . GLY B 1 54 ? 13.07 -5.676 -4.191 1 76.62 54 GLY B O 1
ATOM 2737 N N . SER B 1 55 ? 15.141 -6.059 -3.385 1 69.88 55 SER B N 1
ATOM 2738 C CA . SER B 1 55 ? 15.516 -4.66 -3.578 1 69.88 55 SER B CA 1
ATOM 2739 C C . SER B 1 55 ? 15.609 -4.316 -5.059 1 69.88 55 SER B C 1
ATOM 2741 O O . SER B 1 55 ? 15.906 -5.18 -5.887 1 69.88 55 SER B O 1
ATOM 2743 N N . PRO B 1 56 ? 15.328 -3.008 -5.344 1 65.81 56 PRO B N 1
ATOM 2744 C CA . PRO B 1 56 ? 15.586 -2.59 -6.723 1 65.81 56 PRO B CA 1
ATOM 2745 C C . PRO B 1 56 ? 17.031 -2.848 -7.156 1 65.81 56 PRO B C 1
ATOM 2747 O O . PRO B 1 56 ? 17.953 -2.664 -6.367 1 65.81 56 PRO B O 1
ATOM 2750 N N . GLY B 1 57 ? 17.141 -3.326 -8.312 1 71.06 57 GLY B N 1
ATOM 2751 C CA . GLY B 1 57 ? 18.484 -3.545 -8.852 1 71.06 57 GLY B CA 1
ATOM 2752 C C . GLY B 1 57 ? 19.078 -4.871 -8.43 1 71.06 57 GLY B C 1
ATOM 2753 O O . GLY B 1 57 ? 20.188 -5.219 -8.859 1 71.06 57 GLY B O 1
ATOM 2754 N N . ALA B 1 58 ? 18.375 -5.594 -7.734 1 81.12 58 ALA B N 1
ATOM 2755 C CA . ALA B 1 58 ? 18.906 -6.855 -7.227 1 81.12 58 ALA B CA 1
ATOM 2756 C C . ALA B 1 58 ? 19.031 -7.887 -8.344 1 81.12 58 ALA B C 1
ATOM 2758 O O . ALA B 1 58 ? 19.656 -8.938 -8.156 1 81.12 58 ALA B O 1
ATOM 2759 N N . GLY B 1 59 ? 18.5 -7.59 -9.477 1 83.62 59 GLY B N 1
ATOM 2760 C CA . GLY B 1 59 ? 18.562 -8.516 -10.594 1 83.62 59 GLY B CA 1
ATOM 2761 C C . GLY B 1 59 ? 17.406 -9.492 -10.633 1 83.62 59 GLY B C 1
ATOM 2762 O O . GLY B 1 59 ? 17.547 -10.609 -11.133 1 83.62 59 GLY B O 1
ATOM 2763 N N . LYS B 1 60 ? 16.297 -9.07 -10.047 1 86.19 60 LYS B N 1
ATOM 2764 C CA . LYS B 1 60 ? 15.117 -9.93 -9.945 1 86.19 60 LYS B CA 1
ATOM 2765 C C . LYS B 1 60 ? 14.641 -10.375 -11.328 1 86.19 60 LYS B C 1
ATOM 2767 O O . LYS B 1 60 ? 14.43 -11.562 -11.562 1 86.19 60 LYS B O 1
ATOM 2772 N N . SER B 1 61 ? 14.516 -9.438 -12.273 1 84.44 61 SER B N 1
ATOM 2773 C CA . SER B 1 61 ? 13.969 -9.758 -13.586 1 84.44 61 SER B CA 1
ATOM 2774 C C . SER B 1 61 ? 14.891 -10.695 -14.359 1 84.44 61 SER B C 1
ATOM 2776 O O . SER B 1 61 ? 14.43 -11.617 -15.031 1 84.44 61 SER B O 1
ATOM 2778 N N . THR B 1 62 ? 16.203 -10.484 -14.266 1 87.88 62 THR B N 1
ATOM 2779 C CA . THR B 1 62 ? 17.156 -11.375 -14.906 1 87.88 62 THR B CA 1
ATOM 2780 C C . THR B 1 62 ? 17.078 -12.773 -14.297 1 87.88 62 THR B C 1
ATOM 2782 O O . THR B 1 62 ? 17.109 -13.773 -15.023 1 87.88 62 THR B O 1
ATOM 2785 N N . LEU B 1 63 ? 16.984 -12.758 -13.023 1 93.19 63 LEU B N 1
ATOM 2786 C CA . LEU B 1 63 ? 16.891 -14.039 -12.336 1 93.19 63 LEU B CA 1
ATOM 2787 C C . LEU B 1 63 ? 15.609 -14.766 -12.727 1 93.19 63 LEU B C 1
ATOM 2789 O O . LEU B 1 63 ? 15.625 -15.969 -13 1 93.19 63 LEU B O 1
ATOM 2793 N N . VAL B 1 64 ? 14.484 -14.07 -12.742 1 92.5 64 VAL B N 1
ATOM 2794 C CA . VAL B 1 64 ? 13.211 -14.68 -13.117 1 92.5 64 VAL B CA 1
ATOM 2795 C C . VAL B 1 64 ? 13.305 -15.234 -14.539 1 92.5 64 VAL B C 1
ATOM 2797 O O . VAL B 1 64 ? 12.82 -16.328 -14.812 1 92.5 64 VAL B O 1
ATOM 2800 N N . ASP B 1 65 ? 13.953 -14.547 -15.383 1 91.19 65 ASP B N 1
ATOM 2801 C CA . ASP B 1 65 ? 14.156 -15.016 -16.75 1 91.19 65 ASP B CA 1
ATOM 2802 C C . ASP B 1 65 ? 14.898 -16.359 -16.766 1 91.19 65 ASP B C 1
ATOM 2804 O O . ASP B 1 65 ? 14.5 -17.281 -17.469 1 91.19 65 ASP B O 1
ATOM 2808 N N . ARG B 1 66 ? 15.945 -16.438 -16 1 94 66 ARG B N 1
ATOM 2809 C CA . ARG B 1 66 ? 16.734 -17.672 -15.922 1 94 66 ARG B CA 1
ATOM 2810 C C . ARG B 1 66 ? 15.906 -18.797 -15.297 1 94 66 ARG B C 1
ATOM 2812 O O . ARG B 1 66 ? 15.992 -19.938 -15.734 1 94 66 ARG B O 1
ATOM 2819 N N . LEU B 1 67 ? 15.188 -18.453 -14.32 1 96.44 67 LEU B N 1
ATOM 2820 C CA . LEU B 1 67 ? 14.367 -19.438 -13.641 1 96.44 67 LEU B CA 1
ATOM 2821 C C . LEU B 1 67 ? 13.305 -20 -14.594 1 96.44 67 LEU B C 1
ATOM 2823 O O . LEU B 1 67 ? 13.047 -21.203 -14.594 1 96.44 67 LEU B O 1
ATOM 2827 N N . VAL B 1 68 ? 12.672 -19.125 -15.375 1 95.44 68 VAL B N 1
ATOM 2828 C CA . VAL B 1 68 ? 11.688 -19.562 -16.359 1 95.44 68 VAL B CA 1
ATOM 2829 C C . VAL B 1 68 ? 12.32 -20.594 -17.297 1 95.44 68 VAL B C 1
ATOM 2831 O O . VAL B 1 68 ? 11.742 -21.656 -17.547 1 95.44 68 VAL B O 1
ATOM 2834 N N . GLY B 1 69 ? 13.547 -20.297 -17.719 1 94.5 69 GLY B N 1
ATOM 2835 C CA . GLY B 1 69 ? 14.25 -21.25 -18.562 1 94.5 69 GLY B CA 1
ATOM 2836 C C . GLY B 1 69 ? 14.492 -22.578 -17.891 1 94.5 69 GLY B C 1
ATOM 2837 O O . GLY B 1 69 ? 14.273 -23.641 -18.484 1 94.5 69 GLY B O 1
ATOM 2838 N N . ALA B 1 70 ? 14.938 -22.5 -16.719 1 96.75 70 ALA B N 1
ATOM 2839 C CA . ALA B 1 70 ? 15.219 -23.719 -15.945 1 96.75 70 ALA B CA 1
ATOM 2840 C C . ALA B 1 70 ? 13.953 -24.562 -15.773 1 96.75 70 ALA B C 1
ATOM 2842 O O . ALA B 1 70 ? 13.992 -25.781 -15.898 1 96.75 70 ALA B O 1
ATOM 2843 N N . TRP B 1 71 ? 12.844 -23.953 -15.531 1 97.5 71 TRP B N 1
ATOM 2844 C CA . TRP B 1 71 ? 11.586 -24.672 -15.328 1 97.5 71 TRP B CA 1
ATOM 2845 C C . TRP B 1 71 ? 11.062 -25.219 -16.656 1 97.5 71 TRP B C 1
ATOM 2847 O O . TRP B 1 71 ? 10.5 -26.312 -16.688 1 97.5 71 TRP B O 1
ATOM 2857 N N . ARG B 1 72 ? 11.32 -24.5 -17.734 1 96.19 72 ARG B N 1
ATOM 2858 C CA . ARG B 1 72 ? 10.914 -24.984 -19.047 1 96.19 72 ARG B CA 1
ATOM 2859 C C . ARG B 1 72 ? 11.648 -26.266 -19.406 1 96.19 72 ARG B C 1
ATOM 2861 O O . ARG B 1 72 ? 11.047 -27.219 -19.922 1 96.19 72 ARG B O 1
ATOM 2868 N N . THR B 1 73 ? 12.914 -26.297 -19.078 1 95.75 73 THR B N 1
ATOM 2869 C CA . THR B 1 73 ? 13.719 -27.469 -19.375 1 95.75 73 THR B CA 1
ATOM 2870 C C . THR B 1 73 ? 13.227 -28.672 -18.562 1 95.75 73 THR B C 1
ATOM 2872 O O . THR B 1 73 ? 13.5 -29.828 -18.922 1 95.75 73 THR B O 1
ATOM 2875 N N . ARG B 1 74 ? 12.469 -28.406 -17.625 1 96.19 74 ARG B N 1
ATOM 2876 C CA . ARG B 1 74 ? 11.969 -29.453 -16.75 1 96.19 74 ARG B CA 1
ATOM 2877 C C . ARG B 1 74 ? 10.516 -29.797 -17.094 1 96.19 74 ARG B C 1
ATOM 2879 O O . ARG B 1 74 ? 9.852 -30.516 -16.344 1 96.19 74 ARG B O 1
ATOM 2886 N N . GLY B 1 75 ? 9.938 -29.125 -18.078 1 95.88 75 GLY B N 1
ATOM 2887 C CA . GLY B 1 75 ? 8.648 -29.516 -18.625 1 95.88 75 GLY B CA 1
ATOM 2888 C C . GLY B 1 75 ? 7.5 -28.688 -18.094 1 95.88 75 GLY B C 1
ATOM 2889 O O . GLY B 1 75 ? 6.336 -28.953 -18.375 1 95.88 75 GLY B O 1
ATOM 2890 N N . HIS B 1 76 ? 7.797 -27.672 -17.359 1 97 76 HIS B N 1
ATOM 2891 C CA . HIS B 1 76 ? 6.742 -26.828 -16.812 1 97 76 HIS B CA 1
ATOM 2892 C C . HIS B 1 76 ? 6.23 -25.844 -17.859 1 97 76 HIS B C 1
ATOM 2894 O O . HIS B 1 76 ? 6.996 -25.375 -18.703 1 97 76 HIS B O 1
ATOM 2900 N N . ARG B 1 77 ? 4.977 -25.578 -17.859 1 97.25 77 ARG B N 1
ATOM 2901 C CA . ARG B 1 77 ? 4.418 -24.391 -18.484 1 97.25 77 ARG B CA 1
ATOM 2902 C C . ARG B 1 77 ? 4.383 -23.219 -17.516 1 97.25 77 ARG B C 1
ATOM 2904 O O . ARG B 1 77 ? 3.801 -23.312 -16.438 1 97.25 77 ARG B O 1
ATOM 2911 N N . VAL B 1 78 ? 5.008 -22.109 -17.938 1 96.88 78 VAL B N 1
ATOM 2912 C CA . VAL B 1 78 ? 5.316 -21.078 -16.953 1 96.88 78 VAL B CA 1
ATOM 2913 C C . VAL B 1 78 ? 4.609 -19.781 -17.328 1 96.88 78 VAL B C 1
ATOM 2915 O O . VAL B 1 78 ? 4.719 -19.312 -18.469 1 96.88 78 VAL B O 1
ATOM 2918 N N . GLY B 1 79 ? 3.748 -19.297 -16.422 1 95.69 79 GLY B N 1
ATOM 2919 C CA . GLY B 1 79 ? 3.234 -17.938 -16.531 1 95.69 79 GLY B CA 1
ATOM 2920 C C . GLY B 1 79 ? 3.988 -16.938 -15.656 1 95.69 79 GLY B C 1
ATOM 2921 O O . GLY B 1 79 ? 4.391 -17.266 -14.539 1 95.69 79 GLY B O 1
ATOM 2922 N N . VAL B 1 80 ? 4.211 -15.703 -16.172 1 92.62 80 VAL B N 1
ATOM 2923 C CA . VAL B 1 80 ? 4.863 -14.648 -15.406 1 92.62 80 VAL B CA 1
ATOM 2924 C C . VAL B 1 80 ? 3.967 -13.414 -15.359 1 92.62 80 VAL B C 1
ATOM 2926 O O . VAL B 1 80 ? 3.555 -12.891 -16.391 1 92.62 80 VAL B O 1
ATOM 2929 N N . VAL B 1 81 ? 3.652 -13.055 -14.141 1 90.06 81 VAL B N 1
ATOM 2930 C CA . VAL B 1 81 ? 2.908 -11.82 -13.914 1 90.06 81 VAL B CA 1
ATOM 2931 C C . VAL B 1 81 ? 3.824 -10.766 -13.281 1 90.06 81 VAL B C 1
ATOM 2933 O O . VAL B 1 81 ? 4.18 -10.867 -12.109 1 90.06 81 VAL B O 1
ATOM 2936 N N . ALA B 1 82 ? 4.188 -9.789 -14.055 1 83.12 82 ALA B N 1
ATOM 2937 C CA . ALA B 1 82 ? 5.039 -8.703 -13.578 1 83.12 82 ALA B CA 1
ATOM 2938 C C . ALA B 1 82 ? 4.207 -7.523 -13.086 1 83.12 82 ALA B C 1
ATOM 2940 O O . ALA B 1 82 ? 3.445 -6.93 -13.852 1 83.12 82 ALA B O 1
ATOM 2941 N N . VAL B 1 83 ? 4.34 -7.215 -11.828 1 78.88 83 VAL B N 1
ATOM 2942 C CA . VAL B 1 83 ? 3.518 -6.176 -11.219 1 78.88 83 VAL B CA 1
ATOM 2943 C C . VAL B 1 83 ? 4.34 -4.898 -11.055 1 78.88 83 VAL B C 1
ATOM 2945 O O . VAL B 1 83 ? 5.383 -4.906 -10.398 1 78.88 83 VAL B O 1
ATOM 2948 N N . ASP B 1 84 ? 3.863 -3.783 -11.609 1 64.06 84 ASP B N 1
ATOM 2949 C CA . ASP B 1 84 ? 4.543 -2.492 -11.555 1 64.06 84 ASP B CA 1
ATOM 2950 C C . ASP B 1 84 ? 3.686 -1.451 -10.844 1 64.06 84 ASP B C 1
ATOM 2952 O O . ASP B 1 84 ? 2.615 -1.082 -11.328 1 64.06 84 ASP B O 1
ATOM 2956 N N . PRO B 1 85 ? 4.109 -0.998 -9.656 1 56.09 85 PRO B N 1
ATOM 2957 C CA . PRO B 1 85 ? 3.311 0.007 -8.953 1 56.09 85 PRO B CA 1
ATOM 2958 C C . PRO B 1 85 ? 3.26 1.343 -9.695 1 56.09 85 PRO B C 1
ATOM 2960 O O . PRO B 1 85 ? 2.361 2.152 -9.453 1 56.09 85 PRO B O 1
ATOM 2963 N N . SER B 1 86 ? 4.23 1.843 -10.383 1 48.84 86 SER B N 1
ATOM 2964 C CA . SER B 1 86 ? 4.359 3.172 -10.977 1 48.84 86 SER B CA 1
ATOM 2965 C C . SER B 1 86 ? 3.584 3.27 -12.281 1 48.84 86 SER B C 1
ATOM 2967 O O . SER B 1 86 ? 3.451 4.355 -12.852 1 48.84 86 SER B O 1
ATOM 2969 N N . SER B 1 87 ? 3.078 2.137 -12.805 1 44.56 87 SER B N 1
ATOM 2970 C CA . SER B 1 87 ? 2.621 2.186 -14.195 1 44.56 87 SER B CA 1
ATOM 2971 C C . SER B 1 87 ? 1.306 2.947 -14.312 1 44.56 87 SER B C 1
ATOM 2973 O O . SER B 1 87 ? 0.446 2.588 -15.117 1 44.56 87 SER B O 1
ATOM 2975 N N . PRO B 1 88 ? 0.809 3.715 -13.359 1 39 88 PRO B N 1
ATOM 2976 C CA . PRO B 1 88 ? -0.523 4.223 -13.695 1 39 88 PRO B CA 1
ATOM 2977 C C . PRO B 1 88 ? -0.604 4.742 -15.133 1 39 88 PRO B C 1
ATOM 2979 O O . PRO B 1 88 ? -1.619 4.551 -15.805 1 39 88 PRO B O 1
ATOM 2982 N N . PHE B 1 89 ? -0.082 5.984 -15.359 1 32.94 89 PHE B N 1
ATOM 2983 C CA . PHE B 1 89 ? -0.302 6.758 -16.578 1 32.94 89 PHE B CA 1
ATOM 2984 C C . PHE B 1 89 ? 0.406 6.117 -17.766 1 32.94 89 PHE B C 1
ATOM 2986 O O . PHE B 1 89 ? 0.117 6.441 -18.906 1 32.94 89 PHE B O 1
ATOM 2993 N N . SER B 1 90 ? 1.781 5.973 -17.625 1 33.25 90 SER B N 1
ATOM 2994 C CA . SER B 1 90 ? 2.371 5.703 -18.938 1 33.25 90 SER B CA 1
ATOM 2995 C C . SER B 1 90 ? 1.935 4.34 -19.469 1 33.25 90 SER B C 1
ATOM 2997 O O . SER B 1 90 ? 1.652 3.426 -18.688 1 33.25 90 SER B O 1
ATOM 2999 N N . GLY B 1 91 ? 1.131 4.242 -20.312 1 33.31 91 GLY B N 1
ATOM 3000 C CA . GLY B 1 91 ? 1.154 3.162 -21.281 1 33.31 91 GLY B CA 1
ATOM 3001 C C . GLY B 1 91 ? 2.361 2.254 -21.141 1 33.31 91 GLY B C 1
ATOM 3002 O O . GLY B 1 91 ? 2.561 1.342 -21.938 1 33.31 91 GLY B O 1
ATOM 3003 N N . GLY B 1 92 ? 3.449 2.754 -20.531 1 34.09 92 GLY B N 1
ATOM 3004 C CA . GLY B 1 92 ? 4.742 2.119 -20.719 1 34.09 92 GLY B CA 1
ATOM 3005 C C . GLY B 1 92 ? 4.973 0.947 -19.781 1 34.09 92 GLY B C 1
ATOM 3006 O O . GLY B 1 92 ? 6.109 0.506 -19.594 1 34.09 92 GLY B O 1
ATOM 3007 N N . ALA B 1 93 ? 4.32 0.726 -18.641 1 39.59 93 ALA B N 1
ATOM 3008 C CA . ALA B 1 93 ? 4.664 -0.565 -18.047 1 39.59 93 ALA B CA 1
ATOM 3009 C C . ALA B 1 93 ? 4.977 -1.598 -19.125 1 39.59 93 ALA B C 1
ATOM 3011 O O . ALA B 1 93 ? 5.602 -2.625 -18.844 1 39.59 93 ALA B O 1
ATOM 3012 N N . ILE B 1 94 ? 4.238 -1.484 -20.125 1 36.72 94 ILE B N 1
ATOM 3013 C CA . ILE B 1 94 ? 4.344 -2.463 -21.203 1 36.72 94 ILE B CA 1
ATOM 3014 C C . ILE B 1 94 ? 5.812 -2.678 -21.562 1 36.72 94 ILE B C 1
ATOM 3016 O O . ILE B 1 94 ? 6.246 -3.812 -21.781 1 36.72 94 ILE B O 1
ATOM 3020 N N . LEU B 1 95 ? 6.48 -1.504 -21.828 1 35.75 95 LEU B N 1
ATOM 3021 C CA . LEU B 1 95 ? 7.66 -1.642 -22.672 1 35.75 95 LEU B CA 1
ATOM 3022 C C . LEU B 1 95 ? 8.812 -2.275 -21.906 1 35.75 95 LEU B C 1
ATOM 3024 O O . LEU B 1 95 ? 9.562 -3.088 -22.469 1 35.75 95 LEU B O 1
ATOM 3028 N N . GLY B 1 96 ? 9.062 -1.611 -20.688 1 37.31 96 GLY B N 1
ATOM 3029 C CA . GLY B 1 96 ? 10.391 -1.97 -20.219 1 37.31 96 GLY B CA 1
ATOM 3030 C C . GLY B 1 96 ? 10.516 -3.434 -19.844 1 37.31 96 GLY B C 1
ATOM 3031 O O . GLY B 1 96 ? 11.523 -4.074 -20.141 1 37.31 96 GLY B O 1
ATOM 3032 N N . ASP B 1 97 ? 9.562 -3.91 -19.031 1 41.47 97 ASP B N 1
ATOM 3033 C CA . ASP B 1 97 ? 9.773 -5.258 -18.516 1 41.47 97 ASP B CA 1
ATOM 3034 C C . ASP B 1 97 ? 9.625 -6.301 -19.625 1 41.47 97 ASP B C 1
ATOM 3036 O O . ASP B 1 97 ? 10.242 -7.363 -19.578 1 41.47 97 ASP B O 1
ATOM 3040 N N . ARG B 1 98 ? 8.734 -6.082 -20.641 1 44.75 98 ARG B N 1
ATOM 3041 C CA . ARG B 1 98 ? 8.664 -7.07 -21.703 1 44.75 98 ARG B CA 1
ATOM 3042 C C . ARG B 1 98 ? 10.031 -7.293 -22.344 1 44.75 98 ARG B C 1
ATOM 3044 O O . ARG B 1 98 ? 10.352 -8.398 -22.766 1 44.75 98 ARG B O 1
ATOM 3051 N N . VAL B 1 99 ? 10.664 -6.145 -22.359 1 43.66 99 VAL B N 1
ATOM 3052 C CA . VAL B 1 99 ? 11.961 -6.297 -23.016 1 43.66 99 VAL B CA 1
ATOM 3053 C C . VAL B 1 99 ? 12.852 -7.227 -22.203 1 43.66 99 VAL B C 1
ATOM 3055 O O . VAL B 1 99 ? 13.719 -7.914 -22.75 1 43.66 99 VAL B O 1
ATOM 3058 N N . ARG B 1 100 ? 12.508 -7.301 -20.938 1 48.53 100 ARG B N 1
ATOM 3059 C CA . ARG B 1 100 ? 13.5 -7.938 -20.078 1 48.53 100 ARG B CA 1
ATOM 3060 C C . ARG B 1 100 ? 13.461 -9.453 -20.234 1 48.53 100 ARG B C 1
ATOM 3062 O O . ARG B 1 100 ? 14.484 -10.133 -20.047 1 48.53 100 ARG B O 1
ATOM 3069 N N . MET B 1 101 ? 12.188 -10 -20.453 1 56.03 101 MET B N 1
ATOM 3070 C CA . MET B 1 101 ? 12.227 -11.461 -20.484 1 56.03 101 MET B CA 1
ATOM 3071 C C . MET B 1 101 ? 12.117 -11.969 -21.922 1 56.03 101 MET B C 1
ATOM 3073 O O . MET B 1 101 ? 11.188 -12.711 -22.25 1 56.03 101 MET B O 1
ATOM 3077 N N . GLN B 1 102 ? 12.961 -11.398 -22.797 1 56.66 102 GLN B N 1
ATOM 3078 C CA . GLN B 1 102 ? 12.961 -11.594 -24.234 1 56.66 102 GLN B CA 1
ATOM 3079 C C . GLN B 1 102 ? 13.281 -13.047 -24.594 1 56.66 102 GLN B C 1
ATOM 3081 O O . GLN B 1 102 ? 12.852 -13.539 -25.641 1 56.66 102 GLN B O 1
ATOM 3086 N N . GLY B 1 103 ? 14 -13.703 -23.688 1 62.75 103 GLY B N 1
ATOM 3087 C CA . GLY B 1 103 ? 14.477 -15.016 -24.094 1 62.75 103 GLY B CA 1
ATOM 3088 C C . GLY B 1 103 ? 13.367 -16.047 -24.234 1 62.75 103 GLY B C 1
ATOM 3089 O O . GLY B 1 103 ? 13.586 -17.125 -24.781 1 62.75 103 GLY B O 1
ATOM 3090 N N . HIS B 1 104 ? 12.133 -15.633 -23.812 1 74.5 104 HIS B N 1
ATOM 3091 C CA . HIS B 1 104 ? 11.109 -16.672 -23.812 1 74.5 104 HIS B CA 1
ATOM 3092 C C . HIS B 1 104 ? 9.883 -16.25 -24.609 1 74.5 104 HIS B C 1
ATOM 3094 O O . HIS B 1 104 ? 8.852 -16.922 -24.578 1 74.5 104 HIS B O 1
ATOM 3100 N N . THR B 1 105 ? 10.07 -15.203 -25.328 1 71.19 105 THR B N 1
ATOM 3101 C CA . THR B 1 105 ? 8.93 -14.625 -26.031 1 71.19 105 THR B CA 1
ATOM 3102 C C . THR B 1 105 ? 8.391 -15.602 -27.078 1 71.19 105 THR B C 1
ATOM 3104 O O . THR B 1 105 ? 7.199 -15.594 -27.391 1 71.19 105 THR B O 1
ATOM 3107 N N . HIS B 1 106 ? 9.242 -16.594 -27.5 1 79 106 HIS B N 1
ATOM 3108 C CA . HIS B 1 106 ? 8.812 -17.484 -28.562 1 79 106 HIS B CA 1
ATOM 3109 C C . HIS B 1 106 ? 8.453 -18.859 -28.031 1 79 106 HIS B C 1
ATOM 3111 O O . HIS B 1 106 ? 7.988 -19.734 -28.781 1 79 106 HIS B O 1
ATOM 3117 N N . ASP B 1 107 ? 8.633 -19.062 -26.812 1 87.75 107 ASP B N 1
ATOM 3118 C CA . ASP B 1 107 ? 8.258 -20.328 -26.172 1 87.75 107 ASP B CA 1
ATOM 3119 C C . ASP B 1 107 ? 6.758 -20.375 -25.906 1 87.75 107 ASP B C 1
ATOM 3121 O O . ASP B 1 107 ? 6.238 -19.578 -25.109 1 87.75 107 ASP B O 1
ATOM 3125 N N . PRO B 1 108 ? 6.016 -21.234 -26.562 1 88 108 PRO B N 1
ATOM 3126 C CA . PRO B 1 108 ? 4.562 -21.266 -26.391 1 88 108 PRO B CA 1
ATOM 3127 C C . PRO B 1 108 ? 4.133 -21.656 -24.984 1 88 108 PRO B C 1
ATOM 3129 O O . PRO B 1 108 ? 2.971 -21.469 -24.609 1 88 108 PRO B O 1
ATOM 3132 N N . ASP B 1 109 ? 5.066 -22.234 -24.281 1 93.94 109 ASP B N 1
ATOM 3133 C CA . ASP B 1 109 ? 4.742 -22.703 -22.938 1 93.94 109 ASP B CA 1
ATOM 3134 C C . ASP B 1 109 ? 5.137 -21.672 -21.891 1 93.94 109 ASP B C 1
ATOM 3136 O O . ASP B 1 109 ? 5.16 -21.969 -20.703 1 93.94 109 ASP B O 1
ATOM 3140 N N . VAL B 1 110 ? 5.449 -20.469 -22.375 1 93.5 110 VAL B N 1
ATOM 3141 C CA . VAL B 1 110 ? 5.734 -19.344 -21.484 1 93.5 110 VAL B CA 1
ATOM 3142 C C . VAL B 1 110 ? 4.797 -18.172 -21.812 1 93.5 110 VAL B C 1
ATOM 3144 O O . VAL B 1 110 ? 4.625 -17.812 -22.984 1 93.5 110 VAL B O 1
ATOM 3147 N N . PHE B 1 111 ? 4.117 -17.688 -20.844 1 93.19 111 PHE B N 1
ATOM 3148 C CA . PHE B 1 111 ? 3.264 -16.516 -21 1 93.19 111 PHE B CA 1
ATOM 3149 C C . PHE B 1 111 ? 3.658 -15.422 -20.016 1 93.19 111 PHE B C 1
ATOM 3151 O O . PHE B 1 111 ? 3.738 -15.664 -18.812 1 93.19 111 PHE B O 1
ATOM 3158 N N . ILE B 1 112 ? 3.928 -14.211 -20.516 1 89 112 ILE B N 1
ATOM 3159 C CA . ILE B 1 112 ? 4.355 -13.094 -19.688 1 89 112 ILE B CA 1
ATOM 3160 C C . ILE B 1 112 ? 3.354 -11.945 -19.812 1 89 112 ILE B C 1
ATOM 3162 O O . ILE B 1 112 ? 2.973 -11.562 -20.922 1 89 112 ILE B O 1
ATOM 3166 N N . ARG B 1 113 ? 2.932 -11.523 -18.656 1 86.12 113 ARG B N 1
ATOM 3167 C CA . ARG B 1 113 ? 2.016 -10.391 -18.609 1 86.12 113 ARG B CA 1
ATOM 3168 C C . ARG B 1 113 ? 2.465 -9.359 -17.578 1 86.12 113 ARG B C 1
ATOM 3170 O O . ARG B 1 113 ? 2.789 -9.711 -16.438 1 86.12 113 ARG B O 1
ATOM 3177 N N . SER B 1 114 ? 2.445 -8.086 -17.984 1 81 114 SER B N 1
ATOM 3178 C CA . SER B 1 114 ? 2.672 -6.984 -17.062 1 81 114 SER B CA 1
ATOM 3179 C C . SER B 1 114 ? 1.354 -6.383 -16.578 1 81 114 SER B C 1
ATOM 3181 O O . SER B 1 114 ? 0.425 -6.203 -17.359 1 81 114 SER B O 1
ATOM 3183 N N . VAL B 1 115 ? 1.263 -6.242 -15.258 1 76.44 115 VAL B N 1
ATOM 3184 C CA . VAL B 1 115 ? 0.065 -5.66 -14.656 1 76.44 115 VAL B CA 1
ATOM 3185 C C . VAL B 1 115 ? 0.432 -4.395 -13.891 1 76.44 115 VAL B C 1
ATOM 3187 O O . VAL B 1 115 ? 1.389 -4.387 -13.109 1 76.44 115 VAL B O 1
ATOM 3190 N N . ALA B 1 116 ? -0.276 -3.33 -14.156 1 64.69 116 ALA B N 1
ATOM 3191 C CA . ALA B 1 116 ? -0.066 -2.066 -13.453 1 64.69 116 ALA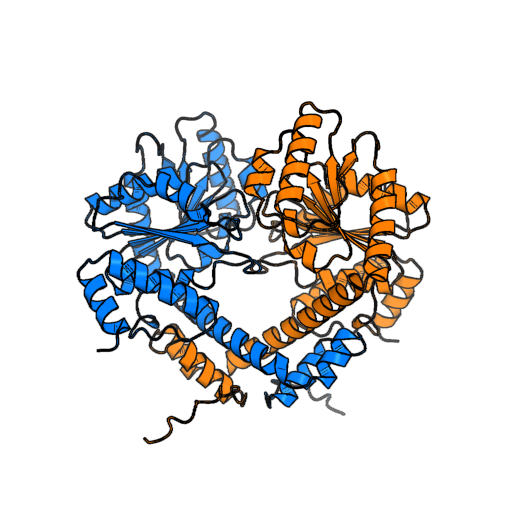 B CA 1
ATOM 3192 C C . ALA B 1 116 ? -0.946 -1.976 -12.211 1 64.69 116 ALA B C 1
ATOM 3194 O O . ALA B 1 116 ? -2.102 -2.408 -12.227 1 64.69 116 ALA B O 1
ATOM 3195 N N . THR B 1 117 ? -0.422 -1.821 -11.023 1 57.66 117 THR B N 1
ATOM 3196 C CA . THR B 1 117 ? -1.217 -1.652 -9.812 1 57.66 117 THR B CA 1
ATOM 3197 C C . THR B 1 117 ? -1.598 -0.188 -9.617 1 57.66 117 THR B C 1
ATOM 3199 O O . THR B 1 117 ? -2.07 0.198 -8.547 1 57.66 117 THR B O 1
ATOM 3202 N N . ARG B 1 118 ? -1.954 0.547 -10.641 1 47.16 118 ARG B N 1
ATOM 3203 C CA . ARG B 1 118 ? -2.322 1.953 -10.508 1 47.16 118 ARG B CA 1
ATOM 3204 C C . ARG B 1 118 ? -3.25 2.164 -9.312 1 47.16 118 ARG B C 1
ATOM 3206 O O . ARG B 1 118 ? -4.238 1.446 -9.156 1 47.16 118 ARG B O 1
ATOM 3213 N N . GLY B 1 119 ? -2.994 3.266 -8.57 1 42.34 119 GLY B N 1
ATOM 3214 C CA . GLY B 1 119 ? -3.943 3.879 -7.66 1 42.34 119 GLY B CA 1
ATOM 3215 C C . GLY B 1 119 ? -4.445 2.924 -6.594 1 42.34 119 GLY B C 1
ATOM 3216 O O . GLY B 1 119 ? -5.348 3.264 -5.824 1 42.34 119 GLY B O 1
ATOM 3217 N N . ALA B 1 120 ? -4.188 1.618 -7.023 1 40.22 120 ALA B N 1
ATOM 3218 C CA . ALA B 1 120 ? -4.805 0.808 -5.977 1 40.22 120 ALA B CA 1
ATOM 3219 C C . ALA B 1 120 ? -4.223 1.142 -4.605 1 40.22 120 ALA B C 1
ATOM 3221 O O . ALA B 1 120 ? -3.004 1.259 -4.457 1 40.22 120 ALA B O 1
ATOM 3222 N N . LEU B 1 121 ? -4.809 2.053 -4.027 1 37.94 121 LEU B N 1
ATOM 3223 C CA . LEU B 1 121 ? -4.465 2.309 -2.635 1 37.94 121 LEU B CA 1
ATOM 3224 C C . LEU B 1 121 ? -3.85 1.071 -1.989 1 37.94 121 LEU B C 1
ATOM 3226 O O . LEU B 1 121 ? -4.562 0.127 -1.643 1 37.94 121 LEU B O 1
ATOM 3230 N N . GLY B 1 122 ? -2.432 0.958 -1.985 1 42.28 122 GLY B N 1
ATOM 3231 C CA . GLY B 1 122 ? -1.601 0.162 -1.096 1 42.28 122 GLY B CA 1
ATOM 3232 C C . GLY B 1 122 ? -1.516 -1.296 -1.505 1 42.28 122 GLY B C 1
ATOM 3233 O O . GLY B 1 122 ? -0.822 -2.088 -0.862 1 42.28 122 GLY B O 1
ATOM 3234 N N . GLY B 1 123 ? -2.256 -1.659 -2.588 1 48.19 123 GLY B N 1
ATOM 3235 C CA . GLY B 1 123 ? -2.113 -3.102 -2.688 1 48.19 123 GLY B CA 1
ATOM 3236 C C . GLY B 1 123 ? -1.987 -3.594 -4.117 1 48.19 123 GLY B C 1
ATOM 3237 O O . GLY B 1 123 ? -1.886 -2.791 -5.047 1 48.19 123 GLY B O 1
ATOM 3238 N N . LEU B 1 124 ? -1.524 -4.848 -4.258 1 57.44 124 LEU B N 1
ATOM 3239 C CA . LEU B 1 124 ? -1.539 -5.605 -5.504 1 57.44 124 LEU B CA 1
ATOM 3240 C C . LEU B 1 124 ? -2.805 -5.316 -6.305 1 57.44 124 LEU B C 1
ATOM 3242 O O . LEU B 1 124 ? -3.877 -5.125 -5.727 1 57.44 124 LEU B O 1
ATOM 3246 N N . ALA B 1 125 ? -2.535 -5.012 -7.555 1 64.88 125 ALA B N 1
ATOM 3247 C CA . ALA B 1 125 ? -3.688 -4.82 -8.43 1 64.88 125 ALA B CA 1
ATOM 3248 C C . ALA B 1 125 ? -4.773 -5.852 -8.141 1 64.88 125 ALA B C 1
ATOM 3250 O O . ALA B 1 125 ? -4.48 -7.035 -7.941 1 64.88 125 ALA B O 1
ATOM 3251 N N . ARG B 1 126 ? -5.91 -5.445 -7.941 1 71.62 126 ARG B N 1
ATOM 3252 C CA . ARG B 1 126 ? -7.086 -6.254 -7.641 1 71.62 126 ARG B CA 1
ATOM 3253 C C . ARG B 1 126 ? -7.199 -7.434 -8.602 1 71.62 126 ARG B C 1
ATOM 3255 O O . ARG B 1 126 ? -7.805 -8.453 -8.266 1 71.62 126 ARG B O 1
ATOM 3262 N N . SER B 1 127 ? -6.473 -7.324 -9.656 1 83.44 127 SER B N 1
ATOM 3263 C CA . SER B 1 127 ? -6.68 -8.328 -10.695 1 83.44 127 SER B CA 1
ATOM 3264 C C . SER B 1 127 ? -5.637 -9.43 -10.617 1 83.44 127 SER B C 1
ATOM 3266 O O . SER B 1 127 ? -5.801 -10.492 -11.227 1 83.44 127 SER B O 1
ATOM 3268 N N . VAL B 1 128 ? -4.582 -9.273 -9.906 1 87.25 128 VAL B N 1
ATOM 3269 C CA . VAL B 1 128 ? -3.436 -10.18 -9.953 1 87.25 128 VAL B CA 1
ATOM 3270 C C . VAL B 1 128 ? -3.854 -11.562 -9.461 1 87.25 128 VAL B C 1
ATOM 3272 O O . VAL B 1 128 ? -3.592 -12.57 -10.133 1 87.25 128 VAL B O 1
ATOM 3275 N N . PRO B 1 129 ? -4.57 -11.656 -8.375 1 88.25 129 PRO B N 1
ATOM 3276 C CA . PRO B 1 129 ? -4.984 -12.992 -7.953 1 88.25 129 PRO B CA 1
ATOM 3277 C C . PRO B 1 129 ? -5.836 -13.711 -9 1 88.25 129 PRO B C 1
ATOM 3279 O O . PRO B 1 129 ? -5.684 -14.914 -9.203 1 88.25 129 PRO B O 1
ATOM 3282 N N . GLU B 1 130 ? -6.676 -12.977 -9.664 1 89.62 130 GLU B N 1
ATOM 3283 C CA . GLU B 1 130 ? -7.555 -13.562 -10.672 1 89.62 130 GLU B CA 1
ATOM 3284 C C . GLU B 1 130 ? -6.77 -13.969 -11.914 1 89.62 130 GLU B C 1
ATOM 3286 O O . GLU B 1 130 ? -7.082 -14.984 -12.547 1 89.62 130 GLU B O 1
ATOM 3291 N N . ILE B 1 131 ? -5.816 -13.18 -12.188 1 92.38 131 ILE B N 1
ATOM 3292 C CA . ILE B 1 131 ? -4.965 -13.5 -13.32 1 92.38 131 ILE B CA 1
ATOM 3293 C C . ILE B 1 131 ? -4.188 -14.781 -13.039 1 92.38 131 ILE B C 1
ATOM 3295 O O . ILE B 1 131 ? -4.07 -15.648 -13.914 1 92.38 131 ILE B O 1
ATOM 3299 N N . VAL B 1 132 ? -3.721 -14.891 -11.867 1 94.56 132 VAL B N 1
ATOM 3300 C CA . VAL B 1 132 ? -2.984 -16.078 -11.461 1 94.56 132 VAL B CA 1
ATOM 3301 C C . VAL B 1 132 ? -3.891 -17.312 -11.562 1 94.56 132 VAL B C 1
ATOM 3303 O O . VAL B 1 132 ? -3.496 -18.344 -12.117 1 94.56 132 VAL B O 1
ATOM 3306 N N . ARG B 1 133 ? -5.082 -17.219 -11.117 1 93.62 133 ARG B N 1
ATOM 3307 C CA . ARG B 1 133 ? -6.043 -18.312 -11.219 1 93.62 133 ARG B CA 1
ATOM 3308 C C . ARG B 1 133 ? -6.32 -18.672 -12.672 1 93.62 133 ARG B C 1
ATOM 3310 O O . ARG B 1 133 ? -6.406 -19.844 -13.031 1 93.62 133 ARG B O 1
ATOM 3317 N N . LEU B 1 134 ? -6.465 -17.641 -13.469 1 95.94 134 LEU B N 1
ATOM 3318 C CA . LEU B 1 134 ? -6.758 -17.844 -14.883 1 95.94 134 LEU B CA 1
ATOM 3319 C C . LEU B 1 134 ? -5.629 -18.625 -15.562 1 95.94 134 LEU B C 1
ATOM 3321 O O . LEU B 1 134 ? -5.883 -19.547 -16.328 1 95.94 134 LEU B O 1
ATOM 3325 N N . LEU B 1 135 ? -4.449 -18.234 -15.25 1 97.19 135 LEU B N 1
ATOM 3326 C CA . LEU B 1 135 ? -3.311 -18.938 -15.836 1 97.19 135 LEU B CA 1
ATOM 3327 C C . LEU B 1 135 ? -3.305 -20.406 -15.414 1 97.19 135 LEU B C 1
ATOM 3329 O O . LEU B 1 135 ? -3.023 -21.281 -16.234 1 97.19 135 LEU B O 1
ATOM 3333 N N . GLY B 1 136 ? -3.613 -20.641 -14.211 1 97.06 136 GLY B N 1
ATOM 3334 C CA . GLY B 1 136 ? -3.789 -22.016 -13.781 1 97.06 136 GLY B CA 1
ATOM 3335 C C . GLY B 1 136 ? -4.879 -22.75 -14.547 1 97.06 136 GLY B C 1
ATOM 3336 O O . GLY B 1 136 ? -4.695 -23.891 -14.961 1 97.06 136 GLY B O 1
ATOM 3337 N N . LEU B 1 137 ? -5.961 -22.078 -14.695 1 96.31 137 LEU B N 1
ATOM 3338 C CA . LEU B 1 137 ? -7.121 -22.641 -15.367 1 96.31 137 LEU B CA 1
ATOM 3339 C C . LEU B 1 137 ? -6.777 -23.062 -16.797 1 96.31 137 LEU B C 1
ATOM 3341 O O . LEU B 1 137 ? -7.262 -24.078 -17.297 1 96.31 137 LEU B O 1
ATOM 3345 N N . VAL B 1 138 ? -5.941 -22.281 -17.422 1 97.19 138 VAL B N 1
ATOM 3346 C CA . VAL B 1 138 ? -5.707 -22.547 -18.844 1 97.19 138 VAL B CA 1
ATOM 3347 C C . VAL B 1 138 ? -4.434 -23.359 -19.016 1 97.19 138 VAL B C 1
ATOM 3349 O O . VAL B 1 138 ? -3.941 -23.531 -20.141 1 97.19 138 VAL B O 1
ATOM 3352 N N . GLY B 1 139 ? -3.812 -23.812 -17.891 1 96.88 139 GLY B N 1
ATOM 3353 C CA . GLY B 1 139 ? -2.875 -24.906 -18.031 1 96.88 139 GLY B CA 1
ATOM 3354 C C . GLY B 1 139 ? -1.462 -24.547 -17.625 1 96.88 139 GLY B C 1
ATOM 3355 O O . GLY B 1 139 ? -0.551 -25.375 -17.719 1 96.88 139 GLY B O 1
ATOM 3356 N N . TYR B 1 140 ? -1.199 -23.391 -17.188 1 97.38 140 TYR B N 1
ATOM 3357 C CA . TYR B 1 140 ? 0.12 -23.078 -16.641 1 97.38 140 TYR B CA 1
ATOM 3358 C C . TYR B 1 140 ? 0.28 -23.625 -15.234 1 97.38 140 TYR B C 1
ATOM 3360 O O . TYR B 1 140 ? -0.502 -23.297 -14.344 1 97.38 140 TYR B O 1
ATOM 3368 N N . ASP B 1 141 ? 1.271 -24.406 -15.094 1 97.12 141 ASP B N 1
ATOM 3369 C CA . ASP B 1 141 ? 1.351 -25.094 -13.812 1 97.12 141 ASP B CA 1
ATOM 3370 C C . ASP B 1 141 ? 2.258 -24.344 -12.836 1 97.12 141 ASP B C 1
ATOM 3372 O O . ASP B 1 141 ? 2.193 -24.578 -11.633 1 97.12 141 ASP B O 1
ATOM 3376 N N . LEU B 1 142 ? 3.117 -23.547 -13.328 1 98 142 LEU B N 1
ATOM 3377 C CA . LEU B 1 142 ? 3.957 -22.703 -12.484 1 98 142 LEU B CA 1
ATOM 3378 C C . LEU B 1 142 ? 3.799 -21.219 -12.867 1 98 142 LEU B C 1
ATOM 3380 O O . LEU B 1 142 ? 3.973 -20.859 -14.031 1 98 142 LEU B O 1
ATOM 3384 N N . VAL B 1 143 ? 3.404 -20.406 -11.906 1 97.25 143 VAL B N 1
ATOM 3385 C CA . VAL B 1 143 ? 3.195 -18.984 -12.172 1 97.25 143 VAL B CA 1
ATOM 3386 C C . VAL B 1 143 ? 4.07 -18.156 -11.234 1 97.25 143 VAL B C 1
ATOM 3388 O O . VAL B 1 143 ? 4.098 -18.391 -10.023 1 97.25 143 VAL B O 1
ATOM 3391 N N . VAL B 1 144 ? 4.781 -17.188 -11.836 1 95.31 144 VAL B N 1
ATOM 3392 C CA . VAL B 1 144 ? 5.648 -16.281 -11.094 1 95.31 144 VAL B CA 1
ATOM 3393 C C . VAL B 1 144 ? 4.992 -14.906 -10.992 1 95.31 144 VAL B C 1
ATOM 3395 O O . VAL B 1 144 ? 4.504 -14.375 -11.992 1 95.31 144 VAL B O 1
ATOM 3398 N N . ILE B 1 145 ? 4.922 -14.461 -9.781 1 91.12 145 ILE B N 1
ATOM 3399 C CA . ILE B 1 145 ? 4.555 -13.07 -9.555 1 91.12 145 ILE B CA 1
ATOM 3400 C C . ILE B 1 145 ? 5.797 -12.258 -9.188 1 91.12 145 ILE B C 1
ATOM 3402 O O . ILE B 1 145 ? 6.457 -12.539 -8.188 1 91.12 145 ILE B O 1
ATOM 3406 N N . GLU B 1 146 ? 6.086 -11.312 -9.992 1 85.56 146 GLU B N 1
ATOM 3407 C CA . GLU B 1 146 ? 7.27 -10.492 -9.75 1 85.56 146 GLU B CA 1
ATOM 3408 C C . GLU B 1 146 ? 6.887 -9.031 -9.516 1 85.56 146 GLU B C 1
ATOM 3410 O O . GLU B 1 146 ? 6.152 -8.445 -10.312 1 85.56 146 GLU B O 1
ATOM 3415 N N . THR B 1 147 ? 7.312 -8.547 -8.438 1 74.88 147 THR B N 1
ATOM 3416 C CA . THR B 1 147 ? 7.16 -7.105 -8.25 1 74.88 147 THR B CA 1
ATOM 3417 C C . THR B 1 147 ? 8.273 -6.344 -8.961 1 74.88 147 THR B C 1
ATOM 3419 O O . THR B 1 147 ? 9.445 -6.738 -8.891 1 74.88 147 THR B O 1
ATOM 3422 N N . VAL B 1 148 ? 7.77 -5.348 -9.844 1 59.06 148 VAL B N 1
ATOM 3423 C CA . VAL B 1 148 ? 8.758 -4.574 -10.594 1 59.06 148 VAL B CA 1
ATOM 3424 C C . VAL B 1 148 ? 8.867 -3.172 -9.992 1 59.06 148 VAL B C 1
ATOM 3426 O O . VAL B 1 148 ? 7.891 -2.641 -9.453 1 59.06 148 VAL B O 1
ATOM 3429 N N . GLY B 1 149 ? 10.211 -2.658 -9.82 1 50.69 149 GLY B N 1
ATOM 3430 C CA . GLY B 1 149 ? 10.406 -1.254 -9.492 1 50.69 149 GLY B CA 1
ATOM 3431 C C . GLY B 1 149 ? 10.797 -1.028 -8.039 1 50.69 149 GLY B C 1
ATOM 3432 O O . GLY B 1 149 ? 10.914 -1.982 -7.27 1 50.69 149 GLY B O 1
ATOM 3433 N N . VAL B 1 150 ? 11.18 0.119 -7.727 1 45.09 150 VAL B N 1
ATOM 3434 C CA . VAL B 1 150 ? 12.039 0.661 -6.676 1 45.09 150 VAL B CA 1
ATOM 3435 C C . VAL B 1 150 ? 11.297 0.646 -5.344 1 45.09 150 VAL B C 1
ATOM 3437 O O . VAL B 1 150 ? 11.898 0.852 -4.285 1 45.09 150 VAL B O 1
ATOM 3440 N N . GLY B 1 151 ? 10.031 0.439 -5.414 1 42.97 151 GLY B N 1
ATOM 3441 C CA . GLY B 1 151 ? 9.461 0.773 -4.117 1 42.97 151 GLY B CA 1
ATOM 3442 C C . GLY B 1 151 ? 9.375 -0.416 -3.18 1 42.97 151 GLY B C 1
ATOM 3443 O O . GLY B 1 151 ? 9.953 -1.47 -3.449 1 42.97 151 GLY B O 1
ATOM 3444 N N . GLN B 1 152 ? 8.75 -0.229 -2.02 1 44.44 152 GLN B N 1
ATOM 3445 C CA . GLN B 1 152 ? 8.586 -1.102 -0.86 1 44.44 152 GLN B CA 1
ATOM 3446 C C . GLN B 1 152 ? 8.258 -2.529 -1.288 1 44.44 152 GLN B C 1
ATOM 3448 O O . GLN B 1 152 ? 7.711 -2.748 -2.369 1 44.44 152 GLN B O 1
ATOM 3453 N N . VAL B 1 153 ? 9.242 -3.363 -0.827 1 44.62 153 VAL B N 1
ATOM 3454 C CA . VAL B 1 153 ? 8.945 -4.793 -0.787 1 44.62 153 VAL B CA 1
ATOM 3455 C C . VAL B 1 153 ? 7.441 -5.008 -0.667 1 44.62 153 VAL B C 1
ATOM 3457 O O . VAL B 1 153 ? 6.832 -4.633 0.337 1 44.62 153 VAL B O 1
ATOM 3460 N N . GLU B 1 154 ? 6.785 -4.949 -1.815 1 49.72 154 GLU B N 1
ATOM 3461 C CA . GLU B 1 154 ? 5.332 -5.09 -1.847 1 49.72 154 GLU B CA 1
ATOM 3462 C C . GLU B 1 154 ? 4.891 -6.395 -1.192 1 49.72 154 GLU B C 1
ATOM 3464 O O . GLU B 1 154 ? 5.098 -7.473 -1.748 1 49.72 154 GLU B O 1
ATOM 3469 N N . VAL B 1 155 ? 4.953 -6.418 0.204 1 51.88 155 VAL B N 1
ATOM 3470 C CA . VAL B 1 155 ? 4.414 -7.496 1.029 1 51.88 155 VAL B CA 1
ATOM 3471 C C . VAL B 1 155 ? 3.152 -8.062 0.382 1 51.88 155 VAL B C 1
ATOM 3473 O O . VAL B 1 155 ? 2.805 -9.227 0.598 1 51.88 155 VAL B O 1
ATOM 3476 N N . GLU B 1 156 ? 2.736 -7.32 -0.618 1 59.66 156 GLU B N 1
ATOM 3477 C CA . GLU B 1 156 ? 1.468 -7.773 -1.183 1 59.66 156 GLU B CA 1
ATOM 3478 C C . GLU B 1 156 ? 1.661 -9.016 -2.049 1 59.66 156 GLU B C 1
ATOM 3480 O O . GLU B 1 156 ? 0.771 -9.859 -2.133 1 59.66 156 GLU B O 1
ATOM 3485 N N . VAL B 1 157 ? 2.842 -9.164 -2.549 1 64.38 157 VAL B N 1
ATOM 3486 C CA . VAL B 1 157 ? 3.096 -10.352 -3.361 1 64.38 157 VAL B CA 1
ATOM 3487 C C . VAL B 1 157 ? 2.982 -11.602 -2.496 1 64.38 157 VAL B C 1
ATOM 3489 O O . VAL B 1 157 ? 2.428 -12.617 -2.93 1 64.38 157 VAL B O 1
ATOM 3492 N N . VAL B 1 158 ? 3.473 -11.43 -1.254 1 64.88 158 VAL B N 1
ATOM 3493 C CA . VAL B 1 158 ? 3.547 -12.562 -0.335 1 64.88 158 VAL B CA 1
ATOM 3494 C C . VAL B 1 158 ? 2.148 -13.133 -0.106 1 64.88 158 VAL B C 1
ATOM 3496 O O . VAL B 1 158 ? 1.982 -14.352 0.029 1 64.88 158 VAL B O 1
ATOM 3499 N N . GLY B 1 159 ? 1.317 -12.242 -0.26 1 75.12 159 GLY B N 1
ATOM 3500 C CA . GLY B 1 159 ? -0.015 -12.711 0.077 1 75.12 159 GLY B CA 1
ATOM 3501 C C . GLY B 1 159 ? -0.641 -13.562 -1.017 1 75.12 159 GLY B C 1
ATOM 3502 O O . GLY B 1 159 ? -1.581 -14.312 -0.762 1 75.12 159 GLY B O 1
ATOM 3503 N N . GLU B 1 160 ? -0.009 -13.57 -2.152 1 85.5 160 GLU B N 1
ATOM 3504 C CA . GLU B 1 160 ? -0.625 -14.281 -3.27 1 85.5 160 GLU B CA 1
ATOM 3505 C C . GLU B 1 160 ? 0.226 -15.477 -3.701 1 85.5 160 GLU B C 1
ATOM 3507 O O . GLU B 1 160 ? -0.178 -16.25 -4.57 1 85.5 160 GLU B O 1
ATOM 3512 N N . ALA B 1 161 ? 1.364 -15.672 -3.021 1 92.06 161 ALA B N 1
ATOM 3513 C CA . ALA B 1 161 ? 2.291 -16.703 -3.475 1 92.06 161 ALA B CA 1
ATOM 3514 C C . ALA B 1 161 ? 2.24 -17.922 -2.562 1 92.06 161 ALA B C 1
ATOM 3516 O O . ALA B 1 161 ? 1.885 -17.812 -1.387 1 92.06 161 ALA B O 1
ATOM 3517 N N . ASP B 1 162 ? 2.555 -19.094 -3.188 1 95.31 162 ASP B N 1
ATOM 3518 C CA . ASP B 1 162 ? 2.793 -20.312 -2.42 1 95.31 162 ASP B CA 1
ATOM 3519 C C . ASP B 1 162 ? 4.176 -20.281 -1.769 1 95.31 162 ASP B C 1
ATOM 3521 O O . ASP B 1 162 ? 4.332 -20.703 -0.62 1 95.31 162 ASP B O 1
ATOM 3525 N N . VAL B 1 163 ? 5.066 -19.859 -2.543 1 95.38 163 VAL B N 1
ATOM 3526 C CA . VAL B 1 163 ? 6.457 -19.734 -2.123 1 95.38 163 VAL B CA 1
ATOM 3527 C C . VAL B 1 163 ? 6.957 -18.312 -2.395 1 95.38 163 VAL B C 1
ATOM 3529 O O . VAL B 1 163 ? 6.805 -17.797 -3.506 1 95.38 163 VAL B O 1
ATOM 3532 N N . THR B 1 164 ? 7.527 -17.719 -1.339 1 92.06 164 THR B N 1
ATOM 3533 C CA . THR B 1 164 ? 8.062 -16.375 -1.487 1 92.06 164 THR B CA 1
ATOM 3534 C C . THR B 1 164 ? 9.586 -16.391 -1.54 1 92.06 164 THR B C 1
ATOM 3536 O O . THR B 1 164 ? 10.234 -16.891 -0.616 1 92.06 164 THR B O 1
ATOM 3539 N N . VAL B 1 165 ? 10.094 -15.812 -2.625 1 93.06 165 VAL B N 1
ATOM 3540 C CA . VAL B 1 165 ? 11.539 -15.703 -2.818 1 93.06 165 VAL B CA 1
ATOM 3541 C C . VAL B 1 165 ? 11.977 -14.25 -2.637 1 93.06 165 VAL B C 1
ATOM 3543 O O . VAL B 1 165 ? 11.477 -13.352 -3.318 1 93.06 165 VAL B O 1
ATOM 3546 N N . VAL B 1 166 ? 12.898 -14.086 -1.717 1 88 166 VAL B N 1
ATOM 3547 C CA . VAL B 1 166 ? 13.469 -12.758 -1.521 1 88 166 VAL B CA 1
ATOM 3548 C C . VAL B 1 166 ? 14.883 -12.711 -2.096 1 88 166 VAL B C 1
ATOM 3550 O O . VAL B 1 166 ? 15.75 -13.477 -1.683 1 88 166 VAL B O 1
ATOM 3553 N N . VAL B 1 167 ? 15.055 -11.773 -3.031 1 89.38 167 VAL B N 1
ATOM 3554 C CA . VAL B 1 167 ? 16.344 -11.633 -3.707 1 89.38 167 VAL B CA 1
ATOM 3555 C C . VAL B 1 167 ? 17.109 -10.445 -3.117 1 89.38 167 VAL B C 1
ATOM 3557 O O . VAL B 1 167 ? 16.594 -9.328 -3.066 1 89.38 167 VAL B O 1
ATOM 3560 N N . ILE B 1 168 ? 18.344 -10.711 -2.684 1 87.31 168 ILE B N 1
ATOM 3561 C CA . ILE B 1 168 ? 19.203 -9.664 -2.15 1 87.31 168 ILE B CA 1
ATOM 3562 C C . ILE B 1 168 ? 20.562 -9.695 -2.854 1 87.31 168 ILE B C 1
ATOM 3564 O O . ILE B 1 168 ? 20.859 -10.641 -3.596 1 87.31 168 ILE B O 1
ATOM 3568 N N . THR B 1 169 ? 21.312 -8.656 -2.742 1 89.75 169 THR B N 1
ATOM 3569 C CA . THR B 1 169 ? 22.641 -8.586 -3.33 1 89.75 169 THR B CA 1
ATOM 3570 C C . THR B 1 169 ? 23.703 -8.383 -2.25 1 89.75 169 THR B C 1
ATOM 3572 O O . THR B 1 169 ? 23.391 -7.914 -1.152 1 89.75 169 THR B O 1
ATOM 3575 N N . PRO B 1 170 ? 24.906 -8.812 -2.586 1 90 170 PRO B N 1
ATOM 3576 C CA . PRO B 1 170 ? 25.969 -8.539 -1.622 1 90 170 PRO B CA 1
ATOM 3577 C C . PRO B 1 170 ? 26.094 -7.055 -1.278 1 90 170 PRO B C 1
ATOM 3579 O O . PRO B 1 170 ? 25.953 -6.199 -2.158 1 90 170 PRO B O 1
ATOM 3582 N N . GLY B 1 171 ? 26.391 -6.734 -0.028 1 76.06 171 GLY B N 1
ATOM 3583 C CA . GLY B 1 171 ? 26.531 -5.363 0.438 1 76.06 171 GLY B CA 1
ATOM 3584 C C . GLY B 1 171 ? 25.203 -4.711 0.786 1 76.06 171 GLY B C 1
ATOM 3585 O O . GLY B 1 171 ? 25.172 -3.545 1.19 1 76.06 171 GLY B O 1
ATOM 3586 N N . TRP B 1 172 ? 24.203 -5.371 0.496 1 61.78 172 TRP B N 1
ATOM 3587 C CA . TRP B 1 172 ? 22.875 -4.805 0.688 1 61.78 172 TRP B CA 1
ATOM 3588 C C . TRP B 1 172 ? 22.5 -4.785 2.164 1 61.78 172 TRP B C 1
ATOM 3590 O O . TRP B 1 172 ? 21.328 -4.625 2.51 1 61.78 172 TRP B O 1
ATOM 3600 N N . GLY B 1 173 ? 23.453 -5.113 2.9 1 53.66 173 GLY B N 1
ATOM 3601 C CA . GLY B 1 173 ? 23.188 -5.164 4.332 1 53.66 173 GLY B CA 1
ATOM 3602 C C . GLY B 1 173 ? 22.359 -4 4.828 1 53.66 173 GLY B C 1
ATOM 3603 O O . GLY B 1 173 ? 21.391 -4.191 5.566 1 53.66 173 GLY B O 1
ATOM 3604 N N . ASP B 1 174 ? 22.641 -2.855 4.359 1 49.62 174 ASP B N 1
ATOM 3605 C CA . ASP B 1 174 ? 21.906 -1.688 4.836 1 49.62 174 ASP B CA 1
ATOM 3606 C C . ASP B 1 174 ? 20.484 -1.679 4.293 1 49.62 174 ASP B C 1
ATOM 3608 O O . ASP B 1 174 ? 19.562 -1.239 4.977 1 49.62 174 ASP B O 1
ATOM 3612 N N . ALA B 1 175 ? 20.406 -2.232 3.143 1 49.16 175 ALA B N 1
ATOM 3613 C CA . ALA B 1 175 ? 19.094 -2.215 2.502 1 49.16 175 ALA B CA 1
ATOM 3614 C C . ALA B 1 175 ? 18.156 -3.217 3.158 1 49.16 175 ALA B C 1
ATOM 3616 O O . ALA B 1 175 ? 16.953 -2.961 3.279 1 49.16 175 ALA B O 1
ATOM 3617 N N . ILE B 1 176 ? 18.781 -4.355 3.541 1 52.56 176 ILE B N 1
ATOM 3618 C CA . ILE B 1 176 ? 17.984 -5.363 4.242 1 52.56 176 ILE B CA 1
ATOM 3619 C C . ILE B 1 176 ? 17.453 -4.785 5.551 1 52.56 176 ILE B C 1
ATOM 3621 O O . ILE B 1 176 ? 16.312 -5.059 5.938 1 52.56 176 ILE B O 1
ATOM 3625 N N . GLN B 1 177 ? 18.312 -4.051 6.086 1 47.62 177 GLN B N 1
ATOM 3626 C CA . GLN B 1 177 ? 17.953 -3.463 7.371 1 47.62 177 GLN B CA 1
ATOM 3627 C C . GLN B 1 177 ? 16.766 -2.508 7.227 1 47.62 177 GLN B C 1
ATOM 3629 O O . GLN B 1 177 ? 15.922 -2.418 8.117 1 47.62 177 GLN B O 1
ATOM 3634 N N . ALA B 1 178 ? 16.922 -1.855 6.125 1 44.75 178 ALA B N 1
ATOM 3635 C CA . ALA B 1 178 ? 15.875 -0.871 5.902 1 44.75 178 ALA B CA 1
ATOM 3636 C C . ALA B 1 178 ? 14.531 -1.552 5.648 1 44.75 178 ALA B C 1
ATOM 3638 O O . ALA B 1 178 ? 13.477 -0.983 5.938 1 44.75 178 ALA B O 1
ATOM 3639 N N . ASN B 1 179 ? 14.609 -2.74 5.039 1 46.78 179 ASN B N 1
ATOM 3640 C CA . ASN B 1 179 ? 13.391 -3.42 4.613 1 46.78 179 ASN B CA 1
ATOM 3641 C C . ASN B 1 179 ? 13 -4.531 5.582 1 46.78 179 ASN B C 1
ATOM 3643 O O . ASN B 1 179 ? 12.383 -5.523 5.18 1 46.78 179 ASN B O 1
ATOM 3647 N N . LYS B 1 180 ? 13.648 -4.484 6.746 1 48.16 180 LYS B N 1
ATOM 3648 C CA . LYS B 1 180 ? 13.805 -5.602 7.672 1 48.16 180 LYS B CA 1
ATOM 3649 C C . LYS B 1 180 ? 12.453 -6.219 8.016 1 48.16 180 LYS B C 1
ATOM 3651 O O . LYS B 1 180 ? 12.289 -7.441 7.949 1 48.16 180 LYS B O 1
ATOM 3656 N N . ALA B 1 181 ? 11.586 -5.418 8.711 1 49.12 181 ALA B N 1
ATOM 3657 C CA . ALA B 1 181 ? 10.688 -6.117 9.625 1 49.12 181 ALA B CA 1
ATOM 3658 C C . ALA B 1 181 ? 9.625 -6.906 8.859 1 49.12 181 ALA B C 1
ATOM 3660 O O . ALA B 1 181 ? 9.234 -7.996 9.281 1 49.12 181 ALA B O 1
ATOM 3661 N N . GLY B 1 182 ? 9.711 -6.824 7.488 1 56.91 182 GLY B N 1
ATOM 3662 C CA . GLY B 1 182 ? 8.586 -7.52 6.898 1 56.91 182 GLY B CA 1
ATOM 3663 C C . GLY B 1 182 ? 8.992 -8.562 5.879 1 56.91 182 GLY B C 1
ATOM 3664 O O . GLY B 1 182 ? 8.453 -9.672 5.867 1 56.91 182 GLY B O 1
ATOM 3665 N N . ILE B 1 183 ? 10.141 -8.391 5.414 1 63.88 183 ILE B N 1
ATOM 3666 C CA . ILE B 1 183 ? 10.492 -9.281 4.316 1 63.88 183 ILE B CA 1
ATOM 3667 C C . ILE B 1 183 ? 11.141 -10.547 4.867 1 63.88 183 ILE B C 1
ATOM 3669 O O . ILE B 1 183 ? 10.961 -11.633 4.312 1 63.88 183 ILE B O 1
ATOM 3673 N N . MET B 1 184 ? 11.828 -10.391 6.016 1 70.12 184 MET B N 1
ATOM 3674 C CA . MET B 1 184 ? 12.508 -11.523 6.645 1 70.12 184 MET B CA 1
ATOM 3675 C C . MET B 1 184 ? 11.5 -12.555 7.145 1 70.12 184 MET B C 1
ATOM 3677 O O . MET B 1 184 ? 11.797 -13.75 7.184 1 70.12 184 MET B O 1
ATOM 3681 N N . GLU B 1 185 ? 10.375 -12.008 7.402 1 72.44 185 GLU B N 1
ATOM 3682 C CA . GLU B 1 185 ? 9.352 -12.867 7.996 1 72.44 185 GLU B CA 1
ATOM 3683 C C . GLU B 1 185 ? 8.578 -13.625 6.918 1 72.44 185 GLU B C 1
ATOM 3685 O O . GLU B 1 185 ? 8.047 -14.703 7.176 1 72.44 185 GLU B O 1
ATOM 3690 N N . ILE B 1 186 ? 8.664 -13.125 5.805 1 74.62 186 ILE B N 1
ATOM 3691 C CA . ILE B 1 186 ? 7.742 -13.688 4.816 1 74.62 186 ILE B CA 1
ATOM 3692 C C . ILE B 1 186 ? 8.508 -14.594 3.854 1 74.62 186 ILE B C 1
ATOM 3694 O O . ILE B 1 186 ? 7.902 -15.398 3.141 1 74.62 186 ILE B O 1
ATOM 3698 N N . ALA B 1 187 ? 9.773 -14.555 3.887 1 86.44 187 ALA B N 1
ATOM 3699 C CA . ALA B 1 187 ? 10.57 -15.273 2.898 1 86.44 187 ALA B CA 1
ATOM 3700 C C . ALA B 1 187 ? 10.57 -16.766 3.182 1 86.44 187 ALA B C 1
ATOM 3702 O O . ALA B 1 187 ? 10.781 -17.188 4.32 1 86.44 187 ALA B O 1
ATOM 3703 N N . ASP B 1 188 ? 10.312 -17.531 2.137 1 92.19 188 ASP B N 1
ATOM 3704 C CA . ASP B 1 188 ? 10.5 -18.984 2.207 1 92.19 188 ASP B CA 1
ATOM 3705 C C . ASP B 1 188 ? 11.875 -19.375 1.686 1 92.19 188 ASP B C 1
ATOM 3707 O O . ASP B 1 188 ? 12.375 -20.469 2.006 1 92.19 188 ASP B O 1
ATOM 3711 N N . LEU B 1 189 ? 12.414 -18.547 0.882 1 95.12 189 LEU B N 1
ATOM 3712 C CA . LEU B 1 189 ? 13.719 -18.734 0.261 1 95.12 189 LEU B CA 1
ATOM 3713 C C . LEU B 1 189 ? 14.43 -17.406 0.053 1 95.12 189 LEU B C 1
ATOM 3715 O O . LEU B 1 189 ? 13.836 -16.453 -0.443 1 95.12 189 LEU B O 1
ATOM 3719 N N . PHE B 1 190 ? 15.664 -17.375 0.481 1 92.88 190 PHE B N 1
ATOM 3720 C CA . PHE B 1 190 ? 16.5 -16.234 0.174 1 92.88 190 PHE B CA 1
ATOM 3721 C C . PHE B 1 190 ? 17.484 -16.562 -0.952 1 92.88 190 PHE B C 1
ATOM 3723 O O . PHE B 1 190 ? 18.094 -17.641 -0.959 1 92.88 190 PHE B O 1
ATOM 3730 N N . VAL B 1 191 ? 17.594 -15.656 -1.857 1 95.81 191 VAL B N 1
ATOM 3731 C CA . VAL B 1 191 ? 18.578 -15.781 -2.93 1 95.81 191 VAL B CA 1
ATOM 3732 C C . VAL B 1 191 ? 19.516 -14.578 -2.914 1 95.81 191 VAL B C 1
ATOM 3734 O O . VAL B 1 191 ? 19.078 -13.438 -3.064 1 95.81 191 VAL B O 1
ATOM 3737 N N . ILE B 1 192 ? 20.781 -14.828 -2.691 1 95.38 192 ILE B N 1
ATOM 3738 C CA . ILE B 1 192 ? 21.781 -13.781 -2.873 1 95.38 192 ILE B CA 1
ATOM 3739 C C . ILE B 1 192 ? 22.266 -13.773 -4.324 1 95.38 192 ILE B C 1
ATOM 3741 O O . ILE B 1 192 ? 23.109 -14.578 -4.711 1 95.38 192 ILE B O 1
ATOM 3745 N N . ASN B 1 193 ? 21.672 -12.914 -5.098 1 95.38 193 ASN B N 1
ATOM 3746 C CA . ASN B 1 193 ? 22.062 -12.773 -6.5 1 95.38 193 ASN B CA 1
ATOM 3747 C C . ASN B 1 193 ? 23.281 -11.867 -6.664 1 95.38 193 ASN B C 1
ATOM 3749 O O . ASN B 1 193 ? 23.641 -11.148 -5.738 1 95.38 193 ASN B O 1
ATOM 3753 N N . LYS B 1 194 ? 23.938 -11.898 -7.809 1 96.19 194 LYS B N 1
ATOM 3754 C CA . LYS B 1 194 ? 25.219 -11.242 -8.07 1 96.19 194 LYS B CA 1
ATOM 3755 C C . LYS B 1 194 ? 26.297 -11.742 -7.109 1 96.19 194 LYS B C 1
ATOM 3757 O O . LYS B 1 194 ? 27.031 -10.945 -6.539 1 96.19 194 LYS B O 1
ATOM 3762 N N . ALA B 1 195 ? 26.266 -13 -6.953 1 96.19 195 ALA B N 1
ATOM 3763 C CA . ALA B 1 195 ? 27.125 -13.664 -5.969 1 96.19 195 ALA B CA 1
ATOM 3764 C C . ALA B 1 195 ? 28.594 -13.578 -6.383 1 96.19 195 ALA B C 1
ATOM 3766 O O . ALA B 1 195 ? 29.469 -13.984 -5.629 1 96.19 195 ALA B O 1
ATOM 3767 N N . ASP B 1 196 ? 28.875 -13.094 -7.523 1 95.62 196 ASP B N 1
ATOM 3768 C CA . ASP B 1 196 ? 30.234 -12.891 -8 1 95.62 196 ASP B CA 1
ATOM 3769 C C . ASP B 1 196 ? 30.828 -11.586 -7.457 1 95.62 196 ASP B C 1
ATOM 3771 O O . ASP B 1 196 ? 32.031 -11.32 -7.629 1 95.62 196 ASP B O 1
ATOM 3775 N N . ARG B 1 197 ? 30.078 -10.844 -6.75 1 93.12 197 ARG B N 1
ATOM 3776 C CA . ARG B 1 197 ? 30.531 -9.555 -6.219 1 93.12 197 ARG B CA 1
ATOM 3777 C C . ARG B 1 197 ? 31.141 -9.719 -4.832 1 93.12 197 ARG B C 1
ATOM 3779 O O . ARG B 1 197 ? 30.891 -10.719 -4.152 1 93.12 197 ARG B O 1
ATOM 3786 N N . ALA B 1 198 ? 31.875 -8.672 -4.477 1 91.94 198 ALA B N 1
ATOM 3787 C CA . ALA B 1 198 ? 32.469 -8.648 -3.143 1 91.94 198 ALA B CA 1
ATOM 3788 C C . ALA B 1 198 ? 31.391 -8.492 -2.066 1 91.94 198 ALA B C 1
ATOM 3790 O O . ALA B 1 198 ? 30.344 -7.879 -2.305 1 91.94 198 ALA B O 1
ATOM 3791 N N . GLY B 1 199 ? 31.625 -9.156 -0.914 1 92.5 199 GLY B N 1
ATOM 3792 C CA . GLY B 1 199 ? 30.75 -8.984 0.232 1 92.5 199 GLY B CA 1
ATOM 3793 C C . GLY B 1 199 ? 29.766 -10.133 0.418 1 92.5 199 GLY B C 1
ATOM 3794 O O . GLY B 1 199 ? 28.906 -10.094 1.301 1 92.5 199 GLY B O 1
ATOM 3795 N N . LEU B 1 200 ? 29.891 -11.125 -0.458 1 93.88 200 LEU B N 1
ATOM 3796 C CA . LEU B 1 200 ? 28.984 -12.273 -0.413 1 93.88 200 LEU B CA 1
ATOM 3797 C C . LEU B 1 200 ? 29.031 -12.945 0.955 1 93.88 200 LEU B C 1
ATOM 3799 O O . LEU B 1 200 ? 27.984 -13.172 1.572 1 93.88 200 LEU B O 1
ATOM 3803 N N . ALA B 1 201 ? 30.203 -13.219 1.389 1 93.69 201 ALA B N 1
ATOM 3804 C CA . ALA B 1 201 ? 30.359 -13.945 2.646 1 93.69 201 ALA B CA 1
ATOM 3805 C C . ALA B 1 201 ? 29.781 -13.156 3.814 1 93.69 201 ALA B C 1
ATOM 3807 O O . ALA B 1 201 ? 29.094 -13.719 4.672 1 93.69 201 ALA B O 1
ATOM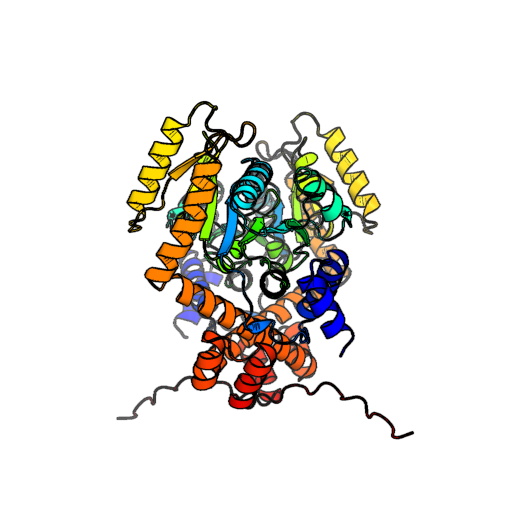 3808 N N . GLU B 1 202 ? 30.062 -11.906 3.824 1 92.06 202 GLU B N 1
ATOM 3809 C CA . GLU B 1 202 ? 29.531 -11.047 4.875 1 92.06 202 GLU B CA 1
ATOM 3810 C C . GLU B 1 202 ? 28.016 -10.969 4.816 1 92.06 202 GLU B C 1
ATOM 3812 O O . GLU B 1 202 ? 27.344 -11.055 5.848 1 92.06 202 GLU B O 1
ATOM 3817 N N . THR B 1 203 ? 27.5 -10.852 3.697 1 90.25 203 THR B N 1
ATOM 3818 C CA . THR B 1 203 ? 26.047 -10.781 3.51 1 90.25 203 THR B CA 1
ATOM 3819 C C . THR B 1 203 ? 25.375 -12.07 3.982 1 90.25 203 THR B C 1
ATOM 3821 O O . THR B 1 203 ? 24.359 -12.023 4.672 1 90.25 203 THR B O 1
ATOM 3824 N N . ARG B 1 204 ? 25.953 -13.172 3.604 1 92.5 204 ARG B N 1
ATOM 3825 C CA . ARG B 1 204 ? 25.391 -14.453 4.023 1 92.5 204 ARG B CA 1
ATOM 3826 C C . ARG B 1 204 ? 25.438 -14.594 5.543 1 92.5 204 ARG B C 1
ATOM 3828 O O . ARG B 1 204 ? 24.453 -15.023 6.152 1 92.5 204 ARG B O 1
ATOM 3835 N N . ARG B 1 205 ? 26.5 -14.227 6.121 1 90.5 205 ARG B N 1
ATOM 3836 C CA . ARG B 1 205 ? 26.641 -14.297 7.574 1 90.5 205 A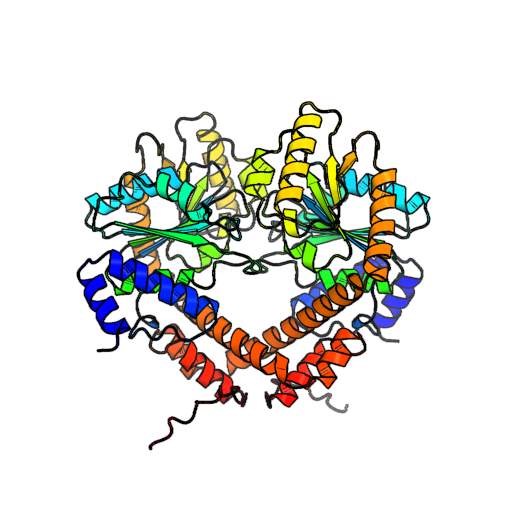RG B CA 1
ATOM 3837 C C . ARG B 1 205 ? 25.594 -13.422 8.258 1 90.5 205 ARG B C 1
ATOM 3839 O O . ARG B 1 205 ? 24.953 -13.852 9.219 1 90.5 205 ARG B O 1
ATOM 3846 N N . ASP B 1 206 ? 25.484 -12.297 7.762 1 85.25 206 ASP B N 1
ATOM 3847 C CA . ASP B 1 206 ? 24.516 -11.367 8.336 1 85.25 206 ASP B CA 1
ATOM 3848 C C . ASP B 1 206 ? 23.094 -11.898 8.211 1 85.25 206 ASP B C 1
ATOM 3850 O O . ASP B 1 206 ? 22.297 -11.797 9.156 1 85.25 206 ASP B O 1
ATOM 3854 N N . LEU B 1 207 ? 22.812 -12.414 7.066 1 86.38 207 LEU B N 1
ATOM 3855 C CA . LEU B 1 207 ? 21.484 -12.969 6.824 1 86.38 207 LEU B CA 1
ATOM 3856 C C . LEU B 1 207 ? 21.203 -14.133 7.766 1 86.38 207 LEU B C 1
ATOM 3858 O O . LEU B 1 207 ? 20.125 -14.211 8.359 1 86.38 207 LEU B O 1
ATOM 3862 N N . VAL B 1 208 ? 22.156 -14.953 7.906 1 88.19 208 VAL B N 1
ATOM 3863 C CA . VAL B 1 208 ? 22.016 -16.109 8.789 1 88.19 208 VAL B CA 1
ATOM 3864 C C . VAL B 1 208 ? 21.781 -15.625 10.227 1 88.19 208 VAL B C 1
ATOM 3866 O O . VAL B 1 208 ? 20.891 -16.141 10.914 1 88.19 208 VAL B O 1
ATOM 3869 N N . ALA B 1 209 ? 22.484 -14.641 10.609 1 84.31 209 ALA B N 1
ATOM 3870 C CA . ALA B 1 209 ? 22.344 -14.102 11.961 1 84.31 209 ALA B CA 1
ATOM 3871 C C . ALA B 1 209 ? 20.953 -13.523 12.18 1 84.31 209 ALA B C 1
ATOM 3873 O O . ALA B 1 209 ? 20.344 -13.734 13.234 1 84.31 209 ALA B O 1
ATOM 3874 N N . MET B 1 210 ? 20.516 -12.891 11.227 1 80.06 210 MET B N 1
ATOM 3875 C CA . MET B 1 210 ? 19.188 -12.289 11.328 1 80.06 210 MET B CA 1
ATOM 3876 C C . MET B 1 210 ? 18.109 -13.359 11.398 1 80.06 210 MET B C 1
ATOM 3878 O O . MET B 1 210 ? 17.141 -13.227 12.148 1 80.06 210 MET B O 1
ATOM 3882 N N . LEU B 1 211 ? 18.25 -14.352 10.539 1 83 211 LEU B N 1
ATOM 3883 C CA . LEU B 1 211 ? 17.266 -15.43 10.523 1 83 211 LEU B CA 1
ATOM 3884 C C . LEU B 1 211 ? 17.266 -16.203 11.836 1 83 211 LEU B C 1
ATOM 3886 O O . LEU B 1 211 ? 16.219 -16.625 12.32 1 83 211 LEU B O 1
ATOM 3890 N N . ASP B 1 212 ? 18.344 -16.328 12.406 1 81.69 212 ASP B N 1
ATOM 3891 C CA . ASP B 1 212 ? 18.453 -17.031 13.688 1 81.69 212 ASP B CA 1
ATOM 3892 C C . ASP B 1 212 ? 17.828 -16.219 14.812 1 81.69 212 ASP B C 1
ATOM 3894 O O . ASP B 1 212 ? 17.219 -16.781 15.719 1 81.69 212 ASP B O 1
ATOM 3898 N N . LEU B 1 213 ? 17.922 -14.969 14.68 1 76.62 213 LEU B N 1
ATOM 3899 C CA . LEU B 1 213 ? 17.328 -14.086 15.672 1 76.62 213 LEU B CA 1
ATOM 3900 C C . LEU B 1 213 ? 15.812 -14.133 15.602 1 76.62 213 LEU B C 1
ATOM 3902 O O . LEU B 1 213 ? 15.133 -13.969 16.625 1 76.62 213 LEU B O 1
ATOM 3906 N N . GLY B 1 214 ? 15.352 -14.273 14.453 1 71.69 214 GLY B N 1
ATOM 3907 C CA . GLY B 1 214 ? 13.914 -14.312 14.266 1 71.69 214 GLY B CA 1
ATOM 3908 C C . GLY B 1 214 ? 13.297 -15.641 14.672 1 71.69 214 GLY B C 1
ATOM 3909 O O . GLY B 1 214 ? 12.07 -15.781 14.68 1 71.69 214 GLY B O 1
ATOM 3910 N N . HIS B 1 215 ? 14 -16.516 15.086 1 65.5 215 HIS B N 1
ATOM 3911 C CA . HIS B 1 215 ? 13.602 -17.828 15.578 1 65.5 215 HIS B CA 1
ATOM 3912 C C . HIS B 1 215 ? 12.648 -18.516 14.609 1 65.5 215 HIS B C 1
ATOM 3914 O O . HIS B 1 215 ? 11.68 -19.156 15.023 1 65.5 215 HIS B O 1
ATOM 3920 N N . ARG B 1 216 ? 12.859 -18.312 13.414 1 68.94 216 ARG B N 1
ATOM 3921 C CA . ARG B 1 216 ? 12.039 -19.016 12.438 1 68.94 216 ARG B CA 1
ATOM 3922 C C . ARG B 1 216 ? 12.547 -20.438 12.234 1 68.94 216 ARG B C 1
ATOM 3924 O O . ARG B 1 216 ? 13.711 -20.656 11.883 1 68.94 216 ARG B O 1
ATOM 3931 N N . GLU B 1 217 ? 11.664 -21.391 12.562 1 74.06 217 GLU B N 1
ATOM 3932 C CA . GLU B 1 217 ? 11.969 -22.812 12.359 1 74.06 217 GLU B CA 1
ATOM 3933 C C . GLU B 1 217 ? 10.922 -23.484 11.477 1 74.06 217 GLU B C 1
ATOM 3935 O O . GLU B 1 217 ? 9.727 -23.438 11.773 1 74.06 217 GLU B O 1
ATOM 3940 N N . PRO B 1 218 ? 11.484 -24.141 10.375 1 81.69 218 PRO B N 1
ATOM 3941 C CA . PRO B 1 218 ? 12.859 -24.219 9.875 1 81.69 218 PRO B CA 1
ATOM 3942 C C . PRO B 1 218 ? 13.32 -22.922 9.227 1 81.69 218 PRO B C 1
ATOM 3944 O O . PRO B 1 218 ? 12.5 -22.141 8.727 1 81.69 218 PRO B O 1
ATOM 3947 N N . ARG B 1 219 ? 14.617 -22.703 9.305 1 88.5 219 ARG B N 1
ATOM 3948 C CA . ARG B 1 219 ? 15.211 -21.531 8.672 1 88.5 219 ARG B CA 1
ATOM 3949 C C . ARG B 1 219 ? 15.055 -21.594 7.152 1 88.5 219 ARG B C 1
ATOM 3951 O O . ARG B 1 219 ? 15.328 -22.625 6.535 1 88.5 219 ARG B O 1
ATOM 3958 N N . PRO B 1 220 ? 14.672 -20.547 6.59 1 92.5 220 PRO B N 1
ATOM 3959 C CA . PRO B 1 220 ? 14.609 -20.531 5.129 1 92.5 220 PRO B CA 1
ATOM 3960 C C . PRO B 1 220 ? 15.969 -20.75 4.477 1 92.5 220 PRO B C 1
ATOM 3962 O O . PRO B 1 220 ? 16.984 -20.25 4.98 1 92.5 220 PRO B O 1
ATOM 3965 N N . PRO B 1 221 ? 15.992 -21.562 3.477 1 95.69 221 PRO B N 1
ATOM 3966 C CA . PRO B 1 221 ? 17.266 -21.75 2.77 1 95.69 221 PRO B CA 1
ATOM 3967 C C . PRO B 1 221 ? 17.781 -20.469 2.135 1 95.69 221 PRO B C 1
ATOM 3969 O O . PRO B 1 221 ? 17 -19.562 1.815 1 95.69 221 PRO B O 1
ATOM 3972 N N . ILE B 1 222 ? 19.141 -20.422 2.062 1 95.62 222 ILE B N 1
ATOM 3973 C CA . ILE B 1 222 ? 19.828 -19.344 1.387 1 95.62 222 ILE B CA 1
ATOM 3974 C C . ILE B 1 222 ? 20.641 -19.891 0.211 1 95.62 222 ILE B C 1
ATOM 3976 O O . ILE B 1 222 ? 21.531 -20.719 0.396 1 95.62 222 ILE B O 1
ATOM 3980 N N . LEU B 1 223 ? 20.281 -19.484 -0.986 1 98.19 223 LEU B N 1
ATOM 3981 C CA . LEU B 1 223 ? 21 -19.922 -2.18 1 98.19 223 LEU B CA 1
ATOM 3982 C C . LEU B 1 223 ? 21.656 -18.734 -2.883 1 98.19 223 LEU B C 1
ATOM 3984 O O . LEU B 1 223 ? 21.234 -17.594 -2.684 1 98.19 223 LEU B O 1
ATOM 3988 N N . GLU B 1 224 ? 22.688 -19.031 -3.619 1 97.94 224 GLU B N 1
ATOM 3989 C CA . GLU B 1 224 ? 23.438 -17.984 -4.316 1 97.94 224 GLU B CA 1
ATOM 3990 C C . GLU B 1 224 ? 23.297 -18.125 -5.832 1 97.94 224 GLU B C 1
ATOM 3992 O O . GLU B 1 224 ? 23.297 -19.234 -6.359 1 97.94 224 GLU B O 1
ATOM 3997 N N . THR B 1 225 ? 23.203 -17.016 -6.469 1 98.19 225 THR B N 1
ATOM 3998 C CA . THR B 1 225 ? 23.094 -17.047 -7.922 1 98.19 225 THR B CA 1
ATOM 3999 C C . THR B 1 225 ? 23.906 -15.922 -8.547 1 98.19 225 THR B C 1
ATOM 4001 O O . THR B 1 225 ? 24.219 -14.93 -7.887 1 98.19 225 THR B O 1
ATOM 4004 N N . VAL B 1 226 ? 24.344 -16.125 -9.727 1 97.69 226 VAL B N 1
ATOM 4005 C CA . VAL B 1 226 ? 24.75 -15.094 -10.68 1 97.69 226 VAL B CA 1
ATOM 4006 C C . VAL B 1 226 ? 23.859 -15.164 -11.922 1 97.69 226 VAL B C 1
ATOM 4008 O O . VAL B 1 226 ? 24.141 -15.914 -12.852 1 97.69 226 VAL B O 1
ATOM 4011 N N . ALA B 1 227 ? 22.844 -14.391 -11.938 1 93.75 227 ALA B N 1
ATOM 4012 C CA . ALA B 1 227 ? 21.766 -14.516 -12.922 1 93.75 227 ALA B CA 1
ATOM 4013 C C . ALA B 1 227 ? 22.281 -14.289 -14.336 1 93.75 227 ALA B C 1
ATOM 4015 O O . ALA B 1 227 ? 21.828 -14.945 -15.281 1 93.75 227 ALA B O 1
ATOM 4016 N N . THR B 1 228 ? 23.203 -13.438 -14.43 1 92.31 228 THR B N 1
ATOM 4017 C CA . THR B 1 228 ? 23.703 -13.086 -15.758 1 92.31 228 THR B CA 1
ATOM 4018 C C . THR B 1 228 ? 24.375 -14.289 -16.422 1 92.31 228 THR B C 1
ATOM 4020 O O . THR B 1 228 ? 24.25 -14.492 -17.625 1 92.31 228 THR B O 1
ATOM 4023 N N . SER B 1 229 ? 25.016 -15.148 -15.633 1 95 229 SER B N 1
ATOM 4024 C CA . SER B 1 229 ? 25.688 -16.328 -16.172 1 95 229 SER B CA 1
ATOM 4025 C C . SER B 1 229 ? 24.797 -17.562 -16.047 1 95 229 SER B C 1
ATOM 4027 O O . SER B 1 229 ? 25.031 -18.578 -16.703 1 95 229 SER B O 1
ATOM 4029 N N . GLY B 1 230 ? 23.891 -17.516 -15.172 1 95.25 230 GLY B N 1
ATOM 4030 C CA . GLY B 1 230 ? 23 -18.656 -14.93 1 95.25 230 GLY B CA 1
ATOM 4031 C C . GLY B 1 230 ? 23.453 -19.531 -13.773 1 95.25 230 GLY B C 1
ATOM 4032 O O . GLY B 1 230 ? 22.766 -20.469 -13.398 1 95.25 230 GLY B O 1
ATOM 4033 N N . GLU B 1 231 ? 24.562 -19.125 -13.203 1 97.44 231 GLU B N 1
ATOM 4034 C CA . GLU B 1 231 ? 25.078 -19.891 -12.078 1 97.44 231 GLU B CA 1
ATOM 4035 C C . GLU B 1 231 ? 24.094 -19.906 -10.914 1 97.44 231 GLU B C 1
ATOM 4037 O O . GLU B 1 231 ? 23.562 -18.859 -10.539 1 97.44 231 GLU B O 1
ATOM 4042 N N . GLY B 1 232 ? 23.797 -21.125 -10.43 1 98.12 232 GLY B N 1
ATOM 4043 C CA . GLY B 1 232 ? 22.969 -21.266 -9.242 1 98.12 232 GLY B CA 1
ATOM 4044 C C . GLY B 1 232 ? 21.484 -21.25 -9.547 1 98.12 232 GLY B C 1
ATOM 4045 O O . GLY B 1 232 ? 20.656 -21.5 -8.664 1 98.12 232 GLY B O 1
ATOM 4046 N N . THR B 1 233 ? 21.109 -21 -10.742 1 97.25 233 THR B N 1
ATOM 4047 C CA . THR B 1 233 ? 19.703 -20.828 -11.117 1 97.25 233 THR B CA 1
ATOM 4048 C C . THR B 1 233 ? 18.953 -22.156 -11.031 1 97.25 233 THR B C 1
ATOM 4050 O O . THR B 1 233 ? 17.812 -22.203 -10.562 1 97.25 233 THR B O 1
ATOM 4053 N N . ASP B 1 234 ? 19.578 -23.219 -11.445 1 98 234 ASP B N 1
ATOM 4054 C CA . ASP B 1 234 ? 18.953 -24.547 -11.383 1 98 234 ASP B CA 1
ATOM 4055 C C . ASP B 1 234 ? 18.641 -24.922 -9.945 1 98 234 ASP B C 1
ATOM 4057 O O . ASP B 1 234 ? 17.562 -25.469 -9.664 1 98 234 ASP B O 1
ATOM 4061 N N . ALA B 1 235 ? 19.531 -24.641 -9.109 1 98.38 235 ALA B N 1
ATOM 4062 C CA . ALA B 1 235 ? 19.328 -24.938 -7.695 1 98.38 235 ALA B CA 1
ATOM 4063 C C . ALA B 1 235 ? 18.125 -24.172 -7.141 1 98.38 235 ALA B C 1
ATOM 4065 O O . ALA B 1 235 ? 17.328 -24.734 -6.383 1 98.38 235 ALA B O 1
ATOM 4066 N N . VAL B 1 236 ? 18.016 -22.922 -7.508 1 98.56 236 VAL B N 1
ATOM 4067 C CA . VAL B 1 236 ? 16.891 -22.109 -7.055 1 98.56 236 VAL B CA 1
ATOM 4068 C C . VAL B 1 236 ? 15.594 -22.641 -7.637 1 98.56 236 VAL B C 1
ATOM 4070 O O . VAL B 1 236 ? 14.594 -22.781 -6.926 1 98.56 236 VAL B O 1
ATOM 4073 N N . ALA B 1 237 ? 15.609 -23 -8.906 1 98.44 237 ALA B N 1
ATOM 4074 C CA . ALA B 1 237 ? 14.422 -23.531 -9.57 1 98.44 237 ALA B CA 1
ATOM 4075 C C . ALA B 1 237 ? 13.938 -24.812 -8.883 1 98.44 237 ALA B C 1
ATOM 4077 O O . ALA B 1 237 ? 12.742 -24.969 -8.625 1 98.44 237 ALA B O 1
ATOM 4078 N N . GLU B 1 238 ? 14.859 -25.641 -8.578 1 98.25 238 GLU B N 1
ATOM 4079 C CA . GLU B 1 238 ? 14.531 -26.891 -7.895 1 98.25 238 GLU B CA 1
ATOM 4080 C C . GLU B 1 238 ? 14.031 -26.625 -6.48 1 98.25 238 GLU B C 1
ATOM 4082 O O . GLU B 1 238 ? 13.07 -27.266 -6.031 1 98.25 238 GLU B O 1
ATOM 4087 N N . ALA B 1 239 ? 14.648 -25.734 -5.848 1 98.31 239 ALA B N 1
ATOM 4088 C CA . ALA B 1 239 ? 14.297 -25.422 -4.461 1 98.31 239 ALA B CA 1
ATOM 4089 C C . ALA B 1 239 ? 12.867 -24.906 -4.363 1 98.31 239 ALA B C 1
ATOM 4091 O O . ALA B 1 239 ? 12.141 -25.234 -3.424 1 98.31 239 ALA B O 1
ATOM 4092 N N . VAL B 1 240 ? 12.477 -24.078 -5.258 1 97.94 240 VAL B N 1
ATOM 4093 C CA . VAL B 1 240 ? 11.141 -23.484 -5.25 1 97.94 240 VAL B CA 1
ATOM 4094 C C . VAL B 1 240 ? 10.094 -24.594 -5.309 1 97.94 240 VAL B C 1
ATOM 4096 O O . VAL B 1 240 ? 9.156 -24.609 -4.508 1 97.94 240 VAL B O 1
ATOM 4099 N N . VAL B 1 241 ? 10.273 -25.547 -6.219 1 97.62 241 VAL B N 1
ATOM 4100 C CA . VAL B 1 241 ? 9.32 -26.641 -6.395 1 97.62 241 VAL B CA 1
ATOM 4101 C C . VAL B 1 241 ? 9.336 -27.547 -5.164 1 97.62 241 VAL B C 1
ATOM 4103 O O . VAL B 1 241 ? 8.281 -27.938 -4.668 1 97.62 241 VAL B O 1
ATOM 4106 N N . ALA B 1 242 ? 10.508 -27.797 -4.688 1 97.62 242 ALA B N 1
ATOM 4107 C CA . ALA B 1 242 ? 10.641 -28.641 -3.506 1 97.62 242 ALA B CA 1
ATOM 4108 C C . ALA B 1 242 ? 9.992 -28 -2.289 1 97.62 242 ALA B C 1
ATOM 4110 O O . ALA B 1 242 ? 9.32 -28.672 -1.502 1 97.62 242 ALA B O 1
ATOM 4111 N N . LEU B 1 243 ? 10.211 -26.719 -2.164 1 97.38 243 LEU B N 1
ATOM 4112 C CA . LEU B 1 243 ? 9.633 -25.984 -1.044 1 97.38 243 LEU B CA 1
ATOM 4113 C C . LEU B 1 243 ? 8.109 -25.984 -1.124 1 97.38 243 LEU B C 1
ATOM 4115 O O . LEU B 1 243 ? 7.43 -26.141 -0.106 1 97.38 243 LEU B O 1
ATOM 4119 N N . ALA B 1 244 ? 7.602 -25.797 -2.283 1 96.81 244 ALA B N 1
ATOM 4120 C CA . ALA B 1 244 ? 6.152 -25.844 -2.457 1 96.81 244 ALA B CA 1
ATOM 4121 C C . ALA B 1 244 ? 5.598 -27.188 -1.989 1 96.81 244 ALA B C 1
ATOM 4123 O O . ALA B 1 244 ? 4.59 -27.234 -1.278 1 96.81 244 ALA B O 1
ATOM 4124 N N . ALA B 1 245 ? 6.254 -28.234 -2.414 1 96.62 245 ALA B N 1
ATOM 4125 C CA . ALA B 1 245 ? 5.836 -29.578 -2.014 1 96.62 245 ALA B CA 1
ATOM 4126 C C . ALA B 1 245 ? 5.922 -29.75 -0.5 1 96.62 245 ALA B C 1
ATOM 4128 O O . ALA B 1 245 ? 5.012 -30.297 0.121 1 96.62 245 ALA B O 1
ATOM 4129 N N . GLU B 1 246 ? 6.957 -29.281 0.06 1 96.12 246 GLU B N 1
ATOM 4130 C CA . GLU B 1 246 ? 7.148 -29.375 1.504 1 96.12 246 GLU B CA 1
ATOM 4131 C C . GLU B 1 246 ? 6.07 -28.594 2.258 1 96.12 246 GLU B C 1
ATOM 4133 O O . GLU B 1 246 ? 5.516 -29.094 3.24 1 96.12 246 GLU B O 1
ATOM 4138 N N . LEU B 1 247 ? 5.855 -27.422 1.805 1 94.56 247 LEU B N 1
ATOM 4139 C CA . LEU B 1 247 ? 4.836 -26.578 2.436 1 94.56 247 LEU B CA 1
ATOM 4140 C C . LEU B 1 247 ? 3.459 -27.234 2.322 1 94.56 247 LEU B C 1
ATOM 4142 O O . LEU B 1 247 ? 2.639 -27.125 3.236 1 94.56 247 LEU B O 1
ATOM 4146 N N . ASP B 1 248 ? 3.227 -27.859 1.259 1 94.88 248 ASP B N 1
ATOM 4147 C CA . ASP B 1 248 ? 1.969 -28.562 1.071 1 94.88 248 ASP B CA 1
ATOM 4148 C C . ASP B 1 248 ? 1.847 -29.734 2.055 1 94.88 248 ASP B C 1
ATOM 4150 O O . ASP B 1 248 ? 0.82 -29.891 2.719 1 94.88 248 ASP B O 1
ATOM 4154 N N . ASP B 1 249 ? 2.926 -30.5 2.119 1 95.38 249 ASP B N 1
ATOM 4155 C CA . ASP B 1 249 ? 2.955 -31.656 3.008 1 95.38 249 ASP B CA 1
ATOM 4156 C C . ASP B 1 249 ? 2.715 -31.234 4.457 1 95.38 249 ASP B C 1
ATOM 4158 O O . ASP B 1 249 ? 2.066 -31.953 5.219 1 95.38 249 ASP B O 1
ATOM 4162 N N . ARG B 1 250 ? 3.121 -30.062 4.723 1 94 250 ARG B N 1
ATOM 4163 C CA . ARG B 1 250 ? 3.008 -29.562 6.09 1 94 250 ARG B CA 1
ATOM 4164 C C . ARG B 1 250 ? 1.675 -28.859 6.305 1 94 250 ARG B C 1
ATOM 4166 O O . ARG B 1 250 ? 1.391 -28.375 7.406 1 94 250 ARG B O 1
ATOM 4173 N N . GLY B 1 251 ? 0.932 -28.703 5.277 1 93.62 251 GLY B N 1
ATOM 4174 C CA . GLY B 1 251 ? -0.376 -28.078 5.395 1 93.62 251 GLY B CA 1
ATOM 4175 C C . GLY B 1 251 ? -0.318 -26.562 5.363 1 93.62 251 GLY B C 1
ATOM 4176 O O . GLY B 1 251 ? -1.344 -25.891 5.512 1 93.62 251 GLY B O 1
ATOM 4177 N N . ILE B 1 252 ? 0.803 -26.031 5.176 1 92.31 252 ILE B N 1
ATOM 4178 C CA . ILE B 1 252 ? 0.987 -24.594 5.164 1 92.31 252 ILE B CA 1
ATOM 4179 C C . ILE B 1 252 ? 0.383 -24 3.889 1 92.31 252 ILE B C 1
ATOM 4181 O O . ILE B 1 252 ? -0.274 -22.953 3.928 1 92.31 252 ILE B O 1
ATOM 4185 N N . LEU B 1 253 ? 0.58 -24.641 2.814 1 92.81 253 LEU B N 1
ATOM 4186 C CA . LEU B 1 253 ? 0.049 -24.172 1.542 1 92.81 253 LEU B CA 1
ATOM 4187 C C . LEU B 1 253 ? -1.476 -24.125 1.567 1 92.81 253 LEU B C 1
ATOM 4189 O O . LEU B 1 253 ? -2.088 -23.203 1.039 1 92.81 253 LEU B O 1
ATOM 4193 N N . LYS B 1 254 ? -2.047 -25.156 2.105 1 92.06 254 LYS B N 1
ATOM 4194 C CA . LYS B 1 254 ? -3.5 -25.188 2.24 1 92.06 254 LYS B CA 1
ATOM 4195 C C . LYS B 1 254 ? -4.008 -23.969 3.006 1 92.06 254 LYS B C 1
ATOM 4197 O O . LYS B 1 254 ? -4.992 -23.344 2.605 1 92.06 254 LYS B O 1
ATOM 4202 N N . SER B 1 255 ? -3.359 -23.688 4.031 1 93.12 255 SER B N 1
ATOM 4203 C CA . SER B 1 255 ? -3.727 -22.531 4.844 1 93.12 255 SER B CA 1
ATOM 4204 C C . SER B 1 255 ? -3.543 -21.219 4.066 1 93.12 255 SER B C 1
ATOM 4206 O O . SER B 1 255 ? -4.383 -20.328 4.141 1 93.12 255 SER B O 1
ATOM 4208 N N . ARG B 1 256 ? -2.494 -21.094 3.307 1 91.62 256 ARG B N 1
ATOM 4209 C CA . ARG B 1 256 ? -2.238 -19.922 2.492 1 91.62 256 ARG B CA 1
ATOM 4210 C C . ARG B 1 256 ? -3.328 -19.734 1.439 1 91.62 256 ARG B C 1
ATOM 4212 O O . ARG B 1 256 ? -3.826 -18.625 1.244 1 91.62 256 ARG B O 1
ATOM 4219 N N . VAL B 1 257 ? -3.639 -20.797 0.832 1 92.38 257 VAL B N 1
ATOM 4220 C CA . VAL B 1 257 ? -4.656 -20.75 -0.212 1 92.38 257 VAL B CA 1
ATOM 4221 C C . VAL B 1 257 ? -6.004 -20.375 0.394 1 92.38 257 VAL B C 1
ATOM 4223 O O . VAL B 1 257 ? -6.723 -19.531 -0.161 1 92.38 257 VAL B O 1
ATOM 4226 N N . ALA B 1 258 ? -6.312 -20.938 1.497 1 92.88 258 ALA B N 1
ATOM 4227 C CA . ALA B 1 258 ? -7.551 -20.609 2.195 1 92.88 258 ALA B CA 1
ATOM 4228 C C . ALA B 1 258 ? -7.594 -19.125 2.557 1 92.88 258 ALA B C 1
ATOM 4230 O O . ALA B 1 258 ? -8.617 -18.453 2.367 1 92.88 258 ALA B O 1
ATOM 4231 N N . ALA B 1 259 ? -6.52 -18.672 3.053 1 91.25 259 ALA B N 1
ATOM 4232 C CA . ALA B 1 259 ? -6.441 -17.266 3.426 1 91.25 259 ALA B CA 1
ATOM 4233 C C . ALA B 1 259 ? -6.645 -16.359 2.211 1 91.25 259 ALA B C 1
ATOM 4235 O O . ALA B 1 259 ? -7.316 -15.328 2.301 1 91.25 259 ALA B O 1
ATOM 4236 N N . ARG B 1 260 ? -6.074 -16.75 1.119 1 89.12 260 ARG B N 1
ATOM 4237 C CA . ARG B 1 260 ? -6.223 -15.977 -0.112 1 89.12 260 ARG B CA 1
ATOM 4238 C C . ARG B 1 260 ? -7.676 -15.969 -0.579 1 89.12 260 ARG B C 1
ATOM 4240 O O . ARG B 1 260 ? -8.18 -14.93 -1.027 1 89.12 260 ARG B O 1
ATOM 4247 N N . ARG B 1 261 ? -8.258 -17.016 -0.493 1 91 261 ARG B N 1
ATOM 4248 C CA . ARG B 1 261 ? -9.664 -17.109 -0.884 1 91 261 ARG B CA 1
ATOM 4249 C C . ARG B 1 261 ? -10.539 -16.25 0.023 1 91 261 ARG B C 1
ATOM 4251 O O . ARG B 1 261 ? -11.461 -15.578 -0.448 1 91 261 ARG B O 1
ATOM 4258 N N . ARG B 1 262 ? -10.227 -16.344 1.233 1 92.31 262 ARG B N 1
ATOM 4259 C CA . ARG B 1 262 ? -10.969 -15.508 2.178 1 92.31 262 ARG B CA 1
ATOM 4260 C C . ARG B 1 262 ? -10.812 -14.031 1.845 1 92.31 262 ARG B C 1
ATOM 4262 O O . ARG B 1 262 ? -11.805 -13.289 1.818 1 92.31 262 ARG B O 1
ATOM 4269 N N . ARG B 1 263 ? -9.68 -13.609 1.574 1 89.25 263 ARG B N 1
ATOM 4270 C CA . ARG B 1 263 ? -9.422 -12.211 1.244 1 89.25 263 ARG B CA 1
ATOM 4271 C C . ARG B 1 263 ? -10.188 -11.797 -0.01 1 89.25 263 ARG B C 1
ATOM 4273 O O . ARG B 1 263 ? -10.656 -10.656 -0.11 1 89.25 263 ARG B O 1
ATOM 4280 N N . ALA B 1 264 ? -10.242 -12.68 -0.887 1 86.69 264 ALA B N 1
ATOM 4281 C CA . ALA B 1 264 ? -10.977 -12.391 -2.115 1 86.69 264 ALA B CA 1
ATOM 4282 C C . ALA B 1 264 ? -12.445 -12.102 -1.82 1 86.69 264 ALA B C 1
ATOM 4284 O O . ALA B 1 264 ? -13.023 -11.164 -2.371 1 86.69 264 ALA B O 1
ATOM 4285 N N . VAL B 1 265 ? -12.953 -12.875 -1.01 1 90.69 265 VAL B N 1
ATOM 4286 C CA . VAL B 1 265 ? -14.359 -12.688 -0.64 1 90.69 265 VAL B CA 1
ATOM 4287 C C . VAL B 1 265 ? -14.523 -11.375 0.128 1 90.69 265 VAL B C 1
ATOM 4289 O O . VAL B 1 265 ? -15.445 -10.609 -0.134 1 90.69 265 VAL B O 1
ATOM 4292 N N . GLU B 1 266 ? -13.625 -11.141 1.022 1 91.56 266 GLU B N 1
ATOM 4293 C CA . GLU B 1 266 ? -13.672 -9.914 1.804 1 91.56 266 GLU B CA 1
ATOM 4294 C C . GLU B 1 266 ? -13.609 -8.68 0.9 1 91.56 266 GLU B C 1
ATOM 4296 O O . GLU B 1 266 ? -14.32 -7.703 1.131 1 91.56 266 GLU B O 1
ATOM 4301 N N . ARG B 1 267 ? -12.859 -8.742 -0.062 1 86.75 267 ARG B N 1
ATOM 4302 C CA . ARG B 1 267 ? -12.75 -7.629 -1.002 1 86.75 267 ARG B CA 1
ATOM 4303 C C . ARG B 1 267 ? -14.078 -7.375 -1.706 1 86.75 267 ARG B C 1
ATOM 4305 O O . ARG B 1 267 ? -14.492 -6.223 -1.866 1 86.75 267 ARG B O 1
ATOM 4312 N N . VAL B 1 268 ? -14.656 -8.414 -2.115 1 85.31 268 VAL B N 1
ATOM 4313 C CA . VAL B 1 268 ? -15.938 -8.281 -2.797 1 85.31 268 VAL B CA 1
ATOM 4314 C C . VAL B 1 268 ? -16.969 -7.699 -1.839 1 85.31 268 VAL B C 1
ATOM 4316 O O . VAL B 1 268 ? -17.75 -6.82 -2.215 1 85.31 268 VAL B O 1
ATOM 4319 N N . ILE B 1 269 ? -16.953 -8.188 -0.649 1 90 269 ILE B N 1
ATOM 4320 C CA . ILE B 1 269 ? -17.859 -7.676 0.363 1 90 269 ILE B CA 1
ATOM 4321 C C . ILE B 1 269 ? -17.656 -6.172 0.53 1 90 269 ILE B C 1
ATOM 4323 O O . ILE B 1 269 ? -18.625 -5.402 0.502 1 90 269 ILE B O 1
ATOM 4327 N N . VAL B 1 270 ? -16.469 -5.797 0.654 1 89.75 270 VAL B N 1
ATOM 4328 C CA . VAL B 1 270 ? -16.125 -4.395 0.877 1 89.75 270 VAL B CA 1
ATOM 4329 C C . VAL B 1 270 ? -16.609 -3.551 -0.3 1 89.75 270 VAL B C 1
ATOM 4331 O O . VAL B 1 270 ? -17.266 -2.523 -0.107 1 89.75 270 VAL B O 1
ATOM 4334 N N . ASP B 1 271 ? -16.344 -4.004 -1.44 1 85.62 271 ASP B N 1
ATOM 4335 C CA . ASP B 1 271 ? -16.734 -3.266 -2.635 1 85.62 271 ASP B CA 1
ATOM 4336 C C . ASP B 1 271 ? -18.25 -3.082 -2.689 1 85.62 271 ASP B C 1
ATOM 4338 O O . ASP B 1 271 ? -18.734 -1.977 -2.93 1 85.62 271 ASP B O 1
ATOM 4342 N N . ARG B 1 272 ? -18.891 -4.059 -2.434 1 86.25 272 ARG B N 1
ATOM 4343 C CA . ARG B 1 272 ? -20.344 -4.023 -2.51 1 86.25 272 ARG B CA 1
ATOM 4344 C C . ARG B 1 272 ? -20.938 -3.117 -1.43 1 86.25 272 ARG B C 1
ATOM 4346 O O . ARG B 1 272 ? -21.828 -2.318 -1.7 1 86.25 272 ARG B O 1
ATOM 4353 N N . VAL B 1 273 ? -20.422 -3.26 -0.316 1 90.5 273 VAL B N 1
ATOM 4354 C CA . VAL B 1 273 ? -20.969 -2.504 0.809 1 90.5 273 VAL B CA 1
ATOM 4355 C C . VAL B 1 273 ? -20.656 -1.02 0.631 1 90.5 273 VAL B C 1
ATOM 4357 O O . VAL B 1 273 ? -21.516 -0.168 0.891 1 90.5 273 VAL B O 1
ATOM 4360 N N . LEU B 1 274 ? -19.469 -0.728 0.202 1 91.12 274 LEU B N 1
ATOM 4361 C CA . LEU B 1 274 ? -19.109 0.677 0.025 1 91.12 274 LEU B CA 1
ATOM 4362 C C . LEU B 1 274 ? -19.922 1.302 -1.105 1 91.12 274 LEU B C 1
ATOM 4364 O O . LEU B 1 274 ? -20.312 2.467 -1.021 1 91.12 274 LEU B O 1
ATOM 4368 N N . ARG B 1 275 ? -20.203 0.531 -2.127 1 86.5 275 ARG B N 1
ATOM 4369 C CA . ARG B 1 275 ? -21.062 1.022 -3.199 1 86.5 275 ARG B CA 1
ATOM 4370 C C . ARG B 1 275 ? -22.469 1.297 -2.691 1 86.5 275 ARG B C 1
ATOM 4372 O O . ARG B 1 275 ? -23.062 2.34 -2.994 1 86.5 275 ARG B O 1
ATOM 4379 N N . ALA B 1 276 ? -22.938 0.444 -1.931 1 88.69 276 ALA B N 1
ATOM 4380 C CA . ALA B 1 276 ? -24.266 0.614 -1.366 1 88.69 276 ALA B CA 1
ATOM 4381 C C . ALA B 1 276 ? -24.312 1.79 -0.395 1 88.69 276 ALA B C 1
ATOM 4383 O O . ALA B 1 276 ? -25.266 2.562 -0.385 1 88.69 276 ALA B O 1
ATOM 4384 N N . ALA B 1 277 ? -23.312 1.889 0.4 1 92.5 277 ALA B N 1
ATOM 4385 C CA . ALA B 1 277 ? -23.25 2.943 1.409 1 92.5 277 ALA B CA 1
ATOM 4386 C C . ALA B 1 277 ? -23.156 4.32 0.758 1 92.5 277 ALA B C 1
ATOM 4388 O O . ALA B 1 277 ? -23.672 5.301 1.302 1 92.5 277 ALA B O 1
ATOM 4389 N N . ALA B 1 278 ? -22.5 4.336 -0.365 1 91.69 278 ALA B N 1
ATOM 4390 C CA . ALA B 1 278 ? -22.297 5.609 -1.053 1 91.69 278 ALA B CA 1
ATOM 4391 C C . ALA B 1 278 ? -23.625 6.273 -1.378 1 91.69 278 ALA B C 1
ATOM 4393 O O . ALA B 1 278 ? -23.75 7.5 -1.347 1 91.69 278 ALA B O 1
ATOM 4394 N N . ASP B 1 279 ? -24.641 5.473 -1.577 1 89.88 279 ASP B N 1
ATOM 4395 C CA . ASP B 1 279 ? -25.938 6.004 -2.008 1 89.88 279 ASP B CA 1
ATOM 4396 C C . ASP B 1 279 ? -27 5.816 -0.926 1 89.88 279 ASP B C 1
ATOM 4398 O O . ASP B 1 279 ? -28.172 6.109 -1.146 1 89.88 279 ASP B O 1
ATOM 4402 N N . ALA B 1 280 ? -26.625 5.402 0.18 1 88.81 280 ALA B N 1
ATOM 4403 C CA . ALA B 1 280 ? -27.578 4.945 1.189 1 88.81 280 ALA B CA 1
ATOM 4404 C C . ALA B 1 280 ? -28.328 6.117 1.817 1 88.81 280 ALA B C 1
ATOM 4406 O O . ALA B 1 280 ? -29.531 6.051 2.035 1 88.81 280 ALA B O 1
ATOM 4407 N N . ASP B 1 281 ? -27.578 7.184 2.17 1 92.5 281 ASP B N 1
ATOM 4408 C CA . ASP B 1 281 ? -28.172 8.328 2.865 1 92.5 281 ASP B CA 1
ATOM 4409 C C . ASP B 1 281 ? -27.344 9.594 2.613 1 92.5 281 ASP B C 1
ATOM 4411 O O . ASP B 1 281 ? -26.375 9.867 3.322 1 92.5 281 ASP B O 1
ATOM 4415 N N . GLN B 1 282 ? -27.844 10.367 1.797 1 94.62 282 GLN B N 1
ATOM 4416 C CA . GLN B 1 282 ? -27.094 11.547 1.378 1 94.62 282 GLN B CA 1
ATOM 4417 C C . GLN B 1 282 ? -27.031 12.578 2.498 1 94.62 282 GLN B C 1
ATOM 4419 O O . GLN B 1 282 ? -26.078 13.352 2.578 1 94.62 282 GLN B O 1
ATOM 4424 N N . ALA B 1 283 ? -28.016 12.492 3.305 1 95.94 283 ALA B N 1
ATOM 4425 C CA . ALA B 1 283 ? -28.016 13.422 4.434 1 95.94 283 ALA B CA 1
ATOM 4426 C C . ALA B 1 283 ? -26.875 13.094 5.402 1 95.94 283 ALA B C 1
ATOM 4428 O O . ALA B 1 283 ? -26.219 14 5.918 1 95.94 283 ALA B O 1
ATOM 4429 N N . VAL B 1 284 ? -26.656 11.852 5.598 1 95.75 284 VAL B N 1
ATOM 4430 C CA . VAL B 1 284 ? -25.578 11.43 6.477 1 95.75 284 VAL B CA 1
ATOM 4431 C C . VAL B 1 284 ? -24.234 11.797 5.852 1 95.75 284 VAL B C 1
ATOM 4433 O O . VAL B 1 284 ? -23.344 12.312 6.535 1 95.75 284 VAL B O 1
ATOM 4436 N N . TRP B 1 285 ? -24.047 11.602 4.574 1 95.81 285 TRP B N 1
ATOM 4437 C CA . TRP B 1 285 ? -22.797 11.938 3.904 1 95.81 285 TRP B CA 1
ATOM 4438 C C . TRP B 1 285 ? -22.547 13.438 3.938 1 95.81 285 TRP B C 1
ATOM 4440 O O . TRP B 1 285 ? -21.406 13.883 4.074 1 95.81 285 TRP B O 1
ATOM 4450 N N . ALA B 1 286 ? -23.656 14.203 3.881 1 95.56 286 ALA B N 1
ATOM 4451 C CA . ALA B 1 286 ? -23.516 15.648 4.004 1 95.56 286 ALA B CA 1
ATOM 4452 C C . ALA B 1 286 ? -22.984 16.031 5.379 1 95.56 286 ALA B C 1
ATOM 4454 O O . ALA B 1 286 ? -22.141 16.922 5.5 1 95.56 286 ALA B O 1
ATOM 4455 N N . GLN B 1 287 ? -23.5 15.367 6.328 1 94 287 GLN B N 1
ATOM 4456 C CA . GLN B 1 287 ? -23.031 15.617 7.688 1 94 287 GLN B CA 1
ATOM 4457 C C . GLN B 1 287 ? -21.562 15.211 7.84 1 94 287 GLN B C 1
ATOM 4459 O O . GLN B 1 287 ? -20.797 15.883 8.531 1 94 287 GLN B O 1
ATOM 4464 N N . VAL B 1 288 ? -21.172 14.102 7.18 1 92.94 288 VAL B N 1
ATOM 4465 C CA . VAL B 1 288 ? -19.781 13.633 7.199 1 92.94 288 VAL B CA 1
ATOM 4466 C C . VAL B 1 288 ? -18.875 14.688 6.562 1 92.94 288 VAL B C 1
ATOM 4468 O O . VAL B 1 288 ? -17.891 15.102 7.168 1 92.94 288 VAL B O 1
ATOM 4471 N N . GLU B 1 289 ? -19.266 15.18 5.488 1 92.62 289 GLU B N 1
ATOM 4472 C CA . GLU B 1 289 ? -18.438 16.125 4.75 1 92.62 289 GLU B CA 1
ATOM 4473 C C . GLU B 1 289 ? -18.344 17.469 5.484 1 92.62 289 GLU B C 1
ATOM 4475 O O . GLU B 1 289 ? -17.328 18.141 5.418 1 92.62 289 GLU B O 1
ATOM 4480 N N . ALA B 1 290 ? -19.422 17.734 6.242 1 90.12 290 ALA B N 1
ATOM 4481 C CA . ALA B 1 290 ? -19.453 18.984 7.008 1 90.12 290 ALA B CA 1
ATOM 4482 C C . ALA B 1 290 ? -18.703 18.828 8.336 1 90.12 290 ALA B C 1
ATOM 4484 O O . ALA B 1 290 ? -18.438 19.828 9.016 1 90.12 290 ALA B O 1
ATOM 4485 N N . GLY B 1 291 ? -18.438 17.578 8.68 1 87.44 291 GLY B N 1
ATOM 4486 C CA . GLY B 1 291 ? -17.719 17.328 9.922 1 87.44 291 GLY B CA 1
ATOM 4487 C C . GLY B 1 291 ? -18.609 17.422 11.148 1 87.44 291 GLY B C 1
ATOM 4488 O O . GLY B 1 291 ? -18.125 17.688 12.25 1 87.44 291 GLY B O 1
ATOM 4489 N N . THR B 1 292 ? -19.875 17.172 11.016 1 88.5 292 THR B N 1
ATOM 4490 C CA . THR B 1 292 ? -20.797 17.344 12.125 1 88.5 292 THR B CA 1
ATOM 4491 C C . THR B 1 292 ? -21.188 16 12.727 1 88.5 292 THR B C 1
ATOM 4493 O O . THR B 1 292 ? -22 15.953 13.656 1 88.5 292 THR B O 1
ATOM 4496 N N . VAL B 1 293 ? -20.672 14.961 12.141 1 87.19 293 VAL B N 1
ATOM 4497 C CA . VAL B 1 293 ? -20.922 13.633 12.68 1 87.19 293 VAL B CA 1
ATOM 4498 C C . VAL B 1 293 ? -19.609 12.836 12.719 1 87.19 293 VAL B C 1
ATOM 4500 O O . VAL B 1 293 ? -18.797 12.938 11.805 1 87.19 293 VAL B O 1
ATOM 4503 N N . ASP B 1 294 ? -19.422 12.047 13.766 1 85.06 294 ASP B N 1
ATOM 4504 C CA . ASP B 1 294 ? -18.219 11.227 13.82 1 85.06 294 ASP B CA 1
ATOM 4505 C C . ASP B 1 294 ? -18.344 10 12.922 1 85.06 294 ASP B C 1
ATOM 4507 O O . ASP B 1 294 ? -19.453 9.539 12.633 1 85.06 294 ASP B O 1
ATOM 4511 N N . PRO B 1 295 ? -17.234 9.492 12.586 1 87.06 295 PRO B N 1
ATOM 4512 C CA . PRO B 1 295 ? -17.219 8.391 11.617 1 87.06 295 PRO B CA 1
ATOM 4513 C C . PRO B 1 295 ? -18 7.164 12.109 1 87.06 295 PRO B C 1
ATOM 4515 O O . PRO B 1 295 ? -18.672 6.504 11.328 1 87.06 295 PRO B O 1
ATOM 4518 N N . GLY B 1 296 ? -17.859 6.844 13.383 1 85.88 296 GLY B N 1
ATOM 4519 C CA . GLY B 1 296 ? -18.562 5.699 13.922 1 85.88 296 GLY B CA 1
ATOM 4520 C C . GLY B 1 296 ? -20.078 5.836 13.82 1 85.88 296 GLY B C 1
ATOM 4521 O O . GLY B 1 296 ? -20.766 4.918 13.359 1 85.88 296 GLY B O 1
ATOM 4522 N N . ALA B 1 297 ? -20.531 7.008 14.25 1 87.25 297 ALA B N 1
ATOM 4523 C CA . ALA B 1 297 ? -21.953 7.277 14.18 1 87.25 297 ALA B CA 1
ATOM 4524 C C . ALA B 1 297 ? -22.453 7.301 12.734 1 87.25 297 ALA B C 1
ATOM 4526 O O . ALA B 1 297 ? -23.531 6.793 12.438 1 87.25 297 ALA B O 1
ATOM 4527 N N . ALA B 1 298 ? -21.672 7.926 11.914 1 91.56 298 ALA B N 1
ATOM 4528 C CA . ALA B 1 298 ? -22.031 7.969 10.492 1 91.56 298 ALA B CA 1
ATOM 4529 C C . ALA B 1 298 ? -22.094 6.562 9.906 1 91.56 298 ALA B C 1
ATOM 4531 O O . ALA B 1 298 ? -23.031 6.23 9.172 1 91.56 298 ALA B O 1
ATOM 4532 N N . ALA B 1 299 ? -21.094 5.805 10.234 1 91.31 299 ALA B N 1
ATOM 4533 C CA . ALA B 1 299 ? -21.078 4.426 9.75 1 91.31 299 ALA B CA 1
ATOM 4534 C C . ALA B 1 299 ? -22.312 3.662 10.211 1 91.31 299 ALA B C 1
ATOM 4536 O O . ALA B 1 299 ? -22.938 2.943 9.422 1 91.31 299 ALA B O 1
ATOM 4537 N N . ASP B 1 300 ? -22.672 3.842 11.438 1 89.06 300 ASP B N 1
ATOM 4538 C CA . ASP B 1 300 ? -23.859 3.191 11.977 1 89.06 300 ASP B CA 1
ATOM 4539 C C . ASP B 1 300 ? -25.109 3.613 11.211 1 89.06 300 ASP B C 1
ATOM 4541 O O . ASP B 1 300 ? -25.922 2.771 10.836 1 89.06 300 ASP B O 1
ATOM 4545 N N . ALA B 1 301 ? -25.188 4.844 11.031 1 91.75 301 ALA B N 1
ATOM 4546 C CA . ALA B 1 301 ? -26.359 5.371 10.32 1 91.75 301 ALA B CA 1
ATOM 4547 C C . ALA B 1 301 ? -26.438 4.82 8.898 1 91.75 301 ALA B C 1
ATOM 4549 O O . ALA B 1 301 ? -27.516 4.453 8.43 1 91.75 301 ALA B O 1
ATOM 4550 N N . LEU B 1 302 ? -25.328 4.793 8.258 1 93 302 LEU B N 1
ATOM 4551 C CA . LEU B 1 302 ? -25.297 4.324 6.871 1 93 302 LEU B CA 1
ATOM 4552 C C . LEU B 1 302 ? -25.578 2.83 6.797 1 93 302 LEU B C 1
ATOM 4554 O O . LEU B 1 302 ? -26.297 2.377 5.898 1 93 302 LEU B O 1
ATOM 4558 N N . LEU B 1 303 ? -24.969 2.123 7.711 1 90.44 303 LEU B N 1
ATOM 4559 C CA . LEU B 1 303 ? -25.219 0.687 7.746 1 90.44 303 LEU B CA 1
ATOM 4560 C C . LEU B 1 303 ? -26.672 0.398 8.102 1 90.44 303 LEU B C 1
ATOM 4562 O O . LEU B 1 303 ? -27.281 -0.542 7.578 1 90.44 303 LEU B O 1
ATOM 4566 N N . ASP B 1 304 ? -27.234 1.182 9.008 1 88.44 304 ASP B N 1
ATOM 4567 C CA . ASP B 1 304 ? -28.656 1.068 9.336 1 88.44 304 ASP B CA 1
ATOM 4568 C C . ASP B 1 304 ? -29.516 1.323 8.102 1 88.44 304 ASP B C 1
ATOM 4570 O O . ASP B 1 304 ? -30.5 0.608 7.867 1 88.44 304 ASP B O 1
ATOM 4574 N N . ALA B 1 305 ? -29.172 2.264 7.391 1 88.38 305 ALA B N 1
ATOM 4575 C CA . ALA B 1 305 ? -29.891 2.6 6.168 1 88.38 305 ALA B CA 1
ATOM 4576 C C . ALA B 1 305 ? -29.859 1.445 5.172 1 88.38 305 ALA B C 1
ATOM 4578 O O . ALA B 1 305 ? -30.781 1.279 4.367 1 88.38 305 ALA B O 1
ATOM 4579 N N . LEU B 1 306 ? -28.766 0.712 5.277 1 85.38 306 LEU B N 1
ATOM 4580 C CA . LEU B 1 306 ? -28.625 -0.445 4.398 1 85.38 306 LEU B CA 1
ATOM 4581 C C . LEU B 1 306 ? -29.266 -1.68 5.012 1 85.38 306 LEU B C 1
ATOM 4583 O O . LEU B 1 306 ? -29.266 -2.754 4.402 1 85.38 306 LEU B O 1
ATOM 4587 N N . GLU B 1 307 ? -29.859 -1.454 6.207 1 77.38 307 GLU B N 1
ATOM 4588 C CA . GLU B 1 307 ? -30.469 -2.543 6.957 1 77.38 307 GLU B CA 1
ATOM 4589 C C . GLU B 1 307 ? -29.453 -3.621 7.305 1 77.38 307 GLU B C 1
ATOM 4591 O O . GLU B 1 307 ? -29.719 -4.816 7.168 1 77.38 307 GLU B O 1
ATOM 4596 N N . ILE B 1 308 ? -28.25 -3.139 7.465 1 66.56 308 ILE B N 1
ATOM 4597 C CA . ILE B 1 308 ? -27.188 -4.051 7.902 1 66.56 308 ILE B CA 1
ATOM 4598 C C . ILE B 1 308 ? -27.094 -4.027 9.43 1 66.56 308 ILE B C 1
ATOM 4600 O O . ILE B 1 308 ? -26.938 -2.961 10.031 1 66.56 308 ILE B O 1
ATOM 4604 N N . ALA B 1 309 ? -27.766 -4.961 10.289 1 54.22 309 ALA B N 1
ATOM 4605 C CA . ALA B 1 309 ? -27.688 -4.992 11.75 1 54.22 309 ALA B CA 1
ATOM 4606 C C . ALA B 1 309 ? -26.234 -4.973 12.219 1 54.22 309 ALA B C 1
ATOM 4608 O O . ALA B 1 309 ? -25.422 -5.816 11.805 1 54.22 309 ALA B O 1
ATOM 4609 N N . PRO B 1 310 ? -25.719 -3.893 12.727 1 50.66 310 PRO B N 1
ATOM 4610 C CA . PRO B 1 310 ? -24.359 -3.902 13.266 1 50.66 310 PRO B CA 1
ATOM 4611 C C . PRO B 1 310 ? -24.125 -5.047 14.25 1 50.66 310 PRO B C 1
ATOM 4613 O O . PRO B 1 310 ? -25.078 -5.527 14.883 1 50.66 310 PRO B O 1
ATOM 4616 N N . GLY B 1 311 ? -23.422 -6.023 14.172 1 42.06 311 GLY B N 1
ATOM 4617 C CA . GLY B 1 311 ? -23.172 -6.895 15.305 1 42.06 311 GLY B CA 1
ATOM 4618 C C . GLY B 1 311 ? -23.031 -6.141 16.609 1 42.06 311 GLY B C 1
ATOM 4619 O O . GLY B 1 311 ? -22.109 -5.336 16.781 1 42.06 311 GLY B O 1
ATOM 4620 N N . HIS B 1 312 ? -24.141 -5.77 17.281 1 39.72 312 HIS B N 1
ATOM 4621 C CA . HIS B 1 312 ? -24.062 -5.242 18.641 1 39.72 312 HIS B CA 1
ATOM 4622 C C . HIS B 1 312 ? -23.016 -5.977 19.469 1 39.72 312 HIS B C 1
ATOM 4624 O O . HIS B 1 312 ? -23.047 -7.207 19.562 1 39.72 312 HIS B O 1
ATOM 4630 N N . GLY B 1 313 ? -21.812 -5.586 19.516 1 34.56 313 GLY B N 1
ATOM 4631 C CA . GLY B 1 313 ? -21.125 -6.125 20.672 1 34.56 313 GLY B CA 1
ATOM 4632 C C . GLY B 1 313 ? -22.016 -6.281 21.891 1 34.56 313 GLY B C 1
ATOM 4633 O O . GLY B 1 313 ? -22.953 -5.508 22.078 1 34.56 313 GLY B O 1
ATOM 4634 N N . ALA B 1 314 ? -21.984 -7.48 22.672 1 29.53 314 ALA B N 1
ATOM 4635 C CA . ALA B 1 314 ? -22.547 -7.754 23.984 1 29.53 314 ALA B CA 1
ATOM 4636 C C . ALA B 1 314 ? -22.359 -6.574 24.922 1 29.53 314 ALA B C 1
ATOM 4638 O O . ALA B 1 314 ? -21.219 -6.234 25.266 1 29.53 314 ALA B O 1
ATOM 4639 N N . ARG B 1 315 ? -23.078 -5.543 24.938 1 31.62 315 ARG B N 1
ATOM 4640 C CA . ARG B 1 315 ? -23.156 -4.707 26.125 1 31.62 315 ARG B CA 1
ATOM 4641 C C . ARG B 1 315 ? -23.203 -5.562 27.391 1 31.62 315 ARG B C 1
ATOM 4643 O O . ARG B 1 315 ? -24.062 -6.434 27.531 1 31.62 315 ARG B O 1
ATOM 4650 N N . GLY B 1 316 ? -22 -5.922 28 1 27.77 316 GLY B N 1
ATOM 4651 C CA . GLY B 1 316 ? -22.016 -6.422 29.359 1 27.77 316 GLY B CA 1
ATOM 4652 C C . GLY B 1 316 ? -23.047 -5.742 30.234 1 27.77 316 GLY B C 1
ATOM 4653 O O . GLY B 1 316 ? -23.234 -4.527 30.156 1 27.77 316 GLY B O 1
ATOM 4654 N N . GLY B 1 317 ? -24.078 -6.461 30.641 1 28.73 317 GLY B N 1
ATOM 4655 C CA . GLY B 1 317 ? -25 -6.246 31.734 1 28.73 317 GLY B CA 1
ATOM 4656 C C . GLY B 1 317 ? -24.344 -5.691 32.969 1 28.73 317 GLY B C 1
ATOM 4657 O O . GLY B 1 317 ? -23.406 -6.297 33.5 1 28.73 317 GLY B O 1
ATOM 4658 N N . SER B 1 318 ? -24.156 -4.414 33.188 1 26.94 318 SER B N 1
ATOM 4659 C CA . SER B 1 318 ? -23.984 -3.889 34.531 1 26.94 318 SER B CA 1
ATOM 4660 C C . SER B 1 318 ? -25 -4.496 35.5 1 26.94 318 SER B C 1
ATOM 4662 O O . SER B 1 318 ? -26.219 -4.398 35.281 1 26.94 318 SER B O 1
ATOM 4664 N N . SER B 1 319 ? -24.719 -5.758 36.062 1 26.2 319 SER B N 1
ATOM 4665 C CA . SER B 1 319 ? -25.375 -6.117 37.312 1 26.2 319 SER B CA 1
ATOM 4666 C C . SER B 1 319 ? -25.438 -4.926 38.25 1 26.2 319 SER B C 1
ATOM 4668 O O . SER B 1 319 ? -24.469 -4.172 38.406 1 26.2 319 SER B O 1
ATOM 4670 N N . ASP B 1 320 ? -26.594 -4.504 38.625 1 24.5 320 ASP B N 1
ATOM 4671 C CA . ASP B 1 320 ? -27.219 -3.754 39.719 1 24.5 320 ASP B CA 1
ATOM 4672 C C . ASP B 1 320 ? -26.641 -4.18 41.062 1 24.5 320 ASP B C 1
ATOM 4674 O O . ASP B 1 320 ? -27.047 -3.648 42.125 1 24.5 320 ASP B O 1
ATOM 4678 N N . GLU B 1 321 ? -25.375 -4.66 41.5 1 21.95 321 GLU B N 1
ATOM 4679 C CA . GLU B 1 321 ? -25.312 -4.305 42.906 1 21.95 321 GLU B CA 1
ATOM 4680 C C . GLU B 1 321 ? -24.984 -2.824 43.094 1 21.95 321 GLU B C 1
ATOM 4682 O O . GLU B 1 321 ? -24.219 -2.252 42.312 1 21.95 321 GLU B O 1
#

Nearest PDB structures (foldseek):
  8dpb-assembly1_A  TM=8.121E-01  e=2.710E-19  Methylorubrum extorquens AM1
  4jyb-assembly1_A  TM=7.586E-01  e=5.839E-19  Methylorubrum extorquens AM1
  2qm8-assembly1_A  TM=7.697E-01  e=2.299E-18  Methylorubrum extorquens AM1
  8dpb-assembly1_B  TM=6.913E-01  e=2.566E-18  Methylorubrum extorquens AM1
  8gju-assembly1_F  TM=8.087E-01  e=1.748E-16  Homo sapiens